Protein AF-0000000075211619 (afdb_homodimer)

Radius of gyration: 22.57 Å; Cα contacts (8 Å, |Δi|>4): 1321; chains: 2; bounding box: 53×65×60 Å

Foldseek 3Di:
DEEEEEEQAAQQDPLSVLLQVLCVPPHPYAYAYEYEHHHHFQCQLDWDDPDDKDKDFDDHPPDPHTYIYINIALLHRLCCVPPPNDPDHQEYEYDQAAAAQFAQNQRRGSQNNSQLSCLVVQFHYERHYFHDDPPATPSNLRSVVVVVCVVPPDPVRSRGSKYKYKYFARDDNVQAPEEAEFAGHHDFPKDKDWDDDDVPDTDIDIDDRDPPDDPDDTCVNVNHVRHIYIYIDDDDDPDPVNVVVVVVVVVD/DEEEEEEQAAQQDPLSVLLQVLCVPPHPYAYAYEYEHHHHFQCQLDWDDPDDKDKDFDDHPPDPHTYIYINIALLHRLCCVPPPNDPDHQEYEYDQAAAAQFAQNQRRGSQNNSQLSCLVVQFHYERHYFHDDPPATPSNLRSVVVVVCVVPPDPVRSRGSKYKYKYAARDDNVQAPEEAEFAGHHDFPKDKDWDDDDVPDTDIDIDDRDPPDDPDDTCVNVNHVRHIYIYIDDDDDPDPVNVVVVVVVVVD

Secondary structure (DSSP, 8-state):
-EEEEE-SS-TT-HHHHHHHHHHHHH---EEEEEEESS--TT-TT----SS-EEEEE---TT--S-EEEESS-HHHHHHHIIIII-S---EEEEEEEES---GGGGGG-HHHHHHHHHHHTT--EEEEEE-EETTEE-HHHHHHHHHHHHHHS-HHHHTS--EEEEEE-SS-GGG--EEEE-PPP-----EEEEEEEETTEEEEEEE--S-S---S--HHHHHHTTEEEEEEE------HHHHHHHHHHHH-/-EEEEE-SS-TT-HHHHHHHHHHHHH---EEEEEEESS--TT-TT----SS-EEEEE---TT--S-EEEESS-HHHHHHHIIIII-S---EEEEEEEES---GGGGGG-HHHHHHHHHHHTT--EEEEEE-EETTEE-HHHHHHHHHHHHHHS-HHHHTS--EEEEEE-SS-GGG--EEEE-PPP-----EEEEEEEETTEEEEEEE--S-S--SS--HHHHHHTTEEEEEEE------HHHHHHHHHHHH-

Nearest PDB structures (foldseek):
  1ilv-assembly2_B  TM=8.785E-01  e=1.958E-22  Thermotoga maritima
  5kst-assembly1_D  TM=8.512E-01  e=3.200E-21  Xylella fastidiosa 9a5c
  4xh8-assembly1_B  TM=8.422E-01  e=2.234E-19  Salmonella enterica subsp. enterica serovar Typhimurium str. LT2
  5ksr-assembly1_A  TM=8.671E-01  e=4.885E-19  Xylella fastidiosa 9a5c
  2e6c-assembly1_C  TM=8.161E-01  e=9.438E-18  Thermus thermophilus HB8

InterPro domains:
  IPR002828 Survival protein SurE-like phosphatase/nucleotidase [PF01975] (3-183)
  IPR002828 Survival protein SurE-like phosphatase/nucleotidase [TIGR00087] (1-189)
  IPR030048 Survival protein SurE [MF_00060] (1-252)
  IPR030048 Survival protein SurE [PTHR30457] (2-183)
  IPR036523 SurE-like phosphatase/nucleotidase superfamily [G3DSA:3.40.1210.10] (1-252)
  IPR036523 SurE-like phosphatase/nucleotidase superfamily [SSF64167] (1-250)

Solvent-accessible surface area (backbone atoms only — not comparable to full-atom values): 24966 Å² total; per-residue (Å²): 97,31,34,38,36,27,22,21,61,16,59,81,27,66,31,36,50,50,38,49,49,49,44,60,73,74,44,88,48,44,61,38,37,33,13,8,60,50,67,36,74,28,31,6,41,15,40,69,77,90,54,70,30,47,38,30,77,50,78,55,87,95,51,95,50,63,31,31,28,26,68,54,30,27,26,37,26,44,49,43,41,60,66,62,74,45,88,69,70,44,33,35,39,11,23,37,34,94,30,58,65,46,31,48,39,39,72,25,25,10,29,46,26,21,13,48,46,30,22,74,71,63,23,11,16,36,16,36,16,20,20,62,50,91,92,40,65,32,52,63,26,41,37,51,49,48,54,52,45,68,70,44,53,49,71,66,52,56,74,30,49,50,22,35,41,35,31,26,26,62,45,59,59,89,66,50,71,45,81,38,81,41,61,66,33,75,64,74,60,67,40,63,42,82,76,47,72,60,91,75,29,39,30,33,32,69,39,65,69,73,65,85,78,67,93,53,95,34,40,56,51,40,23,75,70,29,19,31,30,39,19,51,50,46,70,64,45,57,46,70,68,50,46,54,52,50,52,52,37,69,73,91,97,32,33,38,37,27,21,21,61,15,57,82,27,66,29,35,51,51,38,50,49,49,44,61,74,73,46,88,49,45,60,38,37,33,12,8,61,50,66,36,74,28,31,6,42,15,40,69,76,89,52,70,30,46,40,29,75,48,80,55,87,95,52,94,50,62,30,31,28,27,68,54,28,26,25,37,29,45,48,43,42,61,66,63,73,44,86,70,70,43,33,35,38,11,22,36,35,94,32,58,66,45,30,47,38,39,72,23,25,10,29,46,25,20,13,48,45,30,21,74,71,64,23,10,15,37,16,37,14,21,21,64,49,91,92,42,65,33,51,63,28,41,37,49,49,48,55,52,45,68,70,44,54,49,72,66,53,57,74,31,48,47,22,35,41,34,31,25,27,60,44,57,58,91,67,50,71,45,80,38,80,42,61,66,34,77,65,73,59,65,40,62,41,82,76,47,72,59,92,74,31,37,30,31,32,70,40,63,68,73,65,85,77,69,93,54,95,33,41,56,50,40,21,74,70,27,19,30,28,39,18,51,48,44,70,65,43,57,47,70,69,50,47,53,50,49,54,51,36,70,73,90

Sequence (504 aa):
MHILLTNDDGVFAPGLATLARHIIEKTDHRLSIIAPEVEQSGKSRAITLFRSMALKHVQIPTLMTPTFSVDGTPADCVRVGLRYLLEDVDLVLSGINYGVNVGGDVPYSGTVSAALEAARLEKPAIALSAQISGRQVFFDTAAEVLLQLLDILPDEFYHSRTVLSVNTPARPHADLVGLKVINCDAHITDEYEWVGTAGDVEYIRICNRYPEQLTVETDLHYVRQGYATLSPLSQIVSSEDEMLLLEEWLQSMHILLTNDDGVFAPGLATLARHIIEKTDHRLSIIAPEVEQSGKSRAITLFRSMALKHVQIPTLMTPTFSVDGTPADCVRVGLRYLLEDVDLVLSGINYGVNVGGDVPYSGTVSAALEAARLEKPAIALSAQISGRQVFFDTAAEVLLQLLDILPDEFYHSRTVLSVNTPARPHADLVGLKVINCDAHITDEYEWVGTAGDVEYIRICNRYPEQLTVETDLHYVRQGYATLSPLSQIVSSEDEMLLLEEWLQS

Structure (mmCIF, N/CA/C/O backbone):
data_AF-0000000075211619-model_v1
#
loop_
_entity.id
_entity.type
_entity.pdbx_description
1 polymer "5'-nucleotidase SurE"
#
loop_
_atom_site.group_PDB
_atom_site.id
_atom_site.type_symbol
_atom_site.label_atom_id
_atom_site.label_alt_id
_atom_site.label_comp_id
_atom_site.label_asym_id
_atom_site.label_entity_id
_atom_site.label_seq_id
_atom_site.pdbx_PDB_ins_code
_atom_site.Cartn_x
_atom_site.Cartn_y
_atom_site.Cartn_z
_atom_site.occupancy
_atom_site.B_iso_or_equiv
_atom_site.auth_seq_id
_atom_site.auth_comp_id
_atom_site.auth_asym_id
_atom_site.auth_atom_id
_atom_site.pdbx_PDB_model_num
ATOM 1 N N . MET A 1 1 ? 8.227 -22.25 -17.75 1 95.5 1 MET A N 1
ATOM 2 C CA . MET A 1 1 ? 8.492 -21.047 -16.969 1 95.5 1 MET A CA 1
ATOM 3 C C . MET A 1 1 ? 8.719 -21.391 -15.5 1 95.5 1 MET A C 1
ATOM 5 O O . MET A 1 1 ? 8.289 -22.438 -15.031 1 95.5 1 MET A O 1
ATOM 9 N N . HIS A 1 2 ? 9.492 -20.578 -14.844 1 97.81 2 HIS A N 1
ATOM 10 C CA . HIS A 1 2 ? 9.586 -20.641 -13.391 1 97.81 2 HIS A CA 1
ATOM 11 C C . HIS A 1 2 ? 8.617 -19.656 -12.734 1 97.81 2 HIS A C 1
ATOM 13 O O . HIS A 1 2 ? 8.719 -18.453 -12.938 1 97.81 2 HIS A O 1
ATOM 19 N N . ILE A 1 3 ? 7.727 -20.219 -11.953 1 98.31 3 ILE A N 1
ATOM 20 C CA . ILE A 1 3 ? 6.66 -19.438 -11.336 1 98.31 3 ILE A CA 1
ATOM 21 C C . ILE A 1 3 ? 6.906 -19.328 -9.828 1 98.31 3 ILE A C 1
ATOM 23 O O . ILE A 1 3 ? 7.211 -20.328 -9.172 1 98.31 3 ILE A O 1
ATOM 27 N N . LEU A 1 4 ? 6.859 -18.109 -9.312 1 98.69 4 LEU A N 1
ATOM 28 C CA . LEU A 1 4 ? 6.844 -17.875 -7.871 1 98.69 4 LEU A CA 1
ATOM 29 C C . LEU A 1 4 ? 5.418 -17.641 -7.379 1 98.69 4 LEU A C 1
ATOM 31 O O . LEU A 1 4 ? 4.723 -16.75 -7.871 1 98.69 4 LEU A O 1
ATOM 35 N N . LEU A 1 5 ? 5.008 -18.469 -6.469 1 98.75 5 LEU A N 1
ATOM 36 C CA . LEU A 1 5 ? 3.662 -18.391 -5.91 1 98.75 5 LEU A CA 1
ATOM 37 C C . LEU A 1 5 ? 3.701 -17.859 -4.477 1 98.75 5 LEU A C 1
ATOM 39 O O . LEU A 1 5 ? 4.492 -18.344 -3.66 1 98.75 5 LEU A O 1
ATOM 43 N N . THR A 1 6 ? 2.912 -16.875 -4.191 1 98.56 6 THR A N 1
ATOM 44 C CA . THR A 1 6 ? 2.738 -16.312 -2.855 1 98.56 6 THR A CA 1
ATOM 45 C C . THR A 1 6 ? 1.266 -16.031 -2.572 1 98.56 6 THR A C 1
ATOM 47 O O . THR A 1 6 ? 0.387 -16.547 -3.271 1 98.56 6 THR A O 1
ATOM 50 N N . ASN A 1 7 ? 0.917 -15.477 -1.386 1 97.56 7 ASN A N 1
ATOM 51 C CA . ASN A 1 7 ? -0.427 -15.062 -0.997 1 97.56 7 ASN A CA 1
ATOM 52 C C . ASN A 1 7 ? -0.4 -14.164 0.234 1 97.56 7 ASN A C 1
ATOM 54 O O . ASN A 1 7 ? 0.664 -13.695 0.646 1 97.56 7 ASN A O 1
ATOM 58 N N . ASP A 1 8 ? -1.612 -13.805 0.644 1 95.44 8 ASP A N 1
ATOM 59 C CA . ASP A 1 8 ? -1.64 -13.062 1.899 1 95.44 8 ASP A CA 1
ATOM 60 C C . ASP A 1 8 ? -2.416 -13.82 2.973 1 95.44 8 ASP A C 1
ATOM 62 O O . ASP A 1 8 ? -2.553 -13.344 4.102 1 95.44 8 ASP A O 1
ATOM 66 N N . ASP A 1 9 ? -2.859 -15.055 2.678 1 95.06 9 ASP A N 1
ATOM 67 C CA . ASP A 1 9 ? -3.656 -15.828 3.623 1 95.06 9 ASP A CA 1
ATOM 68 C C . ASP A 1 9 ? -2.771 -16.734 4.477 1 95.06 9 ASP A C 1
ATOM 70 O O . ASP A 1 9 ? -3.238 -17.328 5.449 1 95.06 9 ASP A O 1
ATOM 74 N N . GLY A 1 10 ? -1.582 -16.844 4.07 1 95.56 10 GLY A N 1
ATOM 75 C CA . GLY A 1 10 ? -0.667 -17.719 4.797 1 95.56 10 GLY A CA 1
ATOM 76 C C . GLY A 1 10 ? -0.225 -18.922 3.99 1 95.56 10 GLY A C 1
ATOM 77 O O . GLY A 1 10 ? -0.935 -19.359 3.084 1 95.56 10 GLY A O 1
ATOM 78 N N . VAL A 1 11 ? 0.891 -19.5 4.355 1 96.31 11 VAL A N 1
ATOM 79 C CA . VAL A 1 11 ? 1.566 -20.516 3.559 1 96.31 11 VAL A CA 1
ATOM 80 C C . VAL A 1 11 ? 0.729 -21.797 3.535 1 96.31 11 VAL A C 1
ATOM 82 O O . VAL A 1 11 ? 0.821 -22.578 2.596 1 96.31 11 VAL A O 1
ATOM 85 N N . PHE A 1 12 ? -0.122 -22 4.504 1 95.19 12 PHE A N 1
ATOM 86 C CA . PHE A 1 12 ? -0.906 -23.234 4.551 1 95.19 12 PHE A CA 1
ATOM 87 C C . PHE A 1 12 ? -2.35 -22.969 4.141 1 95.19 12 PHE A C 1
ATOM 89 O O . PHE A 1 12 ? -3.23 -23.797 4.387 1 95.19 12 PHE A O 1
ATOM 96 N N . ALA A 1 13 ? -2.592 -21.859 3.592 1 95.94 13 ALA A N 1
ATOM 97 C CA . ALA A 1 13 ? -3.945 -21.5 3.174 1 95.94 13 ALA A CA 1
ATOM 98 C C . ALA A 1 13 ? -4.445 -22.422 2.072 1 95.94 13 ALA A C 1
ATOM 100 O O . ALA A 1 13 ? -3.691 -22.781 1.16 1 95.94 13 ALA A O 1
ATOM 101 N N . PRO A 1 14 ? -5.703 -22.812 2.098 1 95.69 14 PRO A N 1
ATOM 102 C CA . PRO A 1 14 ? -6.262 -23.719 1.104 1 95.69 14 PRO A CA 1
ATOM 103 C C . PRO A 1 14 ? -6.203 -23.172 -0.316 1 95.69 14 PRO A C 1
ATOM 105 O O . PRO A 1 14 ? -6.02 -23.922 -1.273 1 95.69 14 PRO A O 1
ATOM 108 N N . GLY A 1 15 ? -6.367 -21.891 -0.47 1 97.56 15 GLY A N 1
ATOM 109 C CA . GLY A 1 15 ? -6.293 -21.297 -1.794 1 97.56 15 GLY A CA 1
ATOM 110 C C . GLY A 1 15 ? -4.934 -21.469 -2.447 1 97.56 15 GLY A C 1
ATOM 111 O O . GLY A 1 15 ? -4.844 -21.781 -3.637 1 97.56 15 GLY A O 1
ATOM 112 N N . LEU A 1 16 ? -3.912 -21.234 -1.652 1 97.81 16 LEU A N 1
ATOM 113 C CA . LEU A 1 16 ? -2.545 -21.406 -2.137 1 97.81 16 LEU A CA 1
ATOM 114 C C . LEU A 1 16 ? -2.271 -22.844 -2.525 1 97.81 16 LEU A C 1
ATOM 116 O O . LEU A 1 16 ? -1.728 -23.109 -3.6 1 97.81 16 LEU A O 1
ATOM 120 N N . ALA A 1 17 ? -2.688 -23.734 -1.717 1 97.19 17 ALA A N 1
ATOM 121 C CA . ALA A 1 17 ? -2.479 -25.156 -1.961 1 97.19 17 ALA A CA 1
ATOM 122 C C . ALA A 1 17 ? -3.203 -25.609 -3.225 1 97.19 17 ALA A C 1
ATOM 124 O O . ALA A 1 17 ? -2.658 -26.375 -4.02 1 97.19 17 ALA A O 1
ATOM 125 N N . THR A 1 18 ? -4.398 -25.172 -3.379 1 97.69 18 THR A N 1
ATOM 126 C CA . THR A 1 18 ? -5.191 -25.531 -4.547 1 97.69 18 THR A CA 1
ATOM 127 C C . THR A 1 18 ? -4.52 -25.062 -5.832 1 97.69 18 THR A C 1
ATOM 129 O O . THR A 1 18 ? -4.406 -25.812 -6.801 1 97.69 18 THR A O 1
ATOM 132 N N . LEU A 1 19 ? -4.078 -23.797 -5.809 1 98.38 19 LEU A N 1
ATOM 133 C CA . LEU A 1 19 ? -3.42 -23.25 -6.988 1 98.38 19 LEU A CA 1
ATOM 134 C C . LEU A 1 19 ? -2.145 -24.016 -7.312 1 98.38 19 LEU A C 1
ATOM 136 O O . LEU A 1 19 ? -1.907 -24.375 -8.469 1 98.38 19 LEU A O 1
ATOM 140 N N . ALA A 1 20 ? -1.377 -24.281 -6.332 1 98.25 20 ALA A N 1
ATOM 141 C CA . ALA A 1 20 ? -0.137 -25.031 -6.508 1 98.25 20 ALA A CA 1
ATOM 142 C C . ALA A 1 20 ? -0.409 -26.406 -7.102 1 98.25 20 ALA A C 1
ATOM 144 O O . ALA A 1 20 ? 0.273 -26.828 -8.039 1 98.25 20 ALA A O 1
ATOM 145 N N . ARG A 1 21 ? -1.371 -27.062 -6.598 1 97.38 21 ARG A N 1
ATOM 146 C CA . ARG A 1 21 ? -1.719 -28.391 -7.074 1 97.38 21 ARG A CA 1
ATOM 147 C C . ARG A 1 21 ? -2.082 -28.359 -8.555 1 97.38 21 ARG A C 1
ATOM 149 O O . ARG A 1 21 ? -1.626 -29.219 -9.328 1 97.38 21 ARG A O 1
ATOM 156 N N . HIS A 1 22 ? -2.904 -27.438 -8.891 1 97.88 22 HIS A N 1
ATOM 157 C CA . HIS A 1 22 ? -3.32 -27.344 -10.281 1 97.88 22 HIS A CA 1
ATOM 158 C C . HIS A 1 22 ? -2.125 -27.094 -11.195 1 97.88 22 HIS A C 1
ATOM 160 O O . HIS A 1 22 ? -2.025 -27.672 -12.273 1 97.88 22 HIS A O 1
ATOM 166 N N . ILE A 1 23 ? -1.218 -26.203 -10.781 1 97.75 23 ILE A N 1
ATOM 167 C CA . ILE A 1 23 ? -0.052 -25.875 -11.594 1 97.75 23 ILE A CA 1
ATOM 168 C C . ILE A 1 23 ? 0.836 -27.109 -11.734 1 97.75 23 ILE A C 1
ATOM 170 O O . ILE A 1 23 ? 1.267 -27.453 -12.836 1 97.75 23 ILE A O 1
ATOM 174 N N . ILE A 1 24 ? 1.045 -27.812 -10.688 1 96.75 24 ILE A N 1
ATOM 175 C CA . ILE A 1 24 ? 1.945 -28.953 -10.656 1 96.75 24 ILE A CA 1
ATOM 176 C C . ILE A 1 24 ? 1.358 -30.094 -11.484 1 96.75 24 ILE A C 1
ATOM 178 O O . ILE A 1 24 ? 2.074 -30.75 -12.242 1 96.75 24 ILE A O 1
ATOM 182 N N . GLU A 1 25 ? 0.079 -30.266 -11.406 1 96.5 25 GLU A N 1
ATOM 183 C CA . GLU A 1 25 ? -0.558 -31.422 -12.016 1 96.5 25 GLU A CA 1
ATOM 184 C C . GLU A 1 25 ? -0.878 -31.172 -13.484 1 96.5 25 GLU A C 1
ATOM 186 O O . GLU A 1 25 ? -0.904 -32.094 -14.297 1 96.5 25 GLU A O 1
ATOM 191 N N . LYS A 1 26 ? -1.092 -29.969 -13.812 1 97.5 26 LYS A N 1
ATOM 192 C CA . LYS A 1 26 ? -1.692 -29.75 -15.125 1 97.5 26 LYS A CA 1
ATOM 193 C C . LYS A 1 26 ? -0.741 -28.969 -16.031 1 97.5 26 LYS A C 1
ATOM 195 O O . LYS A 1 26 ? -1.073 -28.688 -17.188 1 97.5 26 LYS A O 1
ATOM 200 N N . THR A 1 27 ? 0.363 -28.594 -15.5 1 97.25 27 THR A N 1
ATOM 201 C CA . THR A 1 27 ? 1.323 -27.875 -16.328 1 97.25 27 THR A CA 1
ATOM 202 C C . THR A 1 27 ? 2.732 -28.422 -16.125 1 97.25 27 THR A C 1
ATOM 204 O O . THR A 1 27 ? 2.953 -29.281 -15.266 1 97.25 27 THR A O 1
ATOM 207 N N . ASP A 1 28 ? 3.701 -27.891 -16.953 1 97 28 ASP A N 1
ATOM 208 C CA . ASP A 1 28 ? 5.105 -28.281 -16.844 1 97 28 ASP A CA 1
ATOM 209 C C . ASP A 1 28 ? 5.945 -27.141 -16.266 1 97 28 ASP A C 1
ATOM 211 O O . ASP A 1 28 ? 7.172 -27.141 -16.406 1 97 28 ASP A O 1
ATOM 215 N N . HIS A 1 29 ? 5.262 -26.188 -15.711 1 96.75 29 HIS A N 1
ATOM 216 C CA . HIS A 1 29 ? 5.992 -25.062 -15.141 1 96.75 29 HIS A CA 1
ATOM 217 C C . HIS A 1 29 ? 6.691 -25.469 -13.844 1 96.75 29 HIS A C 1
ATOM 219 O O . HIS A 1 29 ? 6.188 -26.312 -13.094 1 96.75 29 HIS A O 1
ATOM 225 N N . ARG A 1 30 ? 7.836 -24.891 -13.625 1 96.69 30 ARG A N 1
ATOM 226 C CA . ARG A 1 30 ? 8.508 -25 -12.336 1 96.69 30 ARG A CA 1
ATOM 227 C C . ARG A 1 30 ? 7.891 -24.062 -11.305 1 96.69 30 ARG A C 1
ATOM 229 O O . ARG A 1 30 ? 7.684 -22.875 -11.594 1 96.69 30 ARG A O 1
ATOM 236 N N . LEU A 1 31 ? 7.621 -24.625 -10.141 1 97.69 31 LEU A N 1
ATOM 237 C CA . LEU A 1 31 ? 6.926 -23.844 -9.133 1 97.69 31 LEU A CA 1
ATOM 238 C C . LEU A 1 31 ? 7.766 -23.703 -7.871 1 97.69 31 LEU A C 1
ATOM 240 O O . LEU A 1 31 ? 8.344 -24.688 -7.395 1 97.69 31 LEU A O 1
ATOM 244 N N . SER A 1 32 ? 7.965 -22.516 -7.367 1 97.94 32 SER A N 1
ATOM 245 C CA . SER A 1 32 ? 8.461 -22.203 -6.031 1 97.94 32 SER A CA 1
ATOM 246 C C . SER A 1 32 ? 7.422 -21.422 -5.23 1 97.94 32 SER A C 1
ATOM 248 O O . SER A 1 32 ? 6.73 -20.547 -5.777 1 97.94 32 SER A O 1
ATOM 250 N N . ILE A 1 33 ? 7.348 -21.781 -3.947 1 98.38 33 ILE A N 1
ATOM 251 C CA . ILE A 1 33 ? 6.336 -21.141 -3.111 1 98.38 33 ILE A CA 1
ATOM 252 C C . ILE A 1 33 ? 7.008 -20.391 -1.966 1 98.38 33 ILE A C 1
ATOM 254 O O . ILE A 1 33 ? 7.93 -20.906 -1.332 1 98.38 33 ILE A O 1
ATOM 258 N N . ILE A 1 34 ? 6.637 -19.172 -1.741 1 98.31 34 ILE A N 1
ATOM 259 C CA . ILE A 1 34 ? 7.008 -18.375 -0.571 1 98.31 34 ILE A CA 1
ATOM 260 C C . ILE A 1 34 ? 5.801 -17.578 -0.092 1 98.31 34 ILE A C 1
ATOM 262 O O . ILE A 1 34 ? 5.18 -16.844 -0.875 1 98.31 34 ILE A O 1
ATOM 266 N N . ALA A 1 35 ? 5.414 -17.719 1.138 1 98.25 35 ALA A N 1
ATOM 267 C CA . ALA A 1 35 ? 4.227 -17.031 1.647 1 98.25 35 ALA A CA 1
ATOM 268 C C . ALA A 1 35 ? 4.383 -16.688 3.129 1 98.25 35 ALA A C 1
ATOM 270 O O . ALA A 1 35 ? 5.23 -17.266 3.814 1 98.25 35 ALA A O 1
ATOM 271 N N . PRO A 1 36 ? 3.58 -15.711 3.559 1 97.12 36 PRO A N 1
ATOM 272 C CA . PRO A 1 36 ? 3.621 -15.398 4.988 1 97.12 36 PRO A CA 1
ATOM 273 C C . PRO A 1 36 ? 3.275 -16.594 5.867 1 97.12 36 PRO A C 1
ATOM 275 O O . PRO A 1 36 ? 2.473 -17.438 5.473 1 97.12 36 PRO A O 1
ATOM 278 N N . GLU A 1 37 ? 3.807 -16.547 7.023 1 93.94 37 GLU A N 1
ATOM 279 C CA . GLU A 1 37 ? 3.564 -17.609 7.98 1 93.94 37 GLU A CA 1
ATOM 280 C C . GLU A 1 37 ? 2.111 -17.625 8.445 1 93.94 37 GLU A C 1
ATOM 282 O O . GLU A 1 37 ? 1.52 -18.688 8.625 1 93.94 37 GLU A O 1
ATOM 287 N N . VAL A 1 38 ? 1.601 -16.422 8.609 1 88.81 38 VAL A N 1
ATOM 288 C CA . VAL A 1 38 ? 0.231 -16.281 9.094 1 88.81 38 VAL A CA 1
ATOM 289 C C . VAL A 1 38 ? -0.551 -15.344 8.188 1 88.81 38 VAL A C 1
ATOM 291 O O . VAL A 1 38 ? 0.029 -14.688 7.316 1 88.81 38 VAL A O 1
ATOM 294 N N . GLU A 1 39 ? -1.837 -15.297 8.375 1 85.44 39 GLU A N 1
ATOM 295 C CA . GLU A 1 39 ? -2.727 -14.438 7.594 1 85.44 39 GLU A CA 1
ATOM 296 C C . GLU A 1 39 ? -2.309 -12.969 7.695 1 85.44 39 GLU A C 1
ATOM 298 O O . GLU A 1 39 ? -2.01 -12.477 8.781 1 85.44 39 GLU A O 1
ATOM 303 N N . GLN A 1 40 ? -2.275 -12.289 6.559 1 84.25 40 GLN A N 1
ATOM 304 C CA . GLN A 1 40 ? -1.816 -10.906 6.461 1 84.25 40 GLN A CA 1
ATOM 305 C C . GLN A 1 40 ? -2.811 -10.055 5.684 1 84.25 40 GLN A C 1
ATOM 307 O O . GLN A 1 40 ? -2.412 -9.203 4.879 1 84.25 40 GLN A O 1
ATOM 312 N N . SER A 1 41 ? -4.016 -10.266 5.852 1 79.12 41 SER A N 1
ATOM 313 C CA . SER A 1 41 ? -5.023 -9.477 5.145 1 79.12 41 SER A CA 1
ATOM 314 C C . SER A 1 41 ? -4.941 -8 5.527 1 79.12 41 SER A C 1
ATOM 316 O O . SER A 1 41 ? -4.715 -7.668 6.691 1 79.12 41 SER A O 1
ATOM 318 N N . GLY A 1 42 ? -5.152 -7.125 4.512 1 80.06 42 GLY A N 1
ATOM 319 C CA . GLY A 1 42 ? -5.191 -5.691 4.754 1 80.06 42 GLY A CA 1
ATOM 320 C C . GLY A 1 42 ? -3.814 -5.07 4.891 1 80.06 42 GLY A C 1
ATOM 321 O O . GLY A 1 42 ? -3.684 -3.928 5.336 1 80.06 42 GLY A O 1
ATOM 322 N N . LYS A 1 43 ? -2.775 -5.746 4.492 1 81.06 43 LYS A N 1
ATOM 323 C CA . LYS A 1 43 ? -1.412 -5.273 4.719 1 81.06 43 LYS A CA 1
ATOM 324 C C . LYS A 1 43 ? -0.931 -4.406 3.559 1 81.06 43 LYS A C 1
ATOM 326 O O . LYS A 1 43 ? 0.083 -3.717 3.672 1 81.06 43 LYS A O 1
ATOM 331 N N . SER A 1 44 ? -1.678 -4.441 2.541 1 85.94 44 SER A N 1
ATOM 332 C CA . SER A 1 44 ? -1.258 -3.684 1.367 1 85.94 44 SER A CA 1
ATOM 333 C C . SER A 1 44 ? 0.206 -3.951 1.032 1 85.94 44 SER A C 1
ATOM 335 O O . SER A 1 44 ? 0.614 -5.105 0.881 1 85.94 44 SER A O 1
ATOM 337 N N . ARG A 1 45 ? 1.027 -2.908 0.805 1 85.12 45 ARG A N 1
ATOM 338 C CA . ARG A 1 45 ? 2.426 -3.047 0.41 1 85.12 45 ARG A CA 1
ATOM 339 C C . ARG A 1 45 ? 3.352 -2.885 1.61 1 85.12 45 ARG A C 1
ATOM 341 O O . ARG A 1 45 ? 4.496 -2.445 1.465 1 85.12 45 ARG A O 1
ATOM 348 N N . ALA A 1 46 ? 2.824 -3.174 2.754 1 86.75 46 ALA A N 1
ATOM 349 C CA . ALA A 1 46 ? 3.65 -3.074 3.955 1 86.75 46 ALA A CA 1
ATOM 350 C C . ALA A 1 46 ? 4.859 -4.004 3.865 1 86.75 46 ALA A C 1
ATOM 352 O O . ALA A 1 46 ? 4.758 -5.113 3.334 1 86.75 46 ALA A O 1
ATOM 353 N N . ILE A 1 47 ? 5.996 -3.539 4.395 1 88.12 47 ILE A N 1
ATOM 354 C CA . ILE A 1 47 ? 7.207 -4.355 4.41 1 88.12 47 ILE A CA 1
ATOM 355 C C . ILE A 1 47 ? 7.855 -4.285 5.793 1 88.12 47 ILE A C 1
ATOM 357 O O . ILE A 1 47 ? 7.574 -3.371 6.57 1 88.12 47 ILE A O 1
ATOM 361 N N . THR A 1 48 ? 8.711 -5.219 6.039 1 85.88 48 THR A N 1
ATOM 362 C CA . THR A 1 48 ? 9.438 -5.289 7.301 1 85.88 48 THR A CA 1
ATOM 363 C C . THR A 1 48 ? 10.766 -4.543 7.195 1 85.88 48 THR A C 1
ATOM 365 O O . THR A 1 48 ? 11.633 -4.918 6.406 1 85.88 48 THR A O 1
ATOM 368 N N . LEU A 1 49 ? 10.961 -3.516 8.008 1 81 49 LEU A N 1
ATOM 369 C CA . LEU A 1 49 ? 12.133 -2.662 7.852 1 81 49 LEU A CA 1
ATOM 370 C C . LEU A 1 49 ? 13.055 -2.779 9.062 1 81 49 LEU A C 1
ATOM 372 O O . LEU A 1 49 ? 14.273 -2.678 8.93 1 81 49 LEU A O 1
ATOM 376 N N . PHE A 1 50 ? 12.547 -3.021 10.328 1 79.88 50 PHE A N 1
ATOM 377 C CA . PHE A 1 50 ? 13.344 -2.748 11.523 1 79.88 50 PHE A CA 1
ATOM 378 C C . PHE A 1 50 ? 13.648 -4.035 12.273 1 79.88 50 PHE A C 1
ATOM 380 O O . PHE A 1 50 ? 14.008 -4 13.453 1 79.88 50 PHE A O 1
ATOM 387 N N . ARG A 1 51 ? 13.422 -5.078 11.68 1 87.31 51 ARG A N 1
ATOM 388 C CA . ARG A 1 51 ? 13.75 -6.352 12.312 1 87.31 51 ARG A CA 1
ATOM 389 C C . ARG A 1 51 ? 14.109 -7.406 11.273 1 87.31 51 ARG A C 1
ATOM 391 O O . ARG A 1 51 ? 13.781 -7.254 10.094 1 87.31 51 ARG A O 1
ATOM 398 N N . SER A 1 52 ? 14.758 -8.391 11.773 1 93.81 52 SER A N 1
ATOM 399 C CA . SER A 1 52 ? 15.008 -9.555 10.93 1 93.81 52 SER A CA 1
ATOM 400 C C . SER A 1 52 ? 13.734 -10.367 10.727 1 93.81 52 SER A C 1
ATOM 402 O O . SER A 1 52 ? 12.805 -10.289 11.539 1 93.81 52 SER A O 1
ATOM 404 N N . MET A 1 53 ? 13.75 -11.062 9.625 1 95.56 53 MET A N 1
ATOM 405 C CA . MET A 1 53 ? 12.633 -11.961 9.32 1 95.56 53 MET A CA 1
ATOM 406 C C . MET A 1 53 ? 13.086 -13.422 9.367 1 95.56 53 MET A C 1
ATOM 408 O O . MET A 1 53 ? 14.188 -13.75 8.922 1 95.56 53 MET A O 1
ATOM 412 N N . ALA A 1 54 ? 12.203 -14.211 9.891 1 96.44 54 ALA A N 1
ATOM 413 C CA . ALA A 1 54 ? 12.438 -15.648 9.867 1 96.44 54 ALA A CA 1
ATOM 414 C C . ALA A 1 54 ? 12.031 -16.25 8.523 1 96.44 54 ALA A C 1
ATOM 416 O O . ALA A 1 54 ? 10.898 -16.062 8.07 1 96.44 54 ALA A O 1
ATOM 417 N N . LEU A 1 55 ? 12.891 -16.859 7.867 1 96.38 55 LEU A N 1
ATOM 418 C CA . LEU A 1 55 ? 12.688 -17.625 6.645 1 96.38 55 LEU A CA 1
ATOM 419 C C . LEU A 1 55 ? 12.797 -19.125 6.914 1 96.38 55 LEU A C 1
ATOM 421 O O . LEU A 1 55 ? 13.859 -19.609 7.312 1 96.38 55 LEU A O 1
ATOM 425 N N . LYS A 1 56 ? 11.695 -19.891 6.656 1 96.31 56 LYS A N 1
ATOM 426 C CA . LYS A 1 56 ? 11.648 -21.312 6.988 1 96.31 56 LYS A CA 1
ATOM 427 C C . LYS A 1 56 ? 11.273 -22.141 5.77 1 96.31 56 LYS A C 1
ATOM 429 O O . LYS A 1 56 ? 10.398 -21.766 4.992 1 96.31 56 LYS A O 1
ATOM 434 N N . HIS A 1 57 ? 11.977 -23.25 5.707 1 94.25 57 HIS A N 1
ATOM 435 C CA . HIS A 1 57 ? 11.477 -24.281 4.789 1 94.25 57 HIS A CA 1
ATOM 436 C C . HIS A 1 57 ? 10.305 -25.047 5.398 1 94.25 57 HIS A C 1
ATOM 438 O O . HIS A 1 57 ? 10.391 -25.516 6.527 1 94.25 57 HIS A O 1
ATOM 444 N N . VAL A 1 58 ? 9.211 -25.031 4.59 1 94.06 58 VAL A N 1
ATOM 445 C CA . VAL A 1 58 ? 8.039 -25.766 5.07 1 94.06 58 VAL A CA 1
ATOM 446 C C . VAL A 1 58 ? 7.535 -26.703 3.986 1 94.06 58 VAL A C 1
ATOM 448 O O . VAL A 1 58 ? 7.984 -26.641 2.84 1 94.06 58 VAL A O 1
ATOM 451 N N . GLN A 1 59 ? 6.707 -27.625 4.445 1 92.62 59 GLN A N 1
ATOM 452 C CA . GLN A 1 59 ? 6.137 -28.578 3.506 1 92.62 59 GLN A CA 1
ATOM 453 C C . GLN A 1 59 ? 4.613 -28.547 3.545 1 92.62 59 GLN A C 1
ATOM 455 O O . GLN A 1 59 ? 4.012 -28.672 4.613 1 92.62 59 GLN A O 1
ATOM 460 N N . ILE A 1 60 ? 4.09 -28.203 2.396 1 91.06 60 ILE A N 1
ATOM 461 C CA . ILE A 1 60 ? 2.646 -28.375 2.252 1 91.06 60 ILE A CA 1
ATOM 462 C C . ILE A 1 60 ? 2.334 -29.844 1.915 1 91.06 60 ILE A C 1
ATOM 464 O O . ILE A 1 60 ? 2.895 -30.406 0.97 1 91.06 60 ILE A O 1
ATOM 468 N N . PRO A 1 61 ? 1.446 -30.359 2.635 1 86.31 61 PRO A N 1
ATOM 469 C CA . PRO A 1 61 ? 1.153 -31.781 2.402 1 86.31 61 PRO A CA 1
ATOM 470 C C . PRO A 1 61 ? 0.821 -32.094 0.943 1 86.31 61 PRO A C 1
ATOM 472 O O . PRO A 1 61 ? 0.097 -31.312 0.3 1 86.31 61 PRO A O 1
ATOM 475 N N . THR A 1 62 ? 1.383 -33.031 0.403 1 84 62 THR A N 1
ATOM 476 C CA . THR A 1 62 ? 1.113 -33.625 -0.899 1 84 62 THR A CA 1
ATOM 477 C C . THR A 1 62 ? 1.766 -32.812 -2.014 1 84 62 THR A C 1
ATOM 479 O O . THR A 1 62 ? 1.635 -33.156 -3.193 1 84 62 THR A O 1
ATOM 482 N N . LEU A 1 63 ? 2.367 -31.672 -1.625 1 88.62 63 LEU A N 1
ATOM 483 C CA . LEU A 1 63 ? 3.059 -30.875 -2.635 1 88.62 63 LEU A CA 1
ATOM 484 C C . LEU A 1 63 ? 4.57 -31.047 -2.518 1 88.62 63 LEU A C 1
ATOM 486 O O . LEU A 1 63 ? 5.125 -30.969 -1.419 1 88.62 63 LEU A O 1
ATOM 490 N N . MET A 1 64 ? 5.195 -31.531 -3.594 1 85.25 64 MET A N 1
ATOM 491 C CA . MET A 1 64 ? 6.652 -31.641 -3.607 1 85.25 64 MET A CA 1
ATOM 492 C C . MET A 1 64 ? 7.289 -30.469 -4.336 1 85.25 64 MET A C 1
ATOM 494 O O . MET A 1 64 ? 7.859 -30.625 -5.414 1 85.25 64 MET A O 1
ATOM 498 N N . THR A 1 65 ? 7.121 -29.312 -3.861 1 91.38 65 THR A N 1
ATOM 499 C CA . THR A 1 65 ? 7.672 -28.094 -4.418 1 91.38 65 THR A CA 1
ATOM 500 C C . THR A 1 65 ? 8.375 -27.281 -3.336 1 91.38 65 THR A C 1
ATOM 502 O O . THR A 1 65 ? 7.953 -27.266 -2.178 1 91.38 65 THR A O 1
ATOM 505 N N . PRO A 1 66 ? 9.539 -26.719 -3.664 1 92.44 66 PRO A N 1
ATOM 506 C CA . PRO A 1 66 ? 10.172 -25.844 -2.67 1 92.44 66 PRO A CA 1
ATOM 507 C C . PRO A 1 66 ? 9.203 -24.812 -2.09 1 92.44 66 PRO A C 1
ATOM 509 O O . PRO A 1 66 ? 8.562 -24.078 -2.84 1 92.44 66 PRO A O 1
ATOM 512 N N . THR A 1 67 ? 9.039 -24.875 -0.814 1 96.31 67 THR A N 1
ATOM 513 C CA . THR A 1 67 ? 8.086 -24 -0.129 1 96.31 67 THR A CA 1
ATOM 514 C C . THR A 1 67 ? 8.742 -23.328 1.071 1 96.31 67 THR A C 1
ATOM 516 O O . THR A 1 67 ? 9.375 -23.984 1.898 1 96.31 67 THR A O 1
ATOM 519 N N . PHE A 1 68 ? 8.562 -22.016 1.121 1 97 68 PHE A N 1
ATOM 520 C CA . PHE A 1 68 ? 9.141 -21.219 2.195 1 97 68 PHE A CA 1
ATOM 521 C C . PHE A 1 68 ? 8.07 -20.391 2.896 1 97 68 PHE A C 1
ATOM 523 O O . PHE A 1 68 ? 7.129 -19.922 2.258 1 97 68 PHE A O 1
ATOM 530 N N . SER A 1 69 ? 8.234 -20.234 4.195 1 97.31 69 SER A N 1
ATOM 531 C CA . SER A 1 69 ? 7.434 -19.266 4.957 1 97.31 69 SER A CA 1
ATOM 532 C C . SER A 1 69 ? 8.297 -18.125 5.484 1 97.31 69 SER A C 1
ATOM 534 O O . SER A 1 69 ? 9.469 -18.328 5.812 1 97.31 69 SER A O 1
ATOM 536 N N . VAL A 1 70 ? 7.75 -16.984 5.492 1 96.56 70 VAL A N 1
ATOM 537 C CA . VAL A 1 70 ? 8.406 -15.789 6.016 1 96.56 70 VAL A CA 1
ATOM 538 C C . VAL A 1 70 ? 7.547 -15.156 7.105 1 96.56 70 VAL A C 1
ATOM 540 O O . VAL A 1 70 ? 6.328 -15.047 6.953 1 96.56 70 VAL A O 1
ATOM 543 N N . ASP A 1 71 ? 8.117 -14.836 8.242 1 95.38 71 ASP A N 1
ATOM 544 C CA . ASP A 1 71 ? 7.391 -14.055 9.234 1 95.38 71 ASP A CA 1
ATOM 545 C C . ASP A 1 71 ? 7.391 -12.57 8.867 1 95.38 71 ASP A C 1
ATOM 547 O O . ASP A 1 71 ? 7.926 -11.742 9.609 1 95.38 71 ASP A O 1
ATOM 551 N N . GLY A 1 72 ? 6.805 -12.242 7.766 1 94.06 72 GLY A N 1
ATOM 552 C CA . GLY A 1 72 ? 6.652 -10.922 7.172 1 94.06 72 GLY A CA 1
ATOM 553 C C . GLY A 1 72 ? 5.371 -10.766 6.379 1 94.06 72 GLY A C 1
ATOM 554 O O . GLY A 1 72 ? 4.387 -11.461 6.637 1 94.06 72 GLY A O 1
ATOM 555 N N . THR A 1 73 ? 5.387 -9.82 5.5 1 94.31 73 THR A N 1
ATOM 556 C CA . THR A 1 73 ? 4.203 -9.477 4.723 1 94.31 73 THR A CA 1
ATOM 557 C C . THR A 1 73 ? 4.262 -10.117 3.338 1 94.31 73 THR A C 1
ATOM 559 O O . THR A 1 73 ? 5.297 -10.656 2.941 1 94.31 73 THR A O 1
ATOM 562 N N . PRO A 1 74 ? 3.115 -10.086 2.605 1 95.62 74 PRO A N 1
ATOM 563 C CA . PRO A 1 74 ? 3.148 -10.602 1.235 1 95.62 74 PRO A CA 1
ATOM 564 C C . PRO A 1 74 ? 4.191 -9.906 0.365 1 95.62 74 PRO A C 1
ATOM 566 O O . PRO A 1 74 ? 4.871 -10.562 -0.433 1 95.62 74 PRO A O 1
ATOM 569 N N . ALA A 1 75 ? 4.309 -8.617 0.534 1 93.81 75 ALA A N 1
ATOM 570 C CA . ALA A 1 75 ? 5.336 -7.891 -0.205 1 93.81 75 ALA A CA 1
ATOM 571 C C . ALA A 1 75 ? 6.73 -8.375 0.177 1 93.81 75 ALA A C 1
ATOM 573 O O . ALA A 1 75 ? 7.598 -8.531 -0.685 1 93.81 75 ALA A O 1
ATOM 574 N N . ASP A 1 76 ? 6.949 -8.641 1.432 1 95.31 76 ASP A N 1
ATOM 575 C CA . ASP A 1 76 ? 8.219 -9.211 1.877 1 95.31 76 ASP A CA 1
ATOM 576 C C . ASP A 1 76 ? 8.508 -10.531 1.166 1 95.31 76 ASP A C 1
ATOM 578 O O . ASP A 1 76 ? 9.641 -10.781 0.752 1 95.31 76 ASP A O 1
ATOM 582 N N . CYS A 1 77 ? 7.504 -11.328 1.086 1 97.56 77 CYS A N 1
ATOM 583 C CA . CYS A 1 77 ? 7.668 -12.641 0.469 1 97.56 77 CYS A CA 1
ATOM 584 C C . CYS A 1 77 ? 8.133 -12.508 -0.976 1 97.56 77 CYS A C 1
ATOM 586 O O . CYS A 1 77 ? 9.055 -13.211 -1.403 1 97.56 77 CYS A O 1
ATOM 588 N N . VAL A 1 78 ? 7.566 -11.617 -1.694 1 97.31 78 VAL A N 1
ATOM 589 C CA . VAL A 1 78 ? 7.941 -11.406 -3.09 1 97.31 78 VAL A CA 1
ATOM 590 C C . VAL A 1 78 ? 9.375 -10.891 -3.17 1 97.31 78 VAL A C 1
ATOM 592 O O . VAL A 1 78 ? 10.18 -11.391 -3.961 1 97.31 78 VAL A O 1
ATOM 595 N N . ARG A 1 79 ? 9.688 -9.961 -2.33 1 95.06 79 ARG A N 1
ATOM 596 C CA . ARG A 1 79 ? 11.023 -9.375 -2.334 1 95.06 79 ARG A CA 1
ATOM 597 C C . ARG A 1 79 ? 12.078 -10.414 -1.987 1 95.06 79 ARG A C 1
ATOM 599 O O . ARG A 1 79 ? 13.102 -10.523 -2.672 1 95.06 79 ARG A O 1
ATOM 606 N N . VAL A 1 80 ? 11.812 -11.141 -0.971 1 96.25 80 VAL A N 1
ATOM 607 C CA . VAL A 1 80 ? 12.75 -12.172 -0.543 1 96.25 80 VAL A CA 1
ATOM 608 C C . VAL A 1 80 ? 12.875 -13.242 -1.626 1 96.25 80 VAL A C 1
ATOM 610 O O . VAL A 1 80 ? 13.977 -13.703 -1.935 1 96.25 80 VAL A O 1
ATOM 613 N N . GLY A 1 81 ? 11.812 -13.656 -2.186 1 97.38 81 GLY A N 1
ATOM 614 C CA . GLY A 1 81 ? 11.82 -14.633 -3.258 1 97.38 81 GLY A CA 1
ATOM 615 C C . GLY A 1 81 ? 12.633 -14.203 -4.461 1 97.38 81 GLY A C 1
ATOM 616 O O . GLY A 1 81 ? 13.477 -14.953 -4.949 1 97.38 81 GLY A O 1
ATOM 617 N N . LEU A 1 82 ? 12.453 -12.961 -4.867 1 96.38 82 LEU A N 1
ATOM 618 C CA . LEU A 1 82 ? 13.023 -12.492 -6.125 1 96.38 82 LEU A CA 1
ATOM 619 C C . LEU A 1 82 ? 14.438 -11.961 -5.922 1 96.38 82 LEU A C 1
ATOM 621 O O . LEU A 1 82 ? 15.25 -11.977 -6.848 1 96.38 82 LEU A O 1
ATOM 625 N N . ARG A 1 83 ? 14.75 -11.508 -4.688 1 94.19 83 ARG A N 1
ATOM 626 C CA . ARG A 1 83 ? 16.016 -10.789 -4.508 1 94.19 83 ARG A CA 1
ATOM 627 C C . ARG A 1 83 ? 16.984 -11.602 -3.648 1 94.19 83 ARG A C 1
ATOM 629 O O . ARG A 1 83 ? 18.156 -11.266 -3.555 1 94.19 83 ARG A O 1
ATOM 636 N N . TYR A 1 84 ? 16.469 -12.633 -3.062 1 95.25 84 TYR A N 1
ATOM 637 C CA . TYR A 1 84 ? 17.344 -13.375 -2.15 1 95.25 84 TYR A CA 1
ATOM 638 C C . TYR A 1 84 ? 17.359 -14.859 -2.502 1 95.25 84 TYR A C 1
ATOM 640 O O . TYR A 1 84 ? 18.422 -15.461 -2.602 1 95.25 84 TYR A O 1
ATOM 648 N N . LEU A 1 85 ? 16.25 -15.422 -2.799 1 94.75 85 LEU A N 1
ATOM 649 C CA . LEU A 1 85 ? 16.141 -16.875 -2.877 1 94.75 85 LEU A CA 1
ATOM 650 C C . LEU A 1 85 ? 16.312 -17.359 -4.316 1 94.75 85 LEU A C 1
ATOM 652 O O . LEU A 1 85 ? 16.953 -18.375 -4.562 1 94.75 85 LEU A O 1
ATOM 656 N N . LEU A 1 86 ? 15.656 -16.594 -5.223 1 95 86 LEU A N 1
ATOM 657 C CA . LEU A 1 86 ? 15.508 -17.156 -6.562 1 95 86 LEU A CA 1
ATOM 658 C C . LEU A 1 86 ? 16.125 -16.234 -7.605 1 95 86 LEU A C 1
ATOM 660 O O . LEU A 1 86 ? 16.109 -15.008 -7.449 1 95 86 LEU A O 1
ATOM 664 N N . GLU A 1 87 ? 16.641 -16.672 -8.773 1 89.88 87 GLU A N 1
ATOM 665 C CA . GLU A 1 87 ? 17.266 -15.867 -9.82 1 89.88 87 GLU A CA 1
ATOM 666 C C . GLU A 1 87 ? 16.438 -15.891 -11.102 1 89.88 87 GLU A C 1
ATOM 668 O O . GLU A 1 87 ? 16.5 -14.961 -11.906 1 89.88 87 GLU A O 1
ATOM 673 N N . ASP A 1 88 ? 15.609 -16.828 -11.367 1 92.5 88 ASP A N 1
ATOM 674 C CA . ASP A 1 88 ? 15.023 -17.016 -12.688 1 92.5 88 ASP A CA 1
ATOM 675 C C . ASP A 1 88 ? 13.508 -17.156 -12.602 1 92.5 88 ASP A C 1
ATOM 677 O O . ASP A 1 88 ? 12.93 -18.094 -13.156 1 92.5 88 ASP A O 1
ATOM 681 N N . VAL A 1 89 ? 12.898 -16.188 -12.062 1 97.38 89 VAL A N 1
ATOM 682 C CA . VAL A 1 89 ? 11.438 -16.219 -12 1 97.38 89 VAL A CA 1
ATOM 683 C C . VAL A 1 89 ? 10.844 -15.523 -13.219 1 97.38 89 VAL A C 1
ATOM 685 O O . VAL A 1 89 ? 11.273 -14.422 -13.57 1 97.38 89 VAL A O 1
ATOM 688 N N . ASP A 1 90 ? 9.875 -16.156 -13.844 1 97.5 90 ASP A N 1
ATOM 689 C CA . ASP A 1 90 ? 9.266 -15.617 -15.055 1 97.5 90 ASP A CA 1
ATOM 690 C C . ASP A 1 90 ? 7.922 -14.961 -14.75 1 97.5 90 ASP A C 1
ATOM 692 O O . ASP A 1 90 ? 7.48 -14.07 -15.484 1 97.5 90 ASP A O 1
ATOM 696 N N . LEU A 1 91 ? 7.32 -15.438 -13.734 1 98.19 91 LEU A N 1
ATOM 697 C CA . LEU A 1 91 ? 5.969 -15.016 -13.383 1 98.19 91 LEU A CA 1
ATOM 698 C C . LEU A 1 91 ? 5.734 -15.125 -11.883 1 98.19 91 LEU A C 1
ATOM 700 O O . LEU A 1 91 ? 6.129 -16.125 -11.258 1 98.19 91 LEU A O 1
ATOM 704 N N . VAL A 1 92 ? 5.133 -14.125 -11.336 1 98.62 92 VAL A N 1
ATOM 705 C CA . VAL A 1 92 ? 4.723 -14.203 -9.938 1 98.62 92 VAL A CA 1
ATOM 706 C C . VAL A 1 92 ? 3.203 -14.328 -9.852 1 98.62 92 VAL A C 1
ATOM 708 O O . VAL A 1 92 ? 2.475 -13.57 -10.5 1 98.62 92 VAL A O 1
ATOM 711 N N . LEU A 1 93 ? 2.758 -15.305 -9.125 1 98.81 93 LEU A N 1
ATOM 712 C CA . LEU A 1 93 ? 1.345 -15.477 -8.812 1 98.81 93 LEU A CA 1
ATOM 713 C C . LEU A 1 93 ? 1.078 -15.188 -7.336 1 98.81 93 LEU A C 1
ATOM 715 O O . LEU A 1 93 ? 1.862 -15.578 -6.469 1 98.81 93 LEU A O 1
ATOM 719 N N . SER A 1 94 ? 0.039 -14.453 -7.066 1 98.69 94 SER A N 1
ATOM 720 C CA . SER A 1 94 ? -0.412 -14.188 -5.707 1 98.69 94 SER A CA 1
ATOM 721 C C . SER A 1 94 ? -1.846 -14.656 -5.496 1 98.69 94 SER A C 1
ATOM 723 O O . SER A 1 94 ? -2.771 -14.156 -6.133 1 98.69 94 SER A O 1
ATOM 725 N N . GLY A 1 95 ? -2.113 -15.555 -4.57 1 97.69 95 GLY A N 1
ATOM 726 C CA . GLY A 1 95 ? -3.441 -16.094 -4.32 1 97.69 95 GLY A CA 1
ATOM 727 C C . GLY A 1 95 ? -3.455 -17.609 -4.168 1 97.69 95 GLY A C 1
ATOM 728 O O . GLY A 1 95 ? -2.426 -18.219 -3.871 1 97.69 95 GLY A O 1
ATOM 729 N N . ILE A 1 96 ? -4.535 -18.203 -4.156 1 98.06 96 ILE A N 1
ATOM 730 C CA . ILE A 1 96 ? -5.859 -17.625 -4.379 1 98.06 96 ILE A CA 1
ATOM 731 C C . ILE A 1 96 ? -6.398 -17.062 -3.07 1 98.06 96 ILE A C 1
ATOM 733 O O . ILE A 1 96 ? -6.496 -17.766 -2.064 1 98.06 96 ILE A O 1
ATOM 737 N N . ASN A 1 97 ? -6.754 -15.859 -3.107 1 97.31 97 ASN A N 1
ATOM 738 C CA . ASN A 1 97 ? -7.27 -15.18 -1.925 1 97.31 97 ASN A CA 1
ATOM 739 C C . ASN A 1 97 ? -8.664 -15.664 -1.558 1 97.31 97 ASN A C 1
ATOM 741 O O . ASN A 1 97 ? -9.516 -15.852 -2.434 1 97.31 97 ASN A O 1
ATOM 745 N N . TYR A 1 98 ? -8.859 -15.875 -0.228 1 95.75 98 TYR A N 1
ATOM 746 C CA . TYR A 1 98 ? -10.18 -16.172 0.323 1 95.75 98 TYR A CA 1
ATOM 747 C C . TYR A 1 98 ? -11.055 -14.922 0.337 1 95.75 98 TYR A C 1
ATOM 749 O O . TYR A 1 98 ? -11.047 -14.156 1.306 1 95.75 98 TYR A O 1
ATOM 757 N N . GLY A 1 99 ? -11.805 -14.703 -0.727 1 93.75 99 GLY A N 1
ATOM 758 C CA . GLY A 1 99 ? -12.578 -13.492 -0.922 1 93.75 99 GLY A CA 1
ATOM 759 C C . GLY A 1 99 ? -12.078 -12.641 -2.078 1 93.75 99 GLY A C 1
ATOM 760 O O . GLY A 1 99 ? -10.875 -12.609 -2.359 1 93.75 99 GLY A O 1
ATOM 761 N N . VAL A 1 100 ? -12.938 -11.922 -2.664 1 92.38 100 VAL A N 1
ATOM 762 C CA . VAL A 1 100 ? -12.594 -11.117 -3.836 1 92.38 100 VAL A CA 1
ATOM 763 C C . VAL A 1 100 ? -11.812 -9.883 -3.404 1 92.38 100 VAL A C 1
ATOM 765 O O . VAL A 1 100 ? -11.914 -9.445 -2.256 1 92.38 100 VAL A O 1
ATOM 768 N N . ASN A 1 101 ? -11.008 -9.406 -4.246 1 89.88 101 ASN A N 1
ATOM 769 C CA . ASN A 1 101 ? -10.359 -8.102 -4.16 1 89.88 101 ASN A CA 1
ATOM 770 C C . ASN A 1 101 ? -10.812 -7.18 -5.285 1 89.88 101 ASN A C 1
ATOM 772 O O . ASN A 1 101 ? -10.133 -7.062 -6.305 1 89.88 101 ASN A O 1
ATOM 776 N N . VAL A 1 102 ? -11.859 -6.547 -5.039 1 86.44 102 VAL A N 1
ATOM 777 C CA . VAL A 1 102 ? -12.492 -5.75 -6.082 1 86.44 102 VAL A CA 1
ATOM 778 C C . VAL A 1 102 ? -12.641 -4.305 -5.609 1 86.44 102 VAL A C 1
ATOM 780 O O . VAL A 1 102 ? -12.641 -4.035 -4.406 1 86.44 102 VAL A O 1
ATOM 783 N N . GLY A 1 103 ? -12.672 -3.473 -6.652 1 78.5 103 GLY A N 1
ATOM 784 C CA . GLY A 1 103 ? -12.984 -2.078 -6.391 1 78.5 103 GLY A CA 1
ATOM 785 C C . GLY A 1 103 ? -12.102 -1.452 -5.332 1 78.5 103 GLY A C 1
ATOM 786 O O . GLY A 1 103 ? -10.875 -1.518 -5.426 1 78.5 103 GLY A O 1
ATOM 787 N N . GLY A 1 104 ? -12.789 -1.021 -4.371 1 76.12 104 GLY A N 1
ATOM 788 C CA . GLY A 1 104 ? -12.156 -0.248 -3.316 1 76.12 104 GLY A CA 1
ATOM 789 C C . GLY A 1 104 ? -11.203 -1.068 -2.465 1 76.12 104 GLY A C 1
ATOM 790 O O . GLY A 1 104 ? -10.383 -0.514 -1.73 1 76.12 104 GLY A O 1
ATOM 791 N N . ASP A 1 105 ? -11.148 -2.357 -2.67 1 84.69 105 ASP A N 1
ATOM 792 C CA . ASP A 1 105 ? -10.312 -3.215 -1.833 1 84.69 105 ASP A CA 1
ATOM 793 C C . ASP A 1 105 ? -8.906 -3.344 -2.412 1 84.69 105 ASP A C 1
ATOM 795 O O . ASP A 1 105 ? -7.969 -3.727 -1.707 1 84.69 105 ASP A O 1
ATOM 799 N N . VAL A 1 106 ? -8.742 -3.047 -3.584 1 84.88 106 VAL A N 1
ATOM 800 C CA . VAL A 1 106 ? -7.535 -3.355 -4.348 1 84.88 106 VAL A CA 1
ATOM 801 C C . VAL A 1 106 ? -6.328 -2.678 -3.705 1 84.88 106 VAL A C 1
ATOM 803 O O . VAL A 1 106 ? -5.309 -3.324 -3.449 1 84.88 106 VAL A O 1
ATOM 806 N N . PRO A 1 107 ? -6.426 -1.468 -3.287 1 82.25 107 PRO A N 1
ATOM 807 C CA . PRO A 1 107 ? -5.242 -0.802 -2.736 1 82.25 107 PRO A CA 1
ATOM 808 C C . PRO A 1 107 ? -4.812 -1.381 -1.39 1 82.25 107 PRO A C 1
ATOM 810 O O . PRO A 1 107 ? -3.674 -1.181 -0.963 1 82.25 107 PRO A O 1
ATOM 813 N N . TYR A 1 108 ? -5.703 -2.068 -0.763 1 87.69 108 TYR A N 1
ATOM 814 C CA . TYR A 1 108 ? -5.418 -2.543 0.587 1 87.69 108 TYR A CA 1
ATOM 815 C C . TYR A 1 108 ? -5.082 -4.031 0.582 1 87.69 108 TYR A C 1
ATOM 817 O O . TYR A 1 108 ? -4.68 -4.586 1.607 1 87.69 108 TYR A O 1
ATOM 825 N N . SER A 1 109 ? -5.277 -4.645 -0.497 1 89.94 109 SER A N 1
ATOM 826 C CA . SER A 1 109 ? -5.164 -6.098 -0.608 1 89.94 109 SER A CA 1
ATOM 827 C C . SER A 1 109 ? -3.703 -6.539 -0.604 1 89.94 109 SER A C 1
ATOM 829 O O . SER A 1 109 ? -2.924 -6.133 -1.468 1 89.94 109 SER A O 1
ATOM 831 N N . GLY A 1 110 ? -3.432 -7.387 0.325 1 92.75 110 GLY A N 1
ATOM 832 C CA . GLY A 1 110 ? -2.111 -7.996 0.317 1 92.75 110 GLY A CA 1
ATOM 833 C C . GLY A 1 110 ? -1.851 -8.836 -0.919 1 92.75 110 GLY A C 1
ATOM 834 O O . GLY A 1 110 ? -0.735 -8.852 -1.444 1 92.75 110 GLY A O 1
ATOM 835 N N . THR A 1 111 ? -2.857 -9.531 -1.391 1 95.38 111 THR A N 1
ATOM 836 C CA . THR A 1 111 ? -2.775 -10.352 -2.598 1 95.38 111 THR A CA 1
ATOM 837 C C . THR A 1 111 ? -2.395 -9.492 -3.803 1 95.38 111 THR A C 1
ATOM 839 O O . THR A 1 111 ? -1.446 -9.82 -4.523 1 95.38 111 THR A O 1
ATOM 842 N N . VAL A 1 112 ? -3.066 -8.43 -3.969 1 93.25 112 VAL A N 1
ATOM 843 C CA . VAL A 1 112 ? -2.828 -7.535 -5.098 1 93.25 112 VAL A CA 1
ATOM 844 C C . VAL A 1 112 ? -1.479 -6.84 -4.934 1 93.25 112 VAL A C 1
ATOM 846 O O . VAL A 1 112 ? -0.719 -6.715 -5.895 1 93.25 112 VAL A O 1
ATOM 849 N N . SER A 1 113 ? -1.245 -6.48 -3.752 1 92.19 113 SER A N 1
ATOM 850 C CA . SER A 1 113 ? -0.003 -5.758 -3.498 1 92.19 113 SER A CA 1
ATOM 851 C C . SER A 1 113 ? 1.213 -6.645 -3.742 1 92.19 113 SER A C 1
ATOM 853 O O . SER A 1 113 ? 2.26 -6.168 -4.188 1 92.19 113 SER A O 1
ATOM 855 N N . ALA A 1 114 ? 1.1 -7.895 -3.412 1 95.81 114 ALA A N 1
ATOM 856 C CA . ALA A 1 114 ? 2.184 -8.82 -3.717 1 95.81 114 ALA A CA 1
ATOM 857 C C . ALA A 1 114 ? 2.463 -8.867 -5.215 1 95.81 114 ALA A C 1
ATOM 859 O O . ALA A 1 114 ? 3.623 -8.859 -5.641 1 95.81 114 ALA A O 1
ATOM 860 N N . ALA A 1 115 ? 1.439 -8.898 -5.957 1 95.31 115 ALA A N 1
ATOM 861 C CA . ALA A 1 115 ? 1.582 -8.891 -7.41 1 95.31 115 ALA A CA 1
ATOM 862 C C . ALA A 1 115 ? 2.201 -7.578 -7.891 1 95.31 115 ALA A C 1
ATOM 864 O O . ALA A 1 115 ? 3.064 -7.578 -8.773 1 95.31 115 ALA A O 1
ATOM 865 N N . LEU A 1 116 ? 1.799 -6.516 -7.312 1 90.75 116 LEU A N 1
ATOM 866 C CA . LEU A 1 116 ? 2.35 -5.211 -7.668 1 90.75 116 LEU A CA 1
ATOM 867 C C . LEU A 1 116 ? 3.826 -5.125 -7.297 1 90.75 116 LEU A C 1
ATOM 869 O O . LEU A 1 116 ? 4.609 -4.484 -8 1 90.75 116 LEU A O 1
ATOM 873 N N . GLU A 1 117 ? 4.133 -5.711 -6.199 1 92.12 117 GLU A N 1
ATOM 874 C CA . GLU A 1 117 ? 5.539 -5.75 -5.809 1 92.12 117 GLU A CA 1
ATOM 875 C C . GLU A 1 117 ? 6.379 -6.488 -6.848 1 92.12 117 GLU A C 1
ATOM 877 O O . GLU A 1 117 ? 7.5 -6.082 -7.148 1 92.12 117 GLU A O 1
ATOM 882 N N . ALA A 1 118 ? 5.855 -7.539 -7.359 1 94.62 118 ALA A N 1
ATOM 883 C CA . ALA A 1 118 ? 6.535 -8.281 -8.414 1 94.62 118 ALA A CA 1
ATOM 884 C C . ALA A 1 118 ? 6.797 -7.391 -9.633 1 94.62 118 ALA A C 1
ATOM 886 O O . ALA A 1 118 ? 7.891 -7.41 -10.203 1 94.62 118 ALA A O 1
ATOM 887 N N . ALA A 1 119 ? 5.805 -6.66 -9.969 1 89.94 119 ALA A N 1
ATOM 888 C CA . ALA A 1 119 ? 5.941 -5.754 -11.109 1 89.94 119 ALA A CA 1
ATOM 889 C C . ALA A 1 119 ? 7.023 -4.707 -10.844 1 89.94 119 ALA A C 1
ATOM 891 O O . ALA A 1 119 ? 7.77 -4.336 -11.758 1 89.94 119 ALA A O 1
ATOM 892 N N . ARG A 1 120 ? 7.02 -4.266 -9.68 1 87.31 120 ARG A N 1
ATOM 893 C CA . ARG A 1 120 ? 8.055 -3.305 -9.297 1 87.31 120 ARG A CA 1
ATOM 894 C C . ARG A 1 120 ? 9.445 -3.904 -9.469 1 87.31 120 ARG A C 1
ATOM 896 O O . ARG A 1 120 ? 10.398 -3.191 -9.789 1 87.31 120 ARG A O 1
ATOM 903 N N . LEU A 1 121 ? 9.539 -5.113 -9.242 1 90.19 121 LEU A N 1
ATOM 904 C CA . LEU A 1 121 ? 10.797 -5.836 -9.406 1 90.19 121 LEU A CA 1
ATOM 905 C C . LEU A 1 121 ? 10.922 -6.406 -10.812 1 90.19 121 LEU A C 1
ATOM 907 O O . LEU A 1 121 ? 11.648 -7.375 -11.039 1 90.19 121 LEU A O 1
ATOM 911 N N . GLU A 1 122 ? 10.078 -5.938 -11.68 1 90.19 122 GLU A N 1
ATOM 912 C CA . GLU A 1 122 ? 10.195 -6.125 -13.125 1 90.19 122 GLU A CA 1
ATOM 913 C C . GLU A 1 122 ? 9.734 -7.52 -13.531 1 90.19 122 GLU A C 1
ATOM 915 O O . GLU A 1 122 ? 10.297 -8.125 -14.453 1 90.19 122 GLU A O 1
ATOM 920 N N . LYS A 1 123 ? 8.82 -8.039 -12.82 1 94.56 123 LYS A N 1
ATOM 921 C CA . LYS A 1 123 ? 8.211 -9.32 -13.18 1 94.56 123 LYS A CA 1
ATOM 922 C C . LYS A 1 123 ? 6.719 -9.164 -13.438 1 94.56 123 LYS A C 1
ATOM 924 O O . LYS A 1 123 ? 6.031 -8.438 -12.719 1 94.56 123 LYS A O 1
ATOM 929 N N . PRO A 1 124 ? 6.188 -9.852 -14.508 1 94.12 124 PRO A N 1
ATOM 930 C CA . PRO A 1 124 ? 4.727 -9.914 -14.625 1 94.12 124 PRO A CA 1
ATOM 931 C C . PRO A 1 124 ? 4.078 -10.688 -13.477 1 94.12 124 PRO A C 1
ATOM 933 O O . PRO A 1 124 ? 4.707 -11.562 -12.883 1 94.12 124 PRO A O 1
ATOM 936 N N . ALA A 1 125 ? 2.859 -10.32 -13.195 1 96.88 125 ALA A N 1
ATOM 937 C CA . ALA A 1 125 ? 2.23 -10.977 -12.047 1 96.88 125 ALA A CA 1
ATOM 938 C C . ALA A 1 125 ? 0.719 -11.062 -12.227 1 96.88 125 ALA A C 1
ATOM 940 O O . ALA A 1 125 ? 0.126 -10.258 -12.953 1 96.88 125 ALA A O 1
ATOM 941 N N . ILE A 1 126 ? 0.131 -12.039 -11.633 1 97 126 ILE A N 1
ATOM 942 C CA . ILE A 1 126 ? -1.314 -12.227 -11.594 1 97 126 ILE A CA 1
ATOM 943 C C . ILE A 1 126 ? -1.772 -12.445 -10.156 1 97 126 ILE A C 1
ATOM 945 O O . ILE A 1 126 ? -1.245 -13.305 -9.445 1 97 126 ILE A O 1
ATOM 949 N N . ALA A 1 127 ? -2.656 -11.609 -9.711 1 97.56 127 ALA A N 1
ATOM 950 C CA . ALA A 1 127 ? -3.326 -11.773 -8.422 1 97.56 127 ALA A CA 1
ATOM 951 C C . ALA A 1 127 ? -4.68 -12.461 -8.594 1 97.56 127 ALA A C 1
ATOM 953 O O . ALA A 1 127 ? -5.516 -12.008 -9.383 1 97.56 127 ALA A O 1
ATOM 954 N N . LEU A 1 128 ? -4.898 -13.516 -7.836 1 98.38 128 LEU A N 1
ATOM 955 C CA . LEU A 1 128 ? -6.121 -14.305 -7.957 1 98.38 128 LEU A CA 1
ATOM 956 C C . LEU A 1 128 ? -6.934 -14.25 -6.668 1 98.38 128 LEU A C 1
ATOM 958 O O . LEU A 1 128 ? -6.391 -14.461 -5.578 1 98.38 128 LEU A O 1
ATOM 962 N N . SER A 1 129 ? -8.227 -14.023 -6.801 1 98 129 SER A N 1
ATOM 963 C CA . SER A 1 129 ? -9.156 -13.992 -5.68 1 98 129 SER A CA 1
ATOM 964 C C . SER A 1 129 ? -10.453 -14.719 -6.016 1 98 129 SER A C 1
ATOM 966 O O . SER A 1 129 ? -10.953 -14.625 -7.141 1 98 129 SER A O 1
ATOM 968 N N . ALA A 1 130 ? -10.984 -15.406 -5.031 1 98.19 130 ALA A N 1
ATOM 969 C CA . ALA A 1 130 ? -12.211 -16.172 -5.23 1 98.19 130 ALA A CA 1
ATOM 970 C C . ALA A 1 130 ? -13.328 -15.648 -4.336 1 98.19 130 ALA A C 1
ATOM 972 O O . ALA A 1 130 ? -13.133 -15.445 -3.135 1 98.19 130 ALA A O 1
ATOM 973 N N . GLN A 1 131 ? -14.469 -15.469 -4.93 1 96.44 131 GLN A N 1
ATOM 974 C CA . GLN A 1 131 ? -15.633 -14.969 -4.215 1 96.44 131 GLN A CA 1
ATOM 975 C C . GLN A 1 131 ? -16.109 -15.961 -3.158 1 96.44 131 GLN A C 1
ATOM 977 O O . GLN A 1 131 ? -16.125 -17.172 -3.398 1 96.44 131 GLN A O 1
ATOM 982 N N . ILE A 1 132 ? -16.453 -15.414 -2.029 1 93.12 132 ILE A N 1
ATOM 983 C CA . ILE A 1 132 ? -17.109 -16.203 -0.986 1 93.12 132 ILE A CA 1
ATOM 984 C C . ILE A 1 132 ? -18.625 -16.062 -1.099 1 93.12 132 ILE A C 1
ATOM 986 O O . ILE A 1 132 ? -19.141 -14.953 -1.223 1 93.12 132 ILE A O 1
ATOM 990 N N . SER A 1 133 ? -19.266 -17.062 -1.193 1 91.69 133 SER A N 1
ATOM 991 C CA . SER A 1 133 ? -20.734 -17.078 -1.096 1 91.69 133 SER A CA 1
ATOM 992 C C . SER A 1 133 ? -21.188 -17.984 0.033 1 91.69 133 SER A C 1
ATOM 994 O O . SER A 1 133 ? -21.094 -19.219 -0.071 1 91.69 133 SER A O 1
ATOM 996 N N . GLY A 1 134 ? -21.688 -17.328 1.09 1 85 134 GLY A N 1
ATOM 997 C CA . GLY A 1 134 ? -21.984 -18.094 2.283 1 85 134 GLY A CA 1
ATOM 998 C C . GLY A 1 134 ? -20.75 -18.75 2.889 1 85 134 GLY A C 1
ATOM 999 O O . GLY A 1 134 ? -19.812 -18.062 3.285 1 85 134 GLY A O 1
ATOM 1000 N N . ARG A 1 135 ? -20.734 -20.062 2.893 1 83.19 135 ARG A N 1
ATOM 1001 C CA . ARG A 1 135 ? -19.594 -20.797 3.42 1 83.19 135 ARG A CA 1
ATOM 1002 C C . ARG A 1 135 ? -18.828 -21.484 2.301 1 83.19 135 ARG A C 1
ATOM 1004 O O . ARG A 1 135 ? -17.906 -22.266 2.562 1 83.19 135 ARG A O 1
ATOM 1011 N N . GLN A 1 136 ? -19.047 -21 1.096 1 89.44 136 GLN A N 1
ATOM 1012 C CA . GLN A 1 136 ? -18.469 -21.719 -0.024 1 89.44 136 GLN A CA 1
ATOM 1013 C C . GLN A 1 136 ? -17.484 -20.844 -0.798 1 89.44 136 GLN A C 1
ATOM 1015 O O . GLN A 1 136 ? -17.734 -19.656 -1.009 1 89.44 136 GLN A O 1
ATOM 1020 N N . VAL A 1 137 ? -16.375 -21.422 -1.114 1 95.25 137 VAL A N 1
ATOM 1021 C CA . VAL A 1 137 ? -15.391 -20.828 -2.004 1 95.25 137 VAL A CA 1
ATOM 1022 C C . VAL A 1 137 ? -14.906 -21.859 -3.018 1 95.25 137 VAL A C 1
ATOM 1024 O O . VAL A 1 137 ? -14.609 -23 -2.656 1 95.25 137 VAL A O 1
ATOM 1027 N N . PHE A 1 138 ? -14.906 -21.5 -4.305 1 97.56 138 PHE A N 1
ATOM 1028 C CA . PHE A 1 138 ? -14.508 -22.406 -5.371 1 97.56 138 PHE A CA 1
ATOM 1029 C C . PHE A 1 138 ? -13.102 -22.078 -5.859 1 97.56 138 PHE A C 1
ATOM 1031 O O . PHE A 1 138 ? -12.93 -21.578 -6.973 1 97.56 138 PHE A O 1
ATOM 1038 N N . PHE A 1 139 ? -12.133 -22.469 -5.082 1 98.31 139 PHE A N 1
ATOM 1039 C CA . PHE A 1 139 ? -10.742 -22.219 -5.434 1 98.31 139 PHE A CA 1
ATOM 1040 C C . PHE A 1 139 ? -10.383 -22.906 -6.746 1 98.31 139 PHE A C 1
ATOM 1042 O O . PHE A 1 139 ? -9.586 -22.391 -7.527 1 98.31 139 PHE A O 1
ATOM 1049 N N . ASP A 1 140 ? -11.008 -23.984 -6.973 1 98.44 140 ASP A N 1
ATOM 1050 C CA . ASP A 1 140 ? -10.742 -24.734 -8.203 1 98.44 140 ASP A CA 1
ATOM 1051 C C . ASP A 1 140 ? -11.102 -23.906 -9.438 1 98.44 140 ASP A C 1
ATOM 1053 O O . ASP A 1 140 ? -10.414 -23.953 -10.453 1 98.44 140 ASP A O 1
ATOM 1057 N N . THR A 1 141 ? -12.188 -23.203 -9.32 1 98.5 141 THR A N 1
ATOM 1058 C CA . THR A 1 141 ? -12.578 -22.344 -10.43 1 98.5 141 THR A CA 1
ATOM 1059 C C . THR A 1 141 ? -11.508 -21.297 -10.711 1 98.5 141 THR A C 1
ATOM 1061 O O . THR A 1 141 ? -11.141 -21.062 -11.867 1 98.5 141 THR A O 1
ATOM 1064 N N . ALA A 1 142 ? -11.016 -20.672 -9.68 1 98.62 142 ALA A N 1
ATOM 1065 C CA . ALA A 1 142 ? -9.961 -19.672 -9.844 1 98.62 142 ALA A CA 1
ATOM 1066 C C . ALA A 1 142 ? -8.711 -20.297 -10.453 1 98.62 142 ALA A C 1
ATOM 1068 O O . ALA A 1 142 ? -8.078 -19.703 -11.328 1 98.62 142 ALA A O 1
ATOM 1069 N N . ALA A 1 143 ? -8.336 -21.469 -10 1 98.62 143 ALA A N 1
ATOM 1070 C CA . ALA A 1 143 ? -7.164 -22.172 -10.523 1 98.62 143 ALA A CA 1
ATOM 1071 C C . ALA A 1 143 ? -7.336 -22.484 -12.008 1 98.62 143 ALA A C 1
ATOM 1073 O O . ALA A 1 143 ? -6.402 -22.328 -12.797 1 98.62 143 ALA A O 1
ATOM 1074 N N . GLU A 1 144 ? -8.516 -22.906 -12.328 1 98.44 144 GLU A N 1
ATOM 1075 C CA . GLU A 1 144 ? -8.789 -23.234 -13.727 1 98.44 144 GLU A CA 1
ATOM 1076 C C . GLU A 1 144 ? -8.734 -21.984 -14.602 1 98.44 144 GLU A C 1
ATOM 1078 O O . GLU A 1 144 ? -8.242 -22.031 -15.734 1 98.44 144 GLU A O 1
ATOM 1083 N N . VAL A 1 145 ? -9.219 -20.969 -14.109 1 97.31 145 VAL A N 1
ATOM 1084 C CA . VAL A 1 145 ? -9.164 -19.703 -14.844 1 97.31 145 VAL A CA 1
ATOM 1085 C C . VAL A 1 145 ? -7.703 -19.297 -15.062 1 97.31 145 VAL A C 1
ATOM 1087 O O . VAL A 1 145 ? -7.34 -18.828 -16.141 1 97.31 145 VAL A O 1
ATOM 1090 N N . LEU A 1 146 ? -6.871 -19.453 -14.039 1 98.06 146 LEU A N 1
ATOM 1091 C CA . LEU A 1 146 ? -5.449 -19.156 -14.188 1 98.06 146 LEU A CA 1
ATOM 1092 C C . LEU A 1 146 ? -4.844 -19.984 -15.32 1 98.06 146 LEU A C 1
ATOM 1094 O O . LEU A 1 146 ? -4.102 -19.453 -16.156 1 98.06 146 LEU A O 1
ATOM 1098 N N . LEU A 1 147 ? -5.176 -21.266 -15.336 1 97.5 147 LEU A N 1
ATOM 1099 C CA . LEU A 1 147 ? -4.625 -22.125 -16.375 1 97.5 147 LEU A CA 1
ATOM 1100 C C . LEU A 1 147 ? -5.07 -21.672 -17.766 1 97.5 147 LEU A C 1
ATOM 1102 O O . LEU A 1 147 ? -4.281 -21.688 -18.703 1 97.5 147 LEU A O 1
ATOM 1106 N N . GLN A 1 148 ? -6.324 -21.281 -17.844 1 94.75 148 GLN A N 1
ATOM 1107 C CA . GLN A 1 148 ? -6.82 -20.719 -19.094 1 94.75 148 GLN A CA 1
ATOM 1108 C C . GLN A 1 148 ? -6.027 -19.484 -19.5 1 94.75 148 GLN A C 1
ATOM 1110 O O . GLN A 1 148 ? -5.652 -19.328 -20.656 1 94.75 148 GLN A O 1
ATOM 1115 N N . LEU A 1 149 ? -5.75 -18.625 -18.578 1 93.25 149 LEU A N 1
ATOM 1116 C CA . LEU A 1 149 ? -5.02 -17.391 -18.844 1 93.25 149 LEU A CA 1
ATOM 1117 C C . LEU A 1 149 ? -3.592 -17.688 -19.281 1 93.25 149 LEU A C 1
ATOM 1119 O O . LEU A 1 149 ? -3.074 -17.031 -20.203 1 93.25 149 LEU A O 1
ATOM 1123 N N . LEU A 1 150 ? -2.945 -18.656 -18.625 1 94.5 150 LEU A N 1
ATOM 1124 C CA . LEU A 1 150 ? -1.579 -19.016 -18.984 1 94.5 150 LEU A CA 1
ATOM 1125 C C . LEU A 1 150 ? -1.509 -19.5 -20.422 1 94.5 150 LEU A C 1
ATOM 1127 O O . LEU A 1 150 ? -0.484 -19.344 -21.094 1 94.5 150 LEU A O 1
ATOM 1131 N N . ASP A 1 151 ? -2.627 -20.047 -20.891 1 92.06 151 ASP A N 1
ATOM 1132 C CA . ASP A 1 151 ? -2.684 -20.578 -22.25 1 92.06 151 ASP A CA 1
ATOM 1133 C C . ASP A 1 151 ? -2.914 -19.469 -23.266 1 92.06 151 ASP A C 1
ATOM 1135 O O . ASP A 1 151 ? -2.457 -19.562 -24.406 1 92.06 151 ASP A O 1
ATOM 1139 N N . ILE A 1 152 ? -3.604 -18.438 -22.859 1 88.75 152 ILE A N 1
ATOM 1140 C CA . ILE A 1 152 ? -4.062 -17.484 -23.859 1 88.75 152 ILE A CA 1
ATOM 1141 C C . ILE A 1 152 ? -3.197 -16.234 -23.812 1 88.75 152 ILE A C 1
ATOM 1143 O O . ILE A 1 152 ? -3.15 -15.469 -24.781 1 88.75 152 ILE A O 1
ATOM 1147 N N . LEU A 1 153 ? -2.498 -15.906 -22.703 1 89.12 153 LEU A N 1
ATOM 1148 C CA . LEU A 1 153 ? -1.683 -14.703 -22.609 1 89.12 153 LEU A CA 1
ATOM 1149 C C . LEU A 1 153 ? -0.474 -14.789 -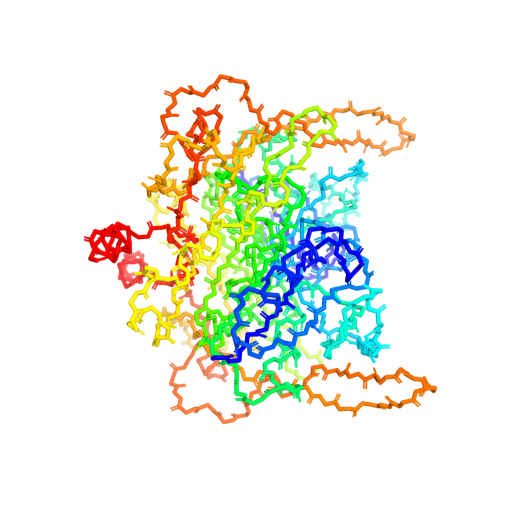23.531 1 89.12 153 LEU A C 1
ATOM 1151 O O . LEU A 1 153 ? 0.213 -15.812 -23.578 1 89.12 153 LEU A O 1
ATOM 1155 N N . PRO A 1 154 ? -0.214 -13.781 -24.266 1 90.06 154 PRO A N 1
ATOM 1156 C CA . PRO A 1 154 ? 0.901 -13.797 -25.219 1 90.06 154 PRO A CA 1
ATOM 1157 C C . PRO A 1 154 ? 2.258 -13.641 -24.531 1 90.06 154 PRO A C 1
ATOM 1159 O O . PRO A 1 154 ? 2.326 -13.258 -23.359 1 90.06 154 PRO A O 1
ATOM 1162 N N . ASP A 1 155 ? 3.27 -13.852 -25.297 1 90 155 ASP A N 1
ATOM 1163 C CA . ASP A 1 155 ? 4.641 -13.75 -24.812 1 90 155 ASP A CA 1
ATOM 1164 C C . ASP A 1 155 ? 4.934 -12.344 -24.281 1 90 155 ASP A C 1
ATOM 1166 O O . ASP A 1 155 ? 5.699 -12.18 -23.344 1 90 155 ASP A O 1
ATOM 1170 N N . GLU A 1 156 ? 4.344 -11.391 -24.891 1 86.44 156 GLU A N 1
ATOM 1171 C CA . GLU A 1 156 ? 4.535 -9.992 -24.5 1 86.44 156 GLU A CA 1
ATOM 1172 C C . GLU A 1 156 ? 4.184 -9.773 -23.031 1 86.44 156 GLU A C 1
ATOM 1174 O O . GLU A 1 156 ? 4.82 -8.969 -22.344 1 86.44 156 GLU A O 1
ATOM 1179 N N . PHE A 1 157 ? 3.15 -10.461 -22.578 1 87.31 157 PHE A N 1
ATOM 1180 C CA . PHE A 1 157 ? 2.768 -10.352 -21.172 1 87.31 157 PHE A CA 1
ATOM 1181 C C . PHE A 1 157 ? 3.92 -10.766 -20.266 1 87.31 157 PHE A C 1
ATOM 1183 O O . PHE A 1 157 ? 4.234 -10.062 -19.297 1 87.31 157 PHE A O 1
ATOM 1190 N N . TYR A 1 158 ? 4.613 -11.781 -20.625 1 91.31 158 TYR A N 1
ATOM 1191 C CA . TYR A 1 158 ? 5.625 -12.383 -19.766 1 91.31 158 TYR A CA 1
ATOM 1192 C C . TYR A 1 158 ? 6.918 -11.578 -19.797 1 91.31 158 TYR A C 1
ATOM 1194 O O . TYR A 1 158 ? 7.824 -11.812 -18.984 1 91.31 158 TYR A O 1
ATOM 1202 N N . HIS A 1 159 ? 7.004 -10.633 -20.672 1 89.69 159 HIS A N 1
ATOM 1203 C CA . HIS A 1 159 ? 8.164 -9.75 -20.75 1 89.69 159 HIS A CA 1
ATOM 1204 C C . HIS A 1 159 ? 7.797 -8.328 -20.312 1 89.69 159 HIS A C 1
ATOM 1206 O O . HIS A 1 159 ? 8.586 -7.402 -20.484 1 89.69 159 HIS A O 1
ATOM 1212 N N . SER A 1 160 ? 6.602 -8.25 -19.781 1 84.5 160 SER A N 1
ATOM 1213 C CA . SER A 1 160 ? 6.129 -6.957 -19.297 1 84.5 160 SER A CA 1
ATOM 1214 C C . SER A 1 160 ? 6.18 -6.883 -17.766 1 84.5 160 SER A C 1
ATOM 1216 O O . SER A 1 160 ? 6.734 -7.773 -17.125 1 84.5 160 SER A O 1
ATOM 1218 N N . ARG A 1 161 ? 5.691 -5.766 -17.234 1 86.31 161 ARG A N 1
ATOM 1219 C CA . ARG A 1 161 ? 5.52 -5.578 -15.797 1 86.31 161 ARG A CA 1
ATOM 1220 C C . ARG A 1 161 ? 4.043 -5.477 -15.43 1 86.31 161 ARG A C 1
ATOM 1222 O O . ARG A 1 161 ? 3.684 -4.812 -14.461 1 86.31 161 ARG A O 1
ATOM 1229 N N . THR A 1 162 ? 3.285 -6.094 -16.266 1 85.56 162 THR A N 1
ATOM 1230 C CA . THR A 1 162 ? 1.839 -5.984 -16.109 1 85.56 162 THR A CA 1
ATOM 1231 C C . THR A 1 162 ? 1.357 -6.82 -14.938 1 85.56 162 THR A C 1
ATOM 1233 O O . THR A 1 162 ? 1.813 -7.949 -14.742 1 85.56 162 THR A O 1
ATOM 1236 N N . VAL A 1 163 ? 0.438 -6.23 -14.219 1 91.25 163 VAL A N 1
ATOM 1237 C CA . VAL A 1 163 ? -0.242 -6.945 -13.148 1 91.25 163 VAL A CA 1
ATOM 1238 C C . VAL A 1 163 ? -1.711 -7.152 -13.508 1 91.25 163 VAL A C 1
ATOM 1240 O O . VAL A 1 163 ? -2.4 -6.203 -13.891 1 91.25 163 VAL A O 1
ATOM 1243 N N . LEU A 1 164 ? -2.139 -8.375 -13.43 1 91.12 164 LEU A N 1
ATOM 1244 C CA . LEU A 1 164 ? -3.543 -8.695 -13.656 1 91.12 164 LEU A CA 1
ATOM 1245 C C . LEU A 1 164 ? -4.227 -9.102 -12.359 1 91.12 164 LEU A C 1
ATOM 1247 O O . LEU A 1 164 ? -3.758 -10.008 -11.664 1 91.12 164 LEU A O 1
ATOM 1251 N N . SER A 1 165 ? -5.246 -8.375 -12.039 1 93.56 165 SER A N 1
ATOM 1252 C CA . SER A 1 165 ? -6.121 -8.781 -10.945 1 93.56 165 SER A CA 1
ATOM 1253 C C . SER A 1 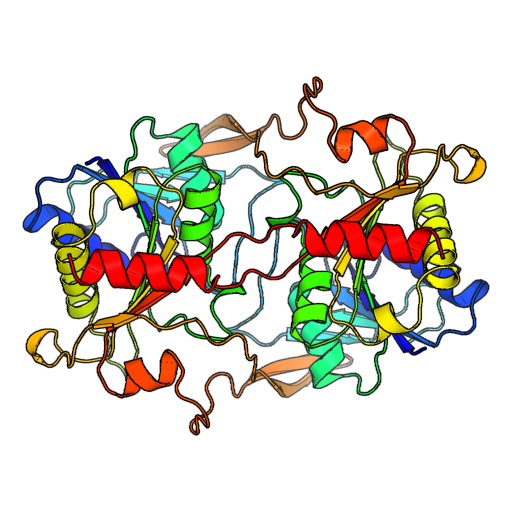165 ? -7.297 -9.609 -11.453 1 93.56 165 SER A C 1
ATOM 1255 O O . SER A 1 165 ? -8.102 -9.125 -12.25 1 93.56 165 SER A O 1
ATOM 1257 N N . VAL A 1 166 ? -7.367 -10.805 -10.93 1 95.75 166 VAL A N 1
ATOM 1258 C CA . VAL A 1 166 ? -8.391 -11.742 -11.391 1 95.75 166 VAL A CA 1
ATOM 1259 C C . VAL A 1 166 ? -9.312 -12.109 -10.234 1 95.75 166 VAL A C 1
ATOM 1261 O O . VAL A 1 166 ? -8.844 -12.523 -9.164 1 95.75 166 VAL A O 1
ATOM 1264 N N . ASN A 1 167 ? -10.578 -11.953 -10.414 1 96.88 167 ASN A N 1
ATOM 1265 C CA . ASN A 1 167 ? -11.594 -12.367 -9.453 1 96.88 167 ASN A CA 1
ATOM 1266 C C . ASN A 1 167 ? -12.578 -13.359 -10.062 1 96.88 167 ASN A C 1
ATOM 1268 O O . ASN A 1 167 ? -13.078 -13.141 -11.164 1 96.88 167 ASN A O 1
ATOM 1272 N N . THR A 1 168 ? -12.828 -14.406 -9.32 1 98.25 168 THR A N 1
ATOM 1273 C CA . THR A 1 168 ? -13.734 -15.422 -9.836 1 98.25 168 THR A CA 1
ATOM 1274 C C . THR A 1 168 ? -14.984 -15.523 -8.969 1 98.25 168 THR A C 1
ATOM 1276 O O . THR A 1 168 ? -14.922 -15.289 -7.758 1 98.25 168 THR A O 1
ATOM 1279 N N . PRO A 1 169 ? -16.094 -15.875 -9.547 1 97.38 169 PRO A N 1
ATOM 1280 C CA . PRO A 1 169 ? -17.344 -16.016 -8.805 1 97.38 169 PRO A CA 1
ATOM 1281 C C . PRO A 1 169 ? -17.422 -17.312 -8 1 97.38 169 PRO A C 1
ATOM 1283 O O . PRO A 1 169 ? -16.625 -18.234 -8.242 1 97.38 169 PRO A O 1
ATOM 1286 N N . ALA A 1 170 ? -18.328 -17.328 -7.082 1 97 170 ALA A N 1
ATOM 1287 C CA . ALA A 1 170 ? -18.547 -18.516 -6.266 1 97 170 ALA A CA 1
ATOM 1288 C C . ALA A 1 170 ? -19.422 -19.531 -7.008 1 97 170 ALA A C 1
ATOM 1290 O O . ALA A 1 170 ? -20.531 -19.844 -6.582 1 97 170 ALA A O 1
ATOM 1291 N N . ARG A 1 171 ? -18.812 -20.094 -8.031 1 96.56 171 ARG A N 1
ATOM 1292 C CA . ARG A 1 171 ? -19.484 -21.125 -8.828 1 96.56 171 ARG A CA 1
ATOM 1293 C C . ARG A 1 171 ? -18.469 -22.078 -9.438 1 96.56 171 ARG A C 1
ATOM 1295 O O . ARG A 1 171 ? -17.297 -21.734 -9.633 1 96.56 171 ARG A O 1
ATOM 1302 N N . PRO A 1 172 ? -18.953 -23.266 -9.797 1 97.19 172 PRO A N 1
ATOM 1303 C CA . PRO A 1 172 ? -18.078 -24.203 -10.508 1 97.19 172 PRO A CA 1
ATOM 1304 C C . PRO A 1 172 ? -17.609 -23.656 -11.852 1 97.19 172 PRO A C 1
ATOM 1306 O O . PRO A 1 172 ? -18.312 -22.891 -12.5 1 97.19 172 PRO A O 1
ATOM 1309 N N . HIS A 1 173 ? -16.422 -24.047 -12.18 1 97.38 173 HIS A N 1
ATOM 1310 C CA . HIS A 1 173 ? -15.828 -23.562 -13.422 1 97.38 173 HIS A CA 1
ATOM 1311 C C . HIS A 1 173 ? -16.75 -23.797 -14.609 1 97.38 173 HIS A C 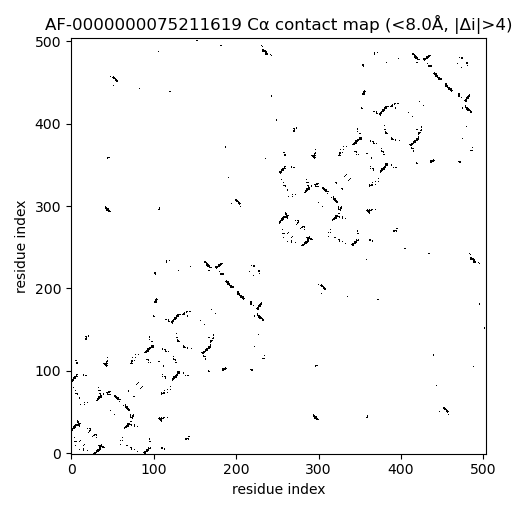1
ATOM 1313 O O . HIS A 1 173 ? -16.844 -22.969 -15.508 1 97.38 173 HIS A O 1
ATOM 1319 N N . ALA A 1 174 ? -17.484 -24.906 -14.633 1 97.25 174 ALA A N 1
ATOM 1320 C CA . ALA A 1 174 ? -18.391 -25.266 -15.719 1 97.25 174 ALA A CA 1
ATOM 1321 C C . ALA A 1 174 ? -19.531 -24.25 -15.844 1 97.25 174 ALA A C 1
ATOM 1323 O O . ALA A 1 174 ? -20.141 -24.125 -16.906 1 97.25 174 ALA A O 1
ATOM 1324 N N . ASP A 1 175 ? -19.828 -23.516 -14.797 1 97.31 175 ASP A N 1
ATOM 1325 C CA . ASP A 1 175 ? -20.938 -22.562 -14.773 1 97.31 175 ASP A CA 1
ATOM 1326 C C . ASP A 1 175 ? -20.453 -21.141 -14.984 1 97.31 175 ASP A C 1
ATOM 1328 O O . ASP A 1 175 ? -21.219 -20.188 -14.883 1 97.31 175 ASP A O 1
ATOM 1332 N N . LEU A 1 176 ? -19.172 -20.984 -15.195 1 96.69 176 LEU A N 1
ATOM 1333 C CA . LEU A 1 176 ? -18.625 -19.656 -15.453 1 96.69 176 LEU A CA 1
ATOM 1334 C C . LEU A 1 176 ? -19.25 -19.047 -16.703 1 96.69 176 LEU A C 1
ATOM 1336 O O . LEU A 1 176 ? -19.328 -19.719 -17.75 1 96.69 176 LEU A O 1
ATOM 1340 N N . VAL A 1 177 ? -19.734 -17.797 -16.625 1 96.12 177 VAL A N 1
ATOM 1341 C CA . VAL A 1 177 ? -20.391 -17.125 -17.75 1 96.12 177 VAL A CA 1
ATOM 1342 C C . VAL A 1 177 ? -19.344 -16.719 -18.781 1 96.12 177 VAL A C 1
ATOM 1344 O O . VAL A 1 177 ? -19.578 -16.812 -19.984 1 96.12 177 VAL A O 1
ATOM 1347 N N . GLY A 1 178 ? -18.125 -16.281 -18.328 1 94.12 178 GLY A N 1
ATOM 1348 C CA . GLY A 1 178 ? -17.047 -15.859 -19.203 1 94.12 178 GLY A CA 1
ATOM 1349 C C . GLY A 1 178 ? -16 -15.008 -18.5 1 94.12 178 GLY A C 1
ATOM 1350 O O . GLY A 1 178 ? -16.031 -14.891 -17.266 1 94.12 178 GLY A O 1
ATOM 1351 N N . LEU A 1 179 ? -15.078 -14.578 -19.297 1 91.62 179 LEU A N 1
ATOM 1352 C CA . LEU A 1 179 ? -14.07 -13.625 -18.828 1 91.62 179 LEU A CA 1
ATOM 1353 C C . LEU A 1 179 ? -14.477 -12.195 -19.172 1 91.62 179 LEU A C 1
ATOM 1355 O O . LEU A 1 179 ? -14.992 -11.938 -20.266 1 91.62 179 LEU A O 1
ATOM 1359 N N . LYS A 1 180 ? -14.367 -11.367 -18.188 1 89.56 180 LYS A N 1
ATOM 1360 C CA . LYS A 1 180 ? -14.703 -9.961 -18.391 1 89.56 180 LYS A CA 1
ATOM 1361 C C . LYS A 1 180 ? -13.531 -9.055 -18.016 1 89.56 180 LYS A C 1
ATOM 1363 O O . LYS A 1 180 ? -13.086 -9.055 -16.875 1 89.56 180 LYS A O 1
ATOM 1368 N N . VAL A 1 181 ? -12.992 -8.297 -19.062 1 88 181 VAL A N 1
ATOM 1369 C CA . VAL A 1 181 ? -11.992 -7.273 -18.781 1 88 181 VAL A CA 1
ATOM 1370 C C . VAL A 1 181 ? -12.672 -5.996 -18.297 1 88 181 VAL A C 1
ATOM 1372 O O . VAL A 1 181 ? -13.547 -5.461 -18.969 1 88 181 VAL A O 1
ATOM 1375 N N . ILE A 1 182 ? -12.312 -5.648 -17.094 1 83.38 182 ILE A N 1
ATOM 1376 C CA . ILE A 1 182 ? -12.977 -4.488 -16.516 1 83.38 182 ILE A CA 1
ATOM 1377 C C . ILE A 1 182 ? -12.016 -3.756 -15.578 1 83.38 182 ILE A C 1
ATOM 1379 O O . ILE A 1 182 ? -11.172 -4.383 -14.93 1 83.38 182 ILE A O 1
ATOM 1383 N N . ASN A 1 183 ? -12.156 -2.432 -15.5 1 79.12 183 ASN A N 1
ATOM 1384 C CA . ASN A 1 183 ? -11.359 -1.646 -14.57 1 79.12 183 ASN A CA 1
ATOM 1385 C C . ASN A 1 183 ? -11.828 -1.837 -13.125 1 79.12 183 ASN A C 1
ATOM 1387 O O . ASN A 1 183 ? -13.016 -2.062 -12.883 1 79.12 183 ASN A O 1
ATOM 1391 N N . CYS A 1 184 ? -10.82 -1.77 -12.25 1 76.38 184 CYS A N 1
ATOM 1392 C CA . CYS A 1 184 ? -11.195 -1.822 -10.844 1 76.38 184 CYS A CA 1
ATOM 1393 C C . CYS A 1 184 ? -11.852 -0.518 -10.406 1 76.38 184 CYS A C 1
ATOM 1395 O O . CYS A 1 184 ? -11.359 0.566 -10.727 1 76.38 184 CYS A O 1
ATOM 1397 N N . ASP A 1 185 ? -13.031 -0.689 -9.812 1 64.56 185 ASP A N 1
ATOM 1398 C CA . ASP A 1 185 ? -13.75 0.475 -9.297 1 64.56 185 ASP A CA 1
ATOM 1399 C C . ASP A 1 185 ? -13.023 1.088 -8.102 1 64.56 185 ASP A C 1
ATOM 1401 O O . ASP A 1 185 ? -12.648 0.378 -7.168 1 64.56 185 ASP A O 1
ATOM 1405 N N . ALA A 1 186 ? -12.766 2.334 -8.18 1 63.53 186 ALA A N 1
ATOM 1406 C CA . ALA A 1 186 ? -11.945 3.016 -7.184 1 63.53 186 ALA A CA 1
ATOM 1407 C C . ALA A 1 186 ? -12.797 3.488 -6.008 1 63.53 186 ALA A C 1
ATOM 1409 O O . ALA A 1 186 ? -12.266 3.93 -4.984 1 63.53 186 ALA A O 1
ATOM 1410 N N . HIS A 1 187 ? -14.062 3.195 -5.969 1 66.88 187 HIS A N 1
ATOM 1411 C CA . HIS A 1 187 ? -14.898 3.842 -4.965 1 66.88 187 HIS A CA 1
ATOM 1412 C C . HIS A 1 187 ? -14.852 3.088 -3.639 1 66.88 187 HIS A C 1
ATOM 1414 O O . HIS A 1 187 ? -14.898 1.855 -3.619 1 66.88 187 HIS A O 1
ATOM 1420 N N . ILE A 1 188 ? -14.578 3.854 -2.576 1 70.88 188 ILE A N 1
ATOM 1421 C CA . ILE A 1 188 ? -14.594 3.314 -1.222 1 70.88 188 ILE A CA 1
ATOM 1422 C C . ILE A 1 188 ? -15.945 3.594 -0.57 1 70.88 188 ILE A C 1
ATOM 1424 O O . ILE A 1 188 ? -16.422 4.734 -0.561 1 70.88 188 ILE A O 1
ATOM 1428 N N . THR A 1 189 ? -16.594 2.578 -0.057 1 74.69 189 THR A N 1
ATOM 1429 C CA . THR A 1 189 ? -17.891 2.742 0.589 1 74.69 189 THR A CA 1
ATOM 1430 C C . THR A 1 189 ? -17.797 2.457 2.084 1 74.69 189 THR A C 1
ATOM 1432 O O . THR A 1 189 ? -18.797 2.496 2.799 1 74.69 189 THR A O 1
ATOM 1435 N N . ASP A 1 190 ? -16.594 2.293 2.557 1 83.25 190 ASP A N 1
ATOM 1436 C CA . ASP A 1 190 ? -16.406 1.893 3.947 1 83.25 190 ASP A CA 1
ATOM 1437 C C . ASP A 1 190 ? -16.922 2.963 4.902 1 83.25 190 ASP A C 1
ATOM 1439 O O . ASP A 1 190 ? -16.766 4.16 4.652 1 83.25 190 ASP A O 1
ATOM 1443 N N . GLU A 1 191 ? -17.578 2.451 5.906 1 87.81 191 GLU A N 1
ATOM 1444 C CA . GLU A 1 191 ? -18.016 3.271 7.035 1 87.81 191 GLU A CA 1
ATOM 1445 C C . GLU A 1 191 ? -17.453 2.748 8.352 1 87.81 191 GLU A C 1
ATOM 1447 O O . GLU A 1 191 ? -16.75 1.729 8.375 1 87.81 191 GLU A O 1
ATOM 1452 N N . TYR A 1 192 ? -17.594 3.516 9.344 1 92.69 192 TYR A N 1
ATOM 1453 C CA . TYR A 1 192 ? -17.172 3.121 10.68 1 92.69 192 TYR A CA 1
ATOM 1454 C C . TYR A 1 192 ? -18.312 3.248 11.68 1 92.69 192 TYR A C 1
ATOM 1456 O O . TYR A 1 192 ? -19.109 4.18 11.602 1 92.69 192 TYR A O 1
ATOM 1464 N N . GLU A 1 193 ? -18.344 2.262 12.469 1 94.19 193 GLU A N 1
ATOM 1465 C CA . GLU A 1 193 ? -19.391 2.283 13.477 1 94.19 193 GLU A CA 1
ATOM 1466 C C . GLU A 1 193 ? -18.828 2.125 14.883 1 94.19 193 GLU A C 1
ATOM 1468 O O . GLU A 1 193 ? -17.781 1.485 15.062 1 94.19 193 GLU A O 1
ATOM 1473 N N . TRP A 1 194 ? -19.531 2.723 15.82 1 95.19 194 TRP A N 1
ATOM 1474 C CA . TRP A 1 194 ? -19.234 2.586 17.234 1 95.19 194 TRP A CA 1
ATOM 1475 C C . TRP A 1 194 ? -19.609 1.201 17.75 1 95.19 194 TRP A C 1
ATOM 1477 O O . TRP A 1 194 ? -20.703 0.708 17.469 1 95.19 194 TRP A O 1
ATOM 1487 N N . VAL A 1 195 ? -18.641 0.597 18.484 1 95.06 195 VAL A N 1
ATOM 1488 C CA . VAL A 1 195 ? -18.953 -0.749 18.953 1 95.06 195 VAL A CA 1
ATOM 1489 C C . VAL A 1 195 ? -18.984 -0.774 20.484 1 95.06 195 VAL A C 1
ATOM 1491 O O . VAL A 1 195 ? -19.453 -1.737 21.094 1 95.06 195 VAL A O 1
ATOM 1494 N N . GLY A 1 196 ? -18.391 0.289 21.109 1 94.62 196 GLY A N 1
ATOM 1495 C CA . GLY A 1 196 ? -18.406 0.361 22.562 1 94.62 196 GLY A CA 1
ATOM 1496 C C . GLY A 1 196 ? -17.422 1.364 23.125 1 94.62 196 GLY A C 1
ATOM 1497 O O . GLY A 1 196 ? -16.609 1.92 22.375 1 94.62 196 GLY A O 1
ATOM 1498 N N . THR A 1 197 ? -17.672 1.679 24.406 1 94.81 197 THR A N 1
ATOM 1499 C CA . THR A 1 197 ? -16.766 2.58 25.125 1 94.81 197 THR A CA 1
ATOM 1500 C C . THR A 1 197 ? -16.297 1.964 26.438 1 94.81 197 THR A C 1
ATOM 1502 O O . THR A 1 197 ? -17.094 1.351 27.156 1 94.81 197 THR A O 1
ATOM 1505 N N . ALA A 1 198 ? -15.039 1.954 26.625 1 93.06 198 ALA A N 1
ATOM 1506 C CA . ALA A 1 198 ? -14.461 1.554 27.906 1 93.06 198 ALA A CA 1
ATOM 1507 C C . ALA A 1 198 ? -13.57 2.652 28.484 1 93.06 198 ALA A C 1
ATOM 1509 O O . ALA A 1 198 ? -12.477 2.906 27.953 1 93.06 198 ALA A O 1
ATOM 1510 N N . GLY A 1 199 ? -14.062 3.311 29.609 1 91.75 199 GLY A N 1
ATOM 1511 C CA . GLY A 1 199 ? -13.328 4.469 30.094 1 91.75 199 GLY A CA 1
ATOM 1512 C C . GLY A 1 199 ? -13.297 5.617 29.109 1 91.75 199 GLY A C 1
ATOM 1513 O O . GLY A 1 199 ? -14.344 6.066 28.641 1 91.75 199 GLY A O 1
ATOM 1514 N N . ASP A 1 200 ? -12.062 6.02 28.719 1 88.75 200 ASP A N 1
ATOM 1515 C CA . ASP A 1 200 ? -11.906 7.137 27.797 1 88.75 200 ASP A CA 1
ATOM 1516 C C . ASP A 1 200 ? -11.57 6.645 26.391 1 88.75 200 ASP A C 1
ATOM 1518 O O . ASP A 1 200 ? -11.109 7.414 25.547 1 88.75 200 ASP A O 1
ATOM 1522 N N . VAL A 1 201 ? -11.891 5.379 26.281 1 93.75 201 VAL A N 1
ATOM 1523 C CA . VAL A 1 201 ? -11.547 4.773 25 1 93.75 201 VAL A CA 1
ATOM 1524 C C . VAL A 1 201 ? -12.82 4.395 24.234 1 93.75 201 VAL A C 1
ATOM 1526 O O . VAL A 1 201 ? -13.688 3.703 24.781 1 93.75 201 VAL A O 1
ATOM 1529 N N . GLU A 1 202 ? -12.977 4.949 23.094 1 95.75 202 GLU A N 1
ATOM 1530 C CA . GLU A 1 202 ? -14.031 4.551 22.172 1 95.75 202 GLU A CA 1
ATOM 1531 C C . GLU A 1 202 ? -13.547 3.457 21.219 1 95.75 202 GLU A C 1
ATOM 1533 O O . GLU A 1 202 ? -12.43 3.531 20.703 1 95.75 202 GLU A O 1
ATOM 1538 N N . TYR A 1 203 ? -14.336 2.414 21.047 1 96.38 203 TYR A N 1
ATOM 1539 C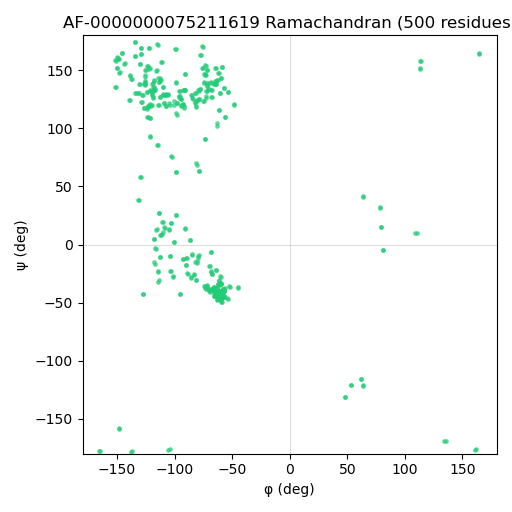 CA . TYR A 1 203 ? -14.008 1.348 20.109 1 96.38 203 TYR A CA 1
ATOM 1540 C C . TYR A 1 203 ? -14.867 1.434 18.859 1 96.38 203 TYR A C 1
ATOM 1542 O O . TYR A 1 203 ? -16.094 1.545 18.938 1 96.38 203 TYR A O 1
ATOM 1550 N N . ILE A 1 204 ? -14.203 1.419 17.703 1 95.69 204 ILE A N 1
ATOM 1551 C CA . ILE A 1 204 ? -14.883 1.545 16.422 1 95.69 204 ILE A CA 1
ATOM 1552 C C . ILE A 1 204 ? -14.43 0.43 15.477 1 95.69 204 ILE A C 1
ATOM 1554 O O . ILE A 1 204 ? -13.352 -0.143 15.664 1 95.69 204 ILE A O 1
ATOM 1558 N N . ARG A 1 205 ? -15.25 0.086 14.516 1 94.44 205 ARG A N 1
ATOM 1559 C CA . ARG A 1 205 ? -14.883 -0.93 13.539 1 94.44 205 ARG A CA 1
ATOM 1560 C C . ARG A 1 205 ? -15.414 -0.576 12.156 1 94.44 205 ARG A C 1
ATOM 1562 O O . ARG A 1 205 ? -16.391 0.157 12.031 1 94.44 205 ARG A O 1
ATOM 1569 N N . ILE A 1 206 ? -14.781 -1.105 11.148 1 90.44 206 ILE A N 1
ATOM 1570 C CA . ILE A 1 206 ? -15.195 -0.904 9.766 1 90.44 206 ILE A CA 1
ATOM 1571 C C . ILE A 1 206 ? -16.484 -1.678 9.5 1 90.44 206 ILE A C 1
ATOM 1573 O O . ILE A 1 206 ? -16.641 -2.807 9.969 1 90.44 206 ILE A O 1
ATOM 1577 N N . CYS A 1 207 ? -17.375 -1.009 8.75 1 87.44 207 CYS A N 1
ATOM 1578 C CA . CYS A 1 207 ? -18.625 -1.664 8.352 1 87.44 207 CYS A CA 1
ATOM 1579 C C . CYS A 1 207 ? -19.062 -1.205 6.961 1 87.44 207 CYS A C 1
ATOM 1581 O O . CYS A 1 207 ? -18.406 -0.349 6.355 1 87.44 207 CYS A O 1
ATOM 1583 N N . ASN A 1 208 ? -20.031 -1.964 6.32 1 81.56 208 ASN A N 1
ATOM 1584 C CA . ASN A 1 208 ? -20.641 -1.642 5.039 1 81.56 208 ASN A CA 1
ATOM 1585 C C . ASN A 1 208 ? -19.625 -1.642 3.906 1 81.56 208 ASN A C 1
ATOM 1587 O O . ASN A 1 208 ? -19.625 -0.74 3.066 1 81.56 208 ASN A O 1
ATOM 1591 N N . ARG A 1 209 ? -18.781 -2.518 3.875 1 76.81 209 ARG A N 1
ATOM 1592 C CA . ARG A 1 209 ? -17.703 -2.59 2.887 1 76.81 209 ARG A CA 1
ATOM 1593 C C . ARG A 1 209 ? -18.25 -2.951 1.51 1 76.81 209 ARG A C 1
ATOM 1595 O O . ARG A 1 209 ? -17.734 -2.502 0.489 1 76.81 209 ARG A O 1
ATOM 1602 N N . TYR A 1 210 ? -19.234 -3.826 1.423 1 72.56 210 TYR A N 1
ATOM 1603 C CA . TYR A 1 210 ? -19.797 -4.277 0.151 1 72.56 210 TYR A CA 1
ATOM 1604 C C . TYR A 1 210 ? -21.281 -3.979 0.067 1 72.56 210 TYR A C 1
ATOM 1606 O O . TYR A 1 210 ? -22.109 -4.816 0.432 1 72.56 210 TYR A O 1
ATOM 1614 N N . PRO A 1 211 ? -21.484 -2.803 -0.526 1 67.06 211 PRO A N 1
ATOM 1615 C CA . PRO A 1 211 ? -22.922 -2.484 -0.601 1 67.06 211 PRO A CA 1
ATOM 1616 C C . PRO A 1 211 ? -23.672 -3.402 -1.558 1 67.06 211 PRO A C 1
ATOM 1618 O O . PRO A 1 211 ? -23.109 -3.865 -2.553 1 67.06 211 PRO A O 1
ATOM 1621 N N . GLU A 1 212 ? -24.781 -3.762 -1.167 1 66.94 212 GLU A N 1
ATOM 1622 C CA . GLU A 1 212 ? -25.641 -4.652 -1.948 1 66.94 212 GLU A CA 1
ATOM 1623 C C . GLU A 1 212 ? -25.984 -4.039 -3.303 1 66.94 212 GLU A C 1
ATOM 1625 O O . GLU A 1 212 ? -25.938 -4.719 -4.328 1 66.94 212 GLU A O 1
ATOM 1630 N N . GLN A 1 213 ? -26.266 -2.809 -3.252 1 64.62 213 GLN A N 1
ATOM 1631 C CA . GLN A 1 213 ? -26.672 -2.164 -4.496 1 64.62 213 GLN A CA 1
ATOM 1632 C C . GLN A 1 213 ? -25.5 -1.432 -5.145 1 64.62 213 GLN A C 1
ATOM 1634 O O . GLN A 1 213 ? -24.812 -0.639 -4.492 1 64.62 213 GLN A O 1
ATOM 1639 N N . LEU A 1 214 ? -25.25 -2.178 -6.301 1 65.12 214 LEU A N 1
ATOM 1640 C CA . LEU A 1 214 ? -24.234 -1.492 -7.082 1 65.12 214 LEU A CA 1
ATOM 1641 C C . LEU A 1 214 ? -24.859 -0.703 -8.227 1 65.12 214 LEU A C 1
ATOM 1643 O O . LEU A 1 214 ? -25.75 -1.205 -8.922 1 65.12 214 LEU A O 1
ATOM 1647 N N . THR A 1 215 ? -24.672 0.541 -8.242 1 59 215 THR A N 1
ATOM 1648 C CA . THR A 1 215 ? -25.312 1.407 -9.227 1 59 215 THR A CA 1
ATOM 1649 C C . THR A 1 215 ? -24.562 1.344 -10.562 1 59 215 THR A C 1
ATOM 1651 O O . THR A 1 215 ? -25.094 1.777 -11.586 1 59 215 THR A O 1
ATOM 1654 N N . VAL A 1 216 ? -23.453 0.786 -10.578 1 67.38 216 VAL A N 1
ATOM 1655 C CA . VAL A 1 216 ? -22.625 0.861 -11.789 1 67.38 216 VAL A CA 1
ATOM 1656 C C . VAL A 1 216 ? -21.984 -0.494 -12.055 1 67.38 216 VAL A C 1
ATOM 1658 O O . VAL A 1 216 ? -21.828 -1.31 -11.141 1 67.38 216 VAL A O 1
ATOM 1661 N N . GLU A 1 217 ? -21.891 -0.706 -13.289 1 81.12 217 GLU A N 1
ATOM 1662 C CA . GLU A 1 217 ? -21.188 -1.928 -13.672 1 81.12 217 GLU A CA 1
ATOM 1663 C C . GLU A 1 217 ? -19.734 -1.892 -13.219 1 81.12 217 GLU A C 1
ATOM 1665 O O . GLU A 1 217 ? -18.906 -1.206 -13.828 1 81.12 217 GLU A O 1
ATOM 1670 N N . THR A 1 218 ? -19.484 -2.58 -12.172 1 84.62 218 THR A N 1
ATOM 1671 C CA . THR A 1 218 ? -18.156 -2.674 -11.578 1 84.62 218 THR A CA 1
ATOM 1672 C C . THR A 1 218 ? -17.625 -4.102 -11.672 1 84.62 218 THR A C 1
ATOM 1674 O O . THR A 1 218 ? -18.312 -4.996 -12.156 1 84.62 218 THR A O 1
ATOM 1677 N N . ASP A 1 219 ? -16.453 -4.297 -11.344 1 87.25 219 ASP A N 1
ATOM 1678 C CA . ASP A 1 219 ? -15.891 -5.645 -11.289 1 87.25 219 ASP A CA 1
ATOM 1679 C C . ASP A 1 219 ? -16.688 -6.535 -10.336 1 87.25 219 ASP A C 1
ATOM 1681 O O . ASP A 1 219 ? -16.984 -7.684 -10.664 1 87.25 219 ASP A O 1
ATOM 1685 N N . LEU A 1 220 ? -17.125 -5.965 -9.227 1 88.69 220 LEU A N 1
ATOM 1686 C CA . LEU A 1 220 ? -17.938 -6.73 -8.297 1 88.69 220 LEU A CA 1
ATOM 1687 C C . LEU A 1 220 ? -19.266 -7.141 -8.938 1 88.69 220 LEU A C 1
ATOM 1689 O O . LEU A 1 220 ? -19.719 -8.273 -8.758 1 88.69 220 LEU A O 1
ATOM 1693 N N . HIS A 1 221 ? -19.812 -6.195 -9.617 1 89.75 221 HIS A N 1
ATOM 1694 C CA . HIS A 1 221 ? -21.062 -6.48 -10.32 1 89.75 221 HIS A CA 1
ATOM 1695 C C . HIS A 1 221 ? -20.922 -7.695 -11.234 1 89.75 221 HIS A C 1
ATOM 1697 O O . HIS A 1 221 ? -21.734 -8.617 -11.18 1 89.75 221 HIS A O 1
ATOM 1703 N N . TYR A 1 222 ? -19.891 -7.773 -11.984 1 91.81 222 TYR A N 1
ATOM 1704 C CA . TYR A 1 222 ? -19.719 -8.852 -12.953 1 91.81 222 TYR A CA 1
ATOM 1705 C C . TYR A 1 222 ? -19.359 -10.156 -12.266 1 91.81 222 TYR A C 1
ATOM 1707 O O . TYR A 1 222 ? -19.781 -11.234 -12.688 1 91.81 222 TYR A O 1
ATOM 1715 N N . VAL A 1 223 ? -18.609 -10.078 -11.242 1 94.12 223 VAL A N 1
ATOM 1716 C CA . VAL A 1 223 ? -18.328 -11.289 -10.484 1 94.12 223 VAL A CA 1
ATOM 1717 C C . VAL A 1 223 ? -19.625 -11.891 -9.953 1 94.12 223 VAL A C 1
ATOM 1719 O O . VAL A 1 223 ? -19.859 -13.094 -10.062 1 94.12 223 VAL A O 1
ATOM 1722 N N . ARG A 1 224 ? -20.484 -11.023 -9.5 1 92.31 224 ARG A N 1
ATOM 1723 C CA . ARG A 1 224 ? -21.766 -11.469 -8.961 1 92.31 224 ARG A CA 1
ATOM 1724 C C . ARG A 1 224 ? -22.656 -12.062 -10.055 1 92.31 224 ARG A C 1
ATOM 1726 O O . ARG A 1 224 ? -23.5 -12.922 -9.781 1 92.31 224 ARG A O 1
ATOM 1733 N N . GLN A 1 225 ? -22.391 -11.609 -11.258 1 93.81 225 GLN A N 1
ATOM 1734 C CA . GLN A 1 225 ? -23.172 -12.109 -12.391 1 93.81 225 GLN A CA 1
ATOM 1735 C C . GLN A 1 225 ? -22.578 -13.414 -12.922 1 93.81 225 GLN A C 1
ATOM 1737 O O . GLN A 1 225 ? -23.109 -14 -13.867 1 93.81 225 GLN A O 1
ATOM 1742 N N . GLY A 1 226 ? -21.406 -13.789 -12.422 1 96.31 226 GLY A N 1
ATOM 1743 C CA . GLY A 1 226 ? -20.875 -15.094 -12.773 1 96.31 226 GLY A CA 1
ATOM 1744 C C . GLY A 1 226 ? -19.672 -15.023 -13.703 1 96.31 226 GLY A C 1
ATOM 1745 O O . GLY A 1 226 ? -19.203 -16.047 -14.203 1 96.31 226 GLY A O 1
ATOM 1746 N N . TYR A 1 227 ? -19.172 -13.828 -13.883 1 95.75 227 TYR A N 1
ATOM 1747 C CA . TYR A 1 227 ? -17.984 -13.656 -14.719 1 95.75 227 TYR A CA 1
ATOM 1748 C C . TYR A 1 227 ? -16.719 -13.75 -13.891 1 95.75 227 TYR A C 1
ATOM 1750 O O . TYR A 1 227 ? -16.703 -13.383 -12.711 1 95.75 227 TYR A O 1
ATOM 1758 N N . ALA A 1 228 ? -15.656 -14.266 -14.453 1 96.75 228 ALA A N 1
ATOM 1759 C CA . ALA A 1 228 ? -14.32 -13.945 -13.961 1 96.75 228 ALA A CA 1
ATOM 1760 C C . ALA A 1 228 ? -13.852 -12.594 -14.492 1 96.75 228 ALA A C 1
ATOM 1762 O O . ALA A 1 228 ? -13.852 -12.352 -15.695 1 96.75 228 ALA A O 1
ATOM 1763 N N . THR A 1 229 ? -13.516 -11.75 -13.609 1 93.19 229 THR A N 1
ATOM 1764 C CA . THR A 1 229 ? -13.102 -10.422 -14.031 1 93.19 229 THR A CA 1
ATOM 1765 C C . THR A 1 229 ? -11.578 -10.305 -14.078 1 93.19 229 THR A C 1
ATOM 1767 O O . THR A 1 229 ? -10.891 -10.883 -13.234 1 93.19 229 THR A O 1
ATOM 1770 N N . LEU A 1 230 ? -11.062 -9.641 -15.109 1 91.75 230 LEU A N 1
ATOM 1771 C CA . LEU A 1 230 ? -9.648 -9.359 -15.32 1 91.75 230 LEU A CA 1
ATOM 1772 C C . LEU A 1 230 ? -9.398 -7.855 -15.383 1 91.75 230 LEU A C 1
ATOM 1774 O O . LEU A 1 230 ? -9.969 -7.164 -16.234 1 91.75 230 LEU A O 1
ATOM 1778 N N . SER A 1 231 ? -8.57 -7.391 -14.461 1 88.25 231 SER A N 1
ATOM 1779 C CA . SER A 1 231 ? -8.242 -5.969 -14.438 1 88.25 231 SER A CA 1
ATOM 1780 C C . SER A 1 231 ? -6.73 -5.75 -14.453 1 88.25 231 SER A C 1
ATOM 1782 O O . SER A 1 231 ? -6.02 -6.199 -13.547 1 88.25 231 SER A O 1
ATOM 1784 N N . PRO A 1 232 ? -6.227 -5.09 -15.523 1 86.5 232 PRO A N 1
ATOM 1785 C CA . PRO A 1 232 ? -4.816 -4.699 -15.453 1 86.5 232 PRO A CA 1
ATOM 1786 C C . PRO A 1 232 ? -4.566 -3.578 -14.445 1 86.5 232 PRO A C 1
ATOM 1788 O O . PRO A 1 232 ? -5.379 -2.662 -14.32 1 86.5 232 PRO A O 1
ATOM 1791 N N . LEU A 1 233 ? -3.561 -3.756 -13.656 1 82.75 233 LEU A N 1
ATOM 1792 C CA . LEU A 1 233 ? -3.227 -2.752 -12.648 1 82.75 233 LEU A CA 1
ATOM 1793 C C . LEU A 1 233 ? -1.886 -2.096 -12.961 1 82.75 233 LEU A C 1
ATOM 1795 O O . LEU A 1 233 ? -0.958 -2.762 -13.43 1 82.75 233 LEU A O 1
ATOM 1799 N N . SER A 1 234 ? -1.81 -0.686 -12.727 1 72.19 234 SER A N 1
ATOM 1800 C CA . SER A 1 234 ? -0.554 0.04 -12.891 1 72.19 234 SER A CA 1
ATOM 1801 C C . SER A 1 234 ? -0.019 0.531 -11.555 1 72.19 234 SER A C 1
ATOM 1803 O O . SER A 1 234 ? -0.775 0.667 -10.586 1 72.19 234 SER A O 1
ATOM 1805 N N . GLN A 1 235 ? 1.301 0.772 -11.508 1 66.44 235 GLN A N 1
ATOM 1806 C CA . GLN A 1 235 ? 1.983 1.264 -10.312 1 66.44 235 GLN A CA 1
ATOM 1807 C C . GLN A 1 235 ? 1.631 2.723 -10.039 1 66.44 235 GLN A C 1
ATOM 1809 O O . GLN A 1 235 ? 1.148 3.428 -10.93 1 66.44 235 GLN A O 1
ATOM 1814 N N . ILE A 1 236 ? 1.654 3.041 -8.781 1 58.5 236 ILE A N 1
ATOM 1815 C CA . ILE A 1 236 ? 1.567 4.457 -8.438 1 58.5 236 ILE A CA 1
ATOM 1816 C C . ILE A 1 236 ? 2.689 5.223 -9.133 1 58.5 236 ILE A C 1
ATOM 1818 O O . ILE A 1 236 ? 3.861 4.855 -9.031 1 58.5 236 ILE A O 1
ATOM 1822 N N . VAL A 1 237 ? 2.381 6.078 -10.172 1 57.88 237 VAL A N 1
ATOM 1823 C CA . VAL A 1 237 ? 3.445 6.809 -10.852 1 57.88 237 VAL A CA 1
ATOM 1824 C C . VAL A 1 237 ? 3.133 8.305 -10.836 1 57.88 237 VAL A C 1
ATOM 1826 O O . VAL A 1 237 ? 1.983 8.703 -10.641 1 57.88 237 VAL A O 1
ATOM 1829 N N . SER A 1 238 ? 4.176 9.078 -10.602 1 55.19 238 SER A N 1
ATOM 1830 C CA . SER A 1 238 ? 4.023 10.492 -10.914 1 55.19 238 SER A CA 1
ATOM 1831 C C . SER A 1 238 ? 3.754 10.711 -12.398 1 55.19 238 SER A C 1
ATOM 1833 O O . SER A 1 238 ? 4.465 10.164 -13.25 1 55.19 238 SER A O 1
ATOM 1835 N N . SER A 1 239 ? 2.564 11.227 -12.602 1 59.44 239 SER A N 1
ATOM 1836 C CA . SER A 1 239 ? 2.281 11.492 -14.008 1 59.44 239 SER A CA 1
ATOM 1837 C C . SER A 1 239 ? 2.975 12.766 -14.477 1 59.44 239 SER A C 1
ATOM 1839 O O . SER A 1 239 ? 3.135 13.711 -13.703 1 59.44 239 SER A O 1
ATOM 1841 N N . GLU A 1 240 ? 3.625 12.742 -15.625 1 61.12 240 GLU A N 1
ATOM 1842 C CA . GLU A 1 240 ? 4.234 13.922 -16.234 1 61.12 240 GLU A CA 1
ATOM 1843 C C . GLU A 1 240 ? 3.283 15.117 -16.188 1 61.12 240 GLU A C 1
ATOM 1845 O O . GLU A 1 240 ? 3.705 16.25 -15.938 1 61.12 240 GLU A O 1
ATOM 1850 N N . ASP A 1 241 ? 2.02 14.844 -16.375 1 62.09 241 ASP A N 1
ATOM 1851 C CA . ASP A 1 241 ? 1.026 15.914 -16.359 1 62.09 241 ASP A CA 1
ATOM 1852 C C . ASP A 1 241 ? 0.907 16.547 -14.977 1 62.09 241 ASP A C 1
ATOM 1854 O O . ASP A 1 241 ? 0.79 17.766 -14.859 1 62.09 241 ASP A O 1
ATOM 1858 N N . GLU A 1 242 ? 1.011 15.766 -14.008 1 60.38 242 GLU A N 1
ATOM 1859 C CA . GLU A 1 242 ? 0.918 16.281 -12.648 1 60.38 242 GLU A CA 1
ATOM 1860 C C . GLU A 1 242 ? 2.166 17.078 -12.281 1 60.38 242 GLU A C 1
ATOM 1862 O O . GLU A 1 242 ? 2.082 18.062 -11.539 1 60.38 242 GLU A O 1
ATOM 1867 N N . MET A 1 243 ? 3.301 16.656 -12.773 1 60.97 243 MET A N 1
ATOM 1868 C CA . MET A 1 243 ? 4.543 17.391 -12.539 1 60.97 243 MET A CA 1
ATOM 1869 C C . MET A 1 243 ? 4.48 18.781 -13.148 1 60.97 243 MET A C 1
ATOM 1871 O O . MET A 1 243 ? 4.848 19.766 -12.508 1 60.97 243 MET A O 1
ATOM 1875 N N . LEU A 1 244 ? 4.055 18.922 -14.328 1 64.75 244 LEU A N 1
ATOM 1876 C CA . LEU A 1 244 ? 3.951 20.203 -15.023 1 64.75 244 LEU A CA 1
ATOM 1877 C C . LEU A 1 244 ? 2.965 21.125 -14.312 1 64.75 244 LEU A C 1
ATOM 1879 O O . LEU A 1 244 ? 3.217 22.328 -14.18 1 64.75 244 LEU A O 1
ATOM 1883 N N . LEU A 1 245 ? 1.871 20.609 -13.844 1 64.94 245 LEU A N 1
ATOM 1884 C CA . LEU A 1 245 ? 0.876 21.391 -13.117 1 64.94 245 LEU A CA 1
ATOM 1885 C C . LEU A 1 245 ? 1.463 21.953 -11.828 1 64.94 245 LEU A C 1
ATOM 1887 O O . LEU A 1 245 ? 1.228 23.109 -11.492 1 64.94 245 LEU A O 1
ATOM 1891 N N . LEU A 1 246 ? 2.199 21.109 -11.18 1 64.31 246 LEU A N 1
ATOM 1892 C CA . LEU A 1 246 ? 2.811 21.578 -9.93 1 64.31 246 LEU A CA 1
ATOM 1893 C C . LEU A 1 246 ? 3.814 22.688 -10.203 1 64.31 246 LEU A C 1
ATOM 1895 O O . LEU A 1 246 ? 3.881 23.656 -9.445 1 64.31 246 LEU A O 1
ATOM 1899 N N . GLU A 1 247 ? 4.613 22.516 -11.195 1 69 247 GLU A N 1
ATOM 1900 C CA . GLU A 1 247 ? 5.566 23.562 -11.555 1 69 247 GLU A CA 1
ATOM 1901 C C . GLU A 1 247 ? 4.852 24.891 -11.844 1 69 247 GLU A C 1
ATOM 1903 O O . GLU A 1 247 ? 5.336 25.953 -11.461 1 69 247 GLU A O 1
ATOM 1908 N N . GLU A 1 248 ? 3.717 24.828 -12.508 1 67.69 248 GLU A N 1
ATOM 1909 C CA . GLU A 1 248 ? 2.916 26.016 -12.797 1 67.69 248 GLU A CA 1
ATOM 1910 C C . GLU A 1 248 ? 2.398 26.672 -11.516 1 67.69 248 GLU A C 1
ATOM 1912 O O . GLU A 1 248 ? 2.396 27.891 -11.391 1 67.69 248 GLU A O 1
ATOM 1917 N N . TRP A 1 249 ? 1.969 25.828 -10.617 1 64.81 249 TRP A N 1
ATOM 1918 C CA . TRP A 1 249 ? 1.449 26.328 -9.352 1 64.81 249 TRP A CA 1
ATOM 1919 C C . TRP A 1 249 ? 2.531 27.078 -8.57 1 64.81 249 TRP A C 1
ATOM 1921 O O . TRP A 1 249 ? 2.252 28.078 -7.898 1 64.81 249 TRP A O 1
ATOM 1931 N N . LEU A 1 250 ? 3.758 26.594 -8.711 1 67.62 250 LEU A N 1
ATOM 1932 C CA . LEU A 1 250 ? 4.844 27.156 -7.914 1 67.62 250 LEU A CA 1
ATOM 1933 C C . LEU A 1 250 ? 5.391 28.422 -8.562 1 67.62 250 LEU A C 1
ATOM 1935 O O . LEU A 1 250 ? 6.082 29.203 -7.91 1 67.62 250 LEU A O 1
ATOM 1939 N N . GLN A 1 251 ? 5.23 28.5 -9.82 1 59.84 251 GLN A N 1
ATOM 1940 C CA . GLN A 1 251 ? 5.668 29.703 -10.539 1 59.84 251 GLN A CA 1
ATOM 1941 C C . GLN A 1 251 ? 4.629 30.812 -10.438 1 59.84 251 GLN A C 1
ATOM 1943 O O . GLN A 1 251 ? 4.934 31.969 -10.703 1 59.84 251 GLN A O 1
ATOM 1948 N N . SER A 1 252 ? 3.354 30.469 -10.008 1 49.84 252 SER A N 1
ATOM 1949 C CA . SER A 1 252 ? 2.334 31.516 -9.914 1 49.84 252 SER A CA 1
ATOM 1950 C C . SER A 1 252 ? 2.385 32.219 -8.57 1 49.84 252 SER A C 1
ATOM 1952 O O . SER A 1 252 ? 2.795 31.625 -7.566 1 49.84 252 SER A O 1
ATOM 1954 N N . MET B 1 1 ? -8.883 27.344 6.773 1 95.62 1 MET B N 1
ATOM 1955 C CA . MET B 1 1 ? -9.117 25.953 6.402 1 95.62 1 MET B CA 1
ATOM 1956 C C . MET B 1 1 ? -9.094 25.047 7.629 1 95.62 1 MET B C 1
ATOM 1958 O O . MET B 1 1 ? -8.531 25.406 8.664 1 95.62 1 MET B O 1
ATOM 1962 N N . HIS B 1 2 ? -9.797 23.969 7.555 1 97.81 2 HIS B N 1
ATOM 1963 C CA . HIS B 1 2 ? -9.672 22.906 8.539 1 97.81 2 HIS B CA 1
ATOM 1964 C C . HIS B 1 2 ? -8.68 21.828 8.07 1 97.81 2 HIS B C 1
ATOM 1966 O O . HIS B 1 2 ? -8.898 21.188 7.039 1 97.81 2 HIS B O 1
ATOM 1972 N N . ILE B 1 3 ? -7.645 21.656 8.852 1 98.31 3 ILE B N 1
ATOM 1973 C CA . ILE B 1 3 ? -6.555 20.766 8.5 1 98.31 3 ILE B CA 1
ATOM 1974 C C . ILE B 1 3 ? -6.578 19.531 9.414 1 98.31 3 ILE B C 1
ATOM 1976 O O . ILE B 1 3 ? -6.715 19.672 10.633 1 98.31 3 ILE B O 1
ATOM 1980 N N . LEU B 1 4 ? -6.543 18.359 8.805 1 98.69 4 LEU B N 1
ATOM 1981 C CA . LEU B 1 4 ? -6.324 17.125 9.539 1 98.69 4 LEU B CA 1
ATOM 1982 C C . LEU B 1 4 ? -4.863 16.688 9.461 1 98.69 4 LEU B C 1
ATOM 1984 O O . LEU B 1 4 ? -4.316 16.531 8.367 1 98.69 4 LEU B O 1
ATOM 1988 N N . LEU B 1 5 ? -4.262 16.562 10.602 1 98.75 5 LEU B N 1
ATOM 1989 C CA . LEU B 1 5 ? -2.859 16.188 10.695 1 98.75 5 LEU B CA 1
ATOM 1990 C C . LEU B 1 5 ? -2.719 14.758 11.219 1 98.75 5 LEU B C 1
ATOM 1992 O O . LEU B 1 5 ? -3.342 14.398 12.219 1 98.75 5 LEU B O 1
ATOM 1996 N N . THR B 1 6 ? -1.966 13.945 10.516 1 98.5 6 THR B N 1
ATOM 1997 C CA . THR B 1 6 ? -1.632 12.586 10.922 1 98.5 6 THR B CA 1
ATOM 1998 C C . THR B 1 6 ? -0.156 12.289 10.672 1 98.5 6 THR B C 1
ATOM 2000 O O . THR B 1 6 ? 0.643 13.211 10.484 1 98.5 6 THR B O 1
ATOM 2003 N N . ASN B 1 7 ? 0.32 11.055 10.945 1 97.56 7 ASN B N 1
ATOM 2004 C CA . ASN B 1 7 ? 1.676 10.586 10.68 1 97.56 7 ASN B CA 1
ATOM 2005 C C . ASN B 1 7 ? 1.774 9.062 10.781 1 97.56 7 ASN B C 1
ATOM 2007 O O . ASN B 1 7 ? 0.755 8.375 10.852 1 97.56 7 ASN B O 1
ATOM 2011 N N . ASP B 1 8 ? 3.014 8.609 10.594 1 95.44 8 ASP B N 1
ATOM 2012 C CA . ASP B 1 8 ? 3.178 7.176 10.82 1 95.44 8 ASP B CA 1
ATOM 2013 C C . ASP B 1 8 ? 4.16 6.91 11.961 1 95.44 8 ASP B C 1
ATOM 2015 O O . ASP B 1 8 ? 4.438 5.758 12.297 1 95.44 8 ASP B O 1
ATOM 2019 N N . ASP B 1 9 ? 4.637 7.977 12.641 1 95.06 9 ASP B N 1
ATOM 2020 C CA . ASP B 1 9 ? 5.621 7.824 13.711 1 95.06 9 ASP B CA 1
ATOM 2021 C C . ASP B 1 9 ? 4.941 7.703 15.07 1 95.06 9 ASP B C 1
ATOM 2023 O O . ASP B 1 9 ? 5.59 7.391 16.062 1 95.06 9 ASP B O 1
ATOM 2027 N N . GLY B 1 10 ? 3.703 7.996 15.078 1 95.62 10 GLY B N 1
ATOM 2028 C CA . GLY B 1 10 ? 2.973 7.945 16.328 1 95.62 10 GLY B CA 1
ATOM 2029 C C . GLY B 1 10 ? 2.502 9.312 16.812 1 95.62 10 GLY B C 1
ATOM 2030 O O . GLY B 1 10 ? 3.096 10.328 16.453 1 95.62 10 GLY B O 1
ATOM 2031 N N . VAL B 1 11 ? 1.501 9.328 17.641 1 96.25 11 VAL B N 1
ATOM 2032 C CA . VAL B 1 11 ? 0.79 10.547 18.016 1 96.25 11 VAL B CA 1
ATOM 2033 C C . VAL B 1 11 ? 1.704 11.445 18.844 1 96.25 11 VAL B C 1
ATOM 2035 O O . VAL B 1 11 ? 1.529 12.664 18.859 1 96.25 11 VAL B O 1
ATOM 2038 N N . PHE B 1 12 ? 2.711 10.914 19.484 1 95.12 12 PHE B N 1
ATOM 2039 C CA . PHE B 1 12 ? 3.58 11.727 20.328 1 95.12 12 PHE B CA 1
ATOM 2040 C C . PHE B 1 12 ? 4.922 11.969 19.641 1 95.12 12 PHE B C 1
ATOM 2042 O O . PHE B 1 12 ? 5.887 12.383 20.297 1 95.12 12 PHE B O 1
ATOM 2049 N N . ALA B 1 13 ? 5 11.672 18.422 1 95.94 13 ALA B N 1
ATOM 2050 C CA . ALA B 1 13 ? 6.246 11.852 17.672 1 95.94 13 ALA B CA 1
ATOM 2051 C C . ALA B 1 13 ? 6.637 13.32 17.594 1 95.94 13 ALA B C 1
ATOM 2053 O O . ALA B 1 13 ? 5.781 14.188 17.391 1 95.94 13 ALA B O 1
ATOM 2054 N N . PRO B 1 14 ? 7.902 13.641 17.703 1 95.62 14 PRO B N 1
ATOM 2055 C CA . PRO B 1 14 ? 8.367 15.031 17.688 1 95.62 14 PRO B CA 1
ATOM 2056 C C . PRO B 1 14 ? 8.055 15.742 16.375 1 95.62 14 PRO B C 1
ATOM 2058 O O . PRO B 1 14 ? 7.777 16.938 16.359 1 95.62 14 PRO B O 1
ATOM 2061 N N . GLY B 1 15 ? 8.102 15.047 15.281 1 97.56 15 GLY B N 1
ATOM 2062 C CA . GLY B 1 15 ? 7.789 15.656 14 1 97.56 15 GLY B CA 1
ATOM 2063 C C . GLY B 1 15 ? 6.359 16.156 13.914 1 97.56 15 GLY B C 1
ATOM 2064 O O . GLY B 1 15 ? 6.113 17.25 13.406 1 97.56 15 GLY B O 1
ATOM 2065 N N . LEU B 1 16 ? 5.457 15.336 14.414 1 97.81 16 LEU B N 1
ATOM 2066 C CA . LEU B 1 16 ? 4.047 15.711 14.43 1 97.81 16 LEU B CA 1
ATOM 2067 C C . LEU B 1 16 ? 3.82 16.922 15.32 1 97.81 16 LEU B C 1
ATOM 2069 O O . LEU B 1 16 ? 3.141 17.875 14.922 1 97.81 16 LEU B O 1
ATOM 2073 N N . ALA B 1 17 ? 4.41 16.922 16.438 1 97.19 17 ALA B N 1
ATOM 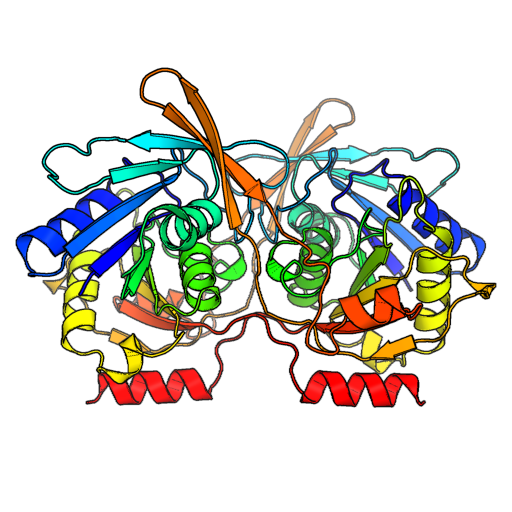2074 C CA . ALA B 1 17 ? 4.266 18.016 17.391 1 97.19 17 ALA B CA 1
ATOM 2075 C C . ALA B 1 17 ? 4.824 19.312 16.828 1 97.19 17 ALA B C 1
ATOM 2077 O O . ALA B 1 17 ? 4.219 20.391 16.984 1 97.19 17 ALA B O 1
ATOM 2078 N N . THR B 1 18 ? 5.949 19.234 16.219 1 97.62 18 THR B N 1
ATOM 2079 C CA . THR B 1 18 ? 6.582 20.406 15.633 1 97.62 18 THR B CA 1
ATOM 2080 C C . THR B 1 18 ? 5.691 21.031 14.555 1 97.62 18 THR B C 1
ATOM 2082 O O . THR B 1 18 ? 5.492 22.234 14.523 1 97.62 18 THR B O 1
ATOM 2085 N N . LEU B 1 19 ? 5.172 20.156 13.688 1 98.38 19 LEU B N 1
ATOM 2086 C CA . LEU B 1 19 ? 4.309 20.641 12.617 1 98.38 19 LEU B CA 1
ATOM 2087 C C . LEU B 1 19 ? 3.055 21.297 13.188 1 98.38 19 LEU B C 1
ATOM 2089 O O . LEU B 1 19 ? 2.672 22.391 12.758 1 98.38 19 LEU B O 1
ATOM 2093 N N . ALA B 1 20 ? 2.465 20.688 14.125 1 98.25 20 ALA B N 1
ATOM 2094 C CA . ALA B 1 20 ? 1.267 21.219 14.766 1 98.25 20 ALA B CA 1
ATOM 2095 C C . ALA B 1 20 ? 1.541 22.578 15.391 1 98.25 20 ALA B C 1
ATOM 2097 O O . ALA B 1 20 ? 0.757 23.516 15.219 1 98.25 20 ALA B O 1
ATOM 2098 N N . ARG B 1 21 ? 2.611 22.688 16.062 1 97.38 21 ARG B N 1
ATOM 2099 C CA . ARG B 1 21 ? 2.975 23.938 16.719 1 97.38 21 ARG B CA 1
ATOM 2100 C C . ARG B 1 21 ? 3.107 25.062 15.695 1 97.38 21 ARG B C 1
ATOM 2102 O O . ARG B 1 21 ? 2.602 26.172 15.914 1 97.38 21 ARG B O 1
ATOM 2109 N N . HIS B 1 22 ? 3.803 24.781 14.656 1 97.88 22 HIS B N 1
ATOM 2110 C CA . HIS B 1 22 ? 3.994 25.797 13.633 1 97.88 22 HIS B CA 1
ATOM 2111 C C . HIS B 1 22 ? 2.66 26.234 13.039 1 97.88 22 HIS B C 1
ATOM 2113 O O . HIS B 1 22 ? 2.441 27.438 12.82 1 97.88 22 HIS B O 1
ATOM 2119 N N . ILE B 1 23 ? 1.771 25.281 12.781 1 97.69 23 ILE B N 1
ATOM 2120 C CA . ILE B 1 23 ? 0.476 25.609 12.195 1 97.69 23 ILE B CA 1
ATOM 2121 C C . ILE B 1 23 ? -0.334 26.453 13.172 1 97.69 23 ILE B C 1
ATOM 2123 O O . ILE B 1 23 ? -0.9 27.484 12.797 1 97.69 23 ILE B O 1
ATOM 2127 N N . ILE B 1 24 ? -0.331 26.094 14.391 1 96.75 24 ILE B N 1
ATOM 2128 C CA . ILE B 1 24 ? -1.135 26.75 15.414 1 96.75 24 ILE B CA 1
ATOM 2129 C C . ILE B 1 24 ? -0.602 28.156 15.664 1 96.75 24 ILE B C 1
ATOM 2131 O O . ILE B 1 24 ? -1.377 29.109 15.789 1 96.75 24 ILE B O 1
ATOM 2135 N N . GLU B 1 25 ? 0.685 28.297 15.656 1 96.5 25 GLU B N 1
ATOM 2136 C CA . GLU B 1 25 ? 1.302 29.562 16.047 1 96.5 25 GLU B CA 1
ATOM 2137 C C . GLU B 1 25 ? 1.376 30.531 14.867 1 96.5 25 GLU B C 1
ATOM 2139 O O . GLU B 1 25 ? 1.344 31.75 15.055 1 96.5 25 GLU B O 1
ATOM 2144 N N . LYS B 1 26 ? 1.453 30.016 13.719 1 97.5 26 LYS B N 1
ATOM 2145 C CA . LYS B 1 26 ? 1.83 30.906 12.617 1 97.5 26 LYS B CA 1
ATOM 2146 C C . LYS B 1 26 ? 0.701 31.031 11.602 1 97.5 26 LYS B C 1
ATOM 2148 O O . LYS B 1 26 ? 0.836 31.734 10.602 1 97.5 26 LYS B O 1
ATOM 2153 N N . THR B 1 27 ? -0.34 30.297 11.828 1 97.25 27 THR B N 1
ATOM 2154 C CA . THR B 1 27 ? -1.461 30.391 10.898 1 97.25 27 THR B CA 1
ATOM 2155 C C . THR B 1 27 ? -2.781 30.5 11.656 1 97.25 27 THR B C 1
ATOM 2157 O O . THR B 1 27 ? -2.811 30.391 12.883 1 97.25 27 THR B O 1
ATOM 2160 N N . ASP B 1 28 ? -3.898 30.719 10.859 1 97 28 ASP B N 1
ATOM 2161 C CA . ASP B 1 28 ? -5.234 30.797 11.438 1 97 28 ASP B CA 1
ATOM 2162 C C . ASP B 1 28 ? -6.059 29.562 11.086 1 97 28 ASP B C 1
ATOM 2164 O O . ASP B 1 28 ? -7.289 29.578 11.188 1 97 28 ASP B O 1
ATOM 2168 N N . HIS B 1 29 ? -5.375 28.562 10.617 1 96.69 29 HIS B N 1
ATOM 2169 C CA . HIS B 1 29 ? -6.086 27.344 10.242 1 96.69 29 HIS B CA 1
ATOM 2170 C C . HIS B 1 29 ? -6.547 26.578 11.477 1 96.69 29 HIS B C 1
ATOM 2172 O O . HIS B 1 29 ? -5.879 26.609 12.516 1 96.69 29 HIS B O 1
ATOM 2178 N N . ARG B 1 30 ? -7.684 25.953 11.344 1 96.69 30 ARG B N 1
ATOM 2179 C CA . ARG B 1 30 ? -8.133 25.016 12.359 1 96.69 30 ARG B CA 1
ATOM 2180 C C . ARG B 1 30 ? -7.441 23.656 12.195 1 96.69 30 ARG B C 1
ATOM 2182 O O . ARG B 1 30 ? -7.363 23.125 11.094 1 96.69 30 ARG B O 1
ATOM 2189 N N . LEU B 1 31 ? -6.961 23.172 13.328 1 97.62 31 LEU B N 1
ATOM 2190 C CA . LEU B 1 31 ? -6.176 21.938 13.266 1 97.62 31 LEU B CA 1
ATOM 2191 C C . LEU B 1 31 ? -6.824 20.844 14.094 1 97.62 31 LEU B C 1
ATOM 2193 O O . LEU B 1 31 ? -7.246 21.078 15.227 1 97.62 31 LEU B O 1
ATOM 2197 N N . SER B 1 32 ? -7.027 19.672 13.555 1 97.94 32 SER B N 1
ATOM 2198 C CA . SER B 1 32 ? -7.332 18.422 14.234 1 97.94 32 SER B CA 1
ATOM 2199 C C . SER B 1 32 ? -6.242 17.391 13.992 1 97.94 32 SER B C 1
ATOM 2201 O O . SER B 1 32 ? -5.707 17.281 12.891 1 97.94 32 SER B O 1
ATOM 2203 N N . ILE B 1 33 ? -5.957 16.641 15.062 1 98.38 33 ILE B N 1
ATOM 2204 C CA . ILE B 1 33 ? -4.879 15.664 14.961 1 98.38 33 ILE B CA 1
ATOM 2205 C C . ILE B 1 33 ? -5.426 14.266 15.219 1 98.38 33 ILE B C 1
ATOM 2207 O O . ILE B 1 33 ? -6.199 14.055 16.156 1 98.38 33 ILE B O 1
ATOM 2211 N N . ILE B 1 34 ? -5.105 13.328 14.383 1 98.31 34 ILE B N 1
ATOM 2212 C CA . ILE B 1 34 ? -5.348 11.906 14.586 1 98.31 34 ILE B CA 1
ATOM 2213 C C . ILE B 1 34 ? -4.145 11.102 14.102 1 98.31 34 ILE B C 1
ATOM 2215 O O . ILE B 1 34 ? -3.699 11.273 12.961 1 98.31 34 ILE B O 1
ATOM 2219 N N . ALA B 1 35 ? -3.574 10.289 14.922 1 98.25 35 ALA B N 1
ATOM 2220 C CA . ALA B 1 35 ? -2.377 9.539 14.555 1 98.25 35 ALA B CA 1
ATOM 2221 C C . ALA B 1 35 ? -2.33 8.188 15.266 1 98.25 35 ALA B C 1
ATOM 2223 O O . ALA B 1 35 ? -3.023 7.984 16.266 1 98.25 35 ALA B O 1
ATOM 2224 N N . PRO B 1 36 ? -1.538 7.285 14.68 1 97.12 36 PRO B N 1
ATOM 2225 C CA . PRO B 1 36 ? -1.387 5.992 15.352 1 97.12 36 PRO B CA 1
ATOM 2226 C C . PRO B 1 36 ? -0.828 6.125 16.766 1 97.12 36 PRO B C 1
ATOM 2228 O O . PRO B 1 36 ? -0.034 7.031 17.031 1 97.12 36 PRO B O 1
ATOM 2231 N N . GLU B 1 37 ? -1.18 5.176 17.531 1 93.94 37 GLU B N 1
ATOM 2232 C CA . GLU B 1 37 ? -0.722 5.168 18.922 1 93.94 37 GLU B CA 1
ATOM 2233 C C . GLU B 1 37 ? 0.783 4.926 19 1 93.94 37 GLU B C 1
ATOM 2235 O O . GLU B 1 37 ? 1.468 5.52 19.844 1 93.94 37 GLU B O 1
ATOM 2240 N N . VAL B 1 38 ? 1.223 4.047 18.109 1 88.88 38 VAL B N 1
ATOM 2241 C CA . VAL B 1 38 ? 2.637 3.686 18.109 1 88.88 38 VAL B CA 1
ATOM 2242 C C . VAL B 1 38 ? 3.201 3.82 16.703 1 88.88 38 VAL B C 1
ATOM 2244 O O . VAL B 1 38 ? 2.451 4.012 15.742 1 88.88 38 VAL B O 1
ATOM 2247 N N . GLU B 1 39 ? 4.496 3.744 16.594 1 85.44 39 GLU B N 1
ATOM 2248 C CA . GLU B 1 39 ? 5.191 3.842 15.312 1 85.44 39 GLU B CA 1
ATOM 2249 C C . GLU B 1 39 ? 4.691 2.783 14.328 1 85.44 39 GLU B C 1
ATOM 2251 O O . GLU B 1 39 ? 4.527 1.618 14.695 1 85.44 39 GLU B O 1
ATOM 2256 N N . GLN B 1 40 ? 4.445 3.193 13.094 1 84.5 40 GLN B N 1
ATOM 2257 C CA . GLN B 1 40 ? 3.881 2.338 12.062 1 84.5 40 GLN B CA 1
ATOM 2258 C C . GLN B 1 40 ? 4.684 2.443 10.766 1 84.5 40 GLN B C 1
ATOM 2260 O O . GLN B 1 40 ? 4.105 2.475 9.672 1 84.5 40 GLN B O 1
ATOM 2265 N N . SER B 1 41 ? 5.914 2.529 10.844 1 79.31 41 SER B N 1
ATOM 2266 C CA . SER B 1 41 ? 6.742 2.625 9.648 1 79.31 41 SER B CA 1
ATOM 2267 C C . SER B 1 41 ? 6.621 1.372 8.781 1 79.31 41 SER B C 1
ATOM 2269 O O . SER B 1 41 ? 6.551 0.258 9.305 1 79.31 41 SER B O 1
ATOM 2271 N N . GLY B 1 42 ? 6.617 1.577 7.449 1 80.19 42 GLY B N 1
ATOM 2272 C CA . GLY B 1 42 ? 6.59 0.467 6.512 1 80.19 42 GLY B CA 1
ATOM 2273 C C . GLY B 1 42 ? 5.211 -0.135 6.336 1 80.19 42 GLY B C 1
ATOM 2274 O O . GLY B 1 42 ? 5.066 -1.217 5.762 1 80.19 42 GLY B O 1
ATOM 2275 N N . LYS B 1 43 ? 4.168 0.531 6.758 1 81.25 43 LYS B N 1
ATOM 2276 C CA . LYS B 1 43 ? 2.824 -0.043 6.75 1 81.25 43 LYS B CA 1
ATOM 2277 C C . LYS B 1 43 ? 2.115 0.234 5.426 1 81.25 43 LYS B C 1
ATOM 2279 O O . LYS B 1 43 ? 1.087 -0.377 5.129 1 81.25 43 LYS B O 1
ATOM 2284 N N . SER B 1 44 ? 2.703 1.085 4.695 1 86 44 SER B N 1
ATOM 2285 C CA . SER B 1 44 ? 2.059 1.451 3.438 1 86 44 SER B CA 1
ATOM 2286 C C . SER B 1 44 ? 0.582 1.773 3.648 1 86 44 SER B C 1
ATOM 2288 O O . SER B 1 44 ? 0.237 2.611 4.484 1 86 44 SER B O 1
ATOM 2290 N N . ARG B 1 45 ? -0.332 1.216 2.84 1 85.12 45 ARG B N 1
ATOM 2291 C CA . ARG B 1 45 ? -1.761 1.507 2.906 1 85.12 45 ARG B CA 1
ATOM 2292 C C . ARG B 1 45 ? -2.504 0.427 3.688 1 85.12 45 ARG B C 1
ATOM 2294 O O . ARG B 1 45 ? -3.684 0.175 3.439 1 85.12 45 ARG B O 1
ATOM 2301 N N . ALA B 1 46 ? -1.8 -0.213 4.547 1 86.62 46 ALA B N 1
ATOM 2302 C CA . ALA B 1 46 ? -2.441 -1.243 5.363 1 86.62 46 ALA B CA 1
ATOM 2303 C C . ALA B 1 46 ? -3.578 -0.656 6.191 1 86.62 46 ALA B C 1
ATOM 2305 O O . ALA B 1 46 ? -3.48 0.472 6.684 1 86.62 46 ALA B O 1
ATOM 2306 N N . ILE B 1 47 ? -4.652 -1.43 6.352 1 88 47 ILE B N 1
ATOM 2307 C CA . ILE B 1 47 ? -5.781 -0.997 7.164 1 88 47 ILE B CA 1
ATOM 2308 C C . ILE B 1 47 ? -6.219 -2.131 8.086 1 88 47 ILE B C 1
ATOM 2310 O O . ILE B 1 47 ? -5.891 -3.295 7.852 1 88 47 ILE B O 1
ATOM 2314 N N . THR B 1 48 ? -6.953 -1.77 9.086 1 85.88 48 THR B N 1
ATOM 2315 C CA . THR B 1 48 ? -7.477 -2.727 10.055 1 85.88 48 THR B CA 1
ATOM 2316 C C . THR B 1 48 ? -8.859 -3.221 9.633 1 85.88 48 THR B C 1
ATOM 2318 O O . THR B 1 48 ? -9.812 -2.441 9.57 1 85.88 48 THR B O 1
ATOM 2321 N N . LEU B 1 49 ? -8.992 -4.52 9.375 1 80.62 49 LEU B N 1
ATOM 2322 C CA . LEU B 1 49 ? -10.242 -5.031 8.812 1 80.62 49 LEU B CA 1
ATOM 2323 C C . LEU B 1 49 ? -10.953 -5.934 9.805 1 80.62 49 LEU B C 1
ATOM 2325 O O . LEU B 1 49 ? -12.188 -5.984 9.836 1 80.62 49 LEU B O 1
ATOM 2329 N N . PHE B 1 50 ? -10.242 -6.695 10.727 1 79.81 50 PHE B N 1
ATOM 2330 C CA . PHE B 1 50 ? -10.867 -7.832 11.391 1 79.81 50 PHE B CA 1
ATOM 2331 C C . PHE B 1 50 ? -10.969 -7.59 12.891 1 79.81 50 PHE B C 1
ATOM 2333 O O . PHE B 1 50 ? -11.164 -8.531 13.664 1 79.81 50 PHE B O 1
ATOM 2340 N N . ARG B 1 51 ? -10.758 -6.453 13.273 1 87.25 51 ARG B N 1
ATOM 2341 C CA . ARG B 1 51 ? -10.891 -6.129 14.688 1 87.25 51 ARG B CA 1
ATOM 2342 C C . ARG B 1 51 ? -11.328 -4.68 14.883 1 87.25 51 ARG B C 1
ATOM 2344 O O . ARG B 1 51 ? -11.203 -3.863 13.969 1 87.25 51 ARG B O 1
ATOM 2351 N N . SER B 1 52 ? -11.828 -4.473 16.047 1 93.81 52 SER B N 1
ATOM 2352 C CA . SER B 1 52 ? -12.117 -3.096 16.438 1 93.81 52 SER B CA 1
ATOM 2353 C C . SER B 1 52 ? -10.836 -2.322 16.734 1 93.81 52 SER B C 1
ATOM 2355 O O . SER B 1 52 ? -9.805 -2.918 17.047 1 93.81 52 SER B O 1
ATOM 2357 N N . MET B 1 53 ? -10.969 -1.041 16.547 1 95.56 53 MET B N 1
ATOM 2358 C CA . MET B 1 53 ? -9.859 -0.148 16.875 1 95.56 53 MET B CA 1
ATOM 2359 C C . MET B 1 53 ? -10.188 0.73 18.062 1 95.56 53 MET B C 1
ATOM 2361 O O . MET B 1 53 ? -11.312 1.205 18.203 1 95.56 53 MET B O 1
ATOM 2365 N N . ALA B 1 54 ? -9.18 0.906 18.859 1 96.38 54 ALA B N 1
ATOM 2366 C CA . ALA B 1 54 ? -9.312 1.843 19.969 1 96.38 54 ALA B CA 1
ATOM 2367 C C . ALA B 1 54 ? -9.078 3.279 19.516 1 96.38 54 ALA B C 1
ATOM 2369 O O . ALA B 1 54 ? -8.047 3.58 18.906 1 96.38 54 ALA B O 1
ATOM 2370 N N . LEU B 1 55 ? -9.977 4.117 19.703 1 96.31 55 LEU B N 1
ATOM 2371 C CA . LEU B 1 55 ? -9.906 5.555 19.484 1 96.31 55 LEU B CA 1
ATOM 2372 C C . LEU B 1 55 ? -9.867 6.316 20.797 1 96.31 55 LEU B C 1
ATOM 2374 O O . LEU B 1 55 ? -10.82 6.258 21.578 1 96.31 55 LEU B O 1
ATOM 2378 N N . LYS B 1 56 ? -8.773 7.082 21.047 1 96.25 56 LYS B N 1
ATOM 2379 C CA . LYS B 1 56 ? -8.578 7.758 22.328 1 96.25 56 LYS B CA 1
ATOM 2380 C C . LYS B 1 56 ? -8.336 9.25 22.125 1 96.25 56 LYS B C 1
ATOM 2382 O O . LYS B 1 56 ? -7.621 9.648 21.203 1 96.25 56 LYS B O 1
ATOM 2387 N N . HIS B 1 57 ? -8.945 9.969 23.031 1 94.19 57 HIS B N 1
ATOM 2388 C CA . HIS B 1 57 ? -8.523 11.359 23.156 1 94.19 57 HIS B CA 1
ATOM 2389 C C . HIS B 1 57 ? -7.219 11.477 23.938 1 94.19 57 HIS B C 1
ATOM 2391 O O . HIS B 1 57 ? -7.09 10.914 25.016 1 94.19 57 HIS B O 1
ATOM 2397 N N . VAL B 1 58 ? -6.262 12.164 23.25 1 94 58 VAL B N 1
ATOM 2398 C CA . VAL B 1 58 ? -4.984 12.352 23.922 1 94 58 VAL B CA 1
ATOM 2399 C C . VAL B 1 58 ? -4.586 13.828 23.875 1 94 58 VAL B C 1
ATOM 2401 O O . VAL B 1 58 ? -5.207 14.625 23.172 1 94 58 VAL B O 1
ATOM 2404 N N . GLN B 1 59 ? -3.641 14.133 24.734 1 92.5 59 GLN B N 1
ATOM 2405 C CA . GLN B 1 59 ? -3.148 15.5 24.781 1 92.5 59 GLN B CA 1
ATOM 2406 C C . GLN B 1 59 ? -1.642 15.555 24.547 1 92.5 59 GLN B C 1
ATOM 2408 O O . GLN B 1 59 ? -0.88 14.867 25.234 1 92.5 59 GLN B O 1
ATOM 2413 N N . ILE B 1 60 ? -1.322 16.25 23.484 1 90.94 60 ILE B N 1
ATOM 2414 C CA . ILE B 1 60 ? 0.09 16.562 23.297 1 90.94 60 ILE B CA 1
ATOM 2415 C C . ILE B 1 60 ? 0.454 17.781 24.141 1 90.94 60 ILE B C 1
ATOM 2417 O O . ILE B 1 60 ? -0.201 18.828 24.047 1 90.94 60 ILE B O 1
ATOM 2421 N N . PRO B 1 61 ? 1.484 17.641 24.859 1 86.06 61 PRO B N 1
ATOM 2422 C CA . PRO B 1 61 ? 1.842 18.75 25.734 1 86.06 61 PRO B CA 1
ATOM 2423 C C . PRO B 1 61 ? 1.969 20.078 24.984 1 86.06 61 PRO B C 1
ATOM 2425 O O . PRO B 1 61 ? 2.527 20.109 23.891 1 86.06 61 PRO B O 1
ATOM 2428 N N . THR B 1 62 ? 1.394 21.062 25.453 1 83.81 62 THR B N 1
ATOM 2429 C CA . THR B 1 62 ? 1.508 22.469 25.031 1 83.81 62 THR B CA 1
ATOM 2430 C C . THR B 1 62 ? 0.636 22.734 23.812 1 83.81 62 THR B C 1
ATOM 2432 O O . THR B 1 62 ? 0.612 23.859 23.297 1 83.81 62 THR B O 1
ATOM 2435 N N . LEU B 1 63 ? 0.017 21.641 23.297 1 88.44 63 LEU B N 1
ATOM 2436 C CA . LEU B 1 63 ? -0.876 21.859 22.156 1 88.44 63 LEU B CA 1
ATOM 2437 C C . LEU B 1 63 ? -2.336 21.766 22.594 1 88.44 63 LEU B C 1
ATOM 2439 O O . LEU B 1 63 ? -2.723 20.844 23.297 1 88.44 63 LEU B O 1
ATOM 2443 N N . MET B 1 64 ? -3.086 22.844 22.359 1 85 64 MET B N 1
ATOM 2444 C CA . MET B 1 64 ? -4.516 22.844 22.656 1 85 64 MET B CA 1
ATOM 2445 C C . MET B 1 64 ? -5.336 22.578 21.406 1 85 64 MET B C 1
ATOM 2447 O O . MET B 1 64 ? -6.043 23.469 20.922 1 85 64 MET B O 1
ATOM 2451 N N . THR B 1 65 ? -5.188 21.469 20.812 1 91.25 65 THR B N 1
ATOM 2452 C CA . THR B 1 65 ? -5.906 21.062 19.609 1 91.25 65 THR B CA 1
ATOM 2453 C C . THR B 1 65 ? -6.496 19.672 19.781 1 91.25 65 THR B C 1
ATOM 2455 O O . THR B 1 65 ? -5.902 18.812 20.453 1 91.25 65 THR B O 1
ATOM 2458 N N . PRO B 1 66 ? -7.719 19.484 19.328 1 92.31 66 PRO B N 1
ATOM 2459 C CA . PRO B 1 66 ? -8.258 18.125 19.391 1 92.31 66 PRO B CA 1
ATOM 2460 C C . PRO B 1 66 ? -7.289 17.078 18.844 1 92.31 66 PRO B C 1
ATOM 2462 O O . PRO B 1 66 ? -6.82 17.219 17.703 1 92.31 66 PRO B O 1
ATOM 2465 N N . THR B 1 67 ? -6.938 16.156 19.672 1 96.31 67 THR B N 1
ATOM 2466 C CA . THR B 1 67 ? -5.957 15.141 19.297 1 96.31 67 THR B CA 1
ATOM 2467 C C . THR B 1 67 ? -6.469 13.75 19.656 1 96.31 67 THR B C 1
ATOM 2469 O O . THR B 1 67 ? -6.914 13.508 20.781 1 96.31 67 THR B O 1
ATOM 2472 N N . PHE B 1 68 ? -6.375 12.883 18.656 1 97 68 PHE B N 1
ATOM 2473 C CA . PHE B 1 68 ? -6.84 11.508 18.828 1 97 68 PHE B CA 1
ATOM 2474 C C . PHE B 1 68 ? -5.734 10.516 18.484 1 97 68 PHE B C 1
ATOM 2476 O O . PHE B 1 68 ? -4.934 10.766 17.578 1 97 68 PHE B O 1
ATOM 2483 N N . SER B 1 69 ? -5.723 9.406 19.203 1 97.25 69 SER B N 1
ATOM 2484 C CA . SER B 1 69 ? -4.891 8.266 18.844 1 97.25 69 SER B CA 1
ATOM 2485 C C . SER B 1 69 ? -5.742 7.062 18.453 1 97.25 69 SER B C 1
ATOM 2487 O O . SER B 1 69 ? -6.832 6.863 18.984 1 97.25 69 SER B O 1
ATOM 2489 N N . VAL B 1 70 ? -5.266 6.355 17.5 1 96.56 70 VAL B N 1
ATOM 2490 C CA . VAL B 1 70 ? -5.922 5.141 17.031 1 96.56 70 VAL B CA 1
ATOM 2491 C C . VAL B 1 70 ? -4.949 3.965 17.109 1 96.56 70 VAL B C 1
ATOM 2493 O O . VAL B 1 70 ? -3.779 4.094 16.75 1 96.56 70 VAL B O 1
ATOM 2496 N N . ASP B 1 71 ? -5.359 2.846 17.688 1 95.25 71 ASP B N 1
ATOM 2497 C CA . ASP B 1 71 ? -4.551 1.634 17.609 1 95.25 71 ASP B CA 1
ATOM 2498 C C . ASP B 1 71 ? -4.711 0.949 16.25 1 95.25 71 ASP B C 1
ATOM 2500 O O . ASP B 1 71 ? -5.184 -0.187 16.172 1 95.25 71 ASP B O 1
ATOM 2504 N N . GLY B 1 72 ? -4.316 1.614 15.211 1 94 72 GLY B N 1
ATOM 2505 C CA . GLY B 1 72 ? -4.352 1.216 13.812 1 94 72 GLY B CA 1
ATOM 2506 C C . GLY B 1 72 ? -3.217 1.805 13 1 94 72 GLY B C 1
ATOM 2507 O O . GLY B 1 72 ? -2.154 2.117 13.539 1 94 72 GLY B O 1
ATOM 2508 N N . THR B 1 73 ? -3.439 1.862 11.719 1 94.31 73 THR B N 1
ATOM 2509 C CA . THR B 1 73 ? -2.412 2.314 10.789 1 94.31 73 THR B CA 1
ATOM 2510 C C . THR B 1 73 ? -2.637 3.773 10.398 1 94.31 73 THR B C 1
ATOM 2512 O O . THR B 1 73 ? -3.68 4.352 10.711 1 94.31 73 THR B O 1
ATOM 2515 N N . PRO B 1 74 ? -1.62 4.379 9.734 1 95.56 74 PRO B N 1
ATOM 2516 C CA . PRO B 1 74 ? -1.823 5.75 9.258 1 95.56 74 PRO B CA 1
ATOM 2517 C C . PRO B 1 74 ? -3.035 5.883 8.336 1 95.56 74 PRO B C 1
ATOM 2519 O O . PRO B 1 74 ? -3.779 6.863 8.43 1 95.56 74 PRO B O 1
ATOM 2522 N N . ALA B 1 75 ? -3.213 4.91 7.488 1 93.75 75 ALA B N 1
ATOM 2523 C CA . ALA B 1 75 ? -4.391 4.93 6.625 1 93.75 75 ALA B CA 1
ATOM 2524 C C . ALA B 1 75 ? -5.676 4.859 7.449 1 93.75 75 ALA B C 1
ATOM 2526 O O . ALA B 1 75 ? -6.648 5.551 7.152 1 93.75 75 ALA B O 1
ATOM 2527 N N . ASP B 1 76 ? -5.684 4.066 8.477 1 95.25 76 ASP B N 1
ATOM 2528 C CA . ASP B 1 76 ? -6.828 4.008 9.383 1 95.25 76 ASP B CA 1
ATOM 2529 C C . ASP B 1 76 ? -7.129 5.383 9.977 1 95.25 76 ASP B C 1
ATOM 2531 O O . ASP B 1 76 ? -8.289 5.781 10.078 1 95.25 76 ASP B O 1
ATOM 2535 N N . CYS B 1 77 ? -6.094 6.039 10.391 1 97.5 77 CYS B N 1
ATOM 2536 C CA . CYS B 1 77 ? -6.258 7.344 11.016 1 97.5 77 CYS B CA 1
ATOM 2537 C C . CYS B 1 77 ? -6.945 8.32 10.062 1 97.5 77 CYS B C 1
ATOM 2539 O O . CYS B 1 77 ? -7.863 9.039 10.469 1 97.5 77 CYS B O 1
ATOM 2541 N N . VAL B 1 78 ? -6.551 8.32 8.852 1 97.25 78 VAL B N 1
ATOM 2542 C CA . VAL B 1 78 ? -7.145 9.211 7.859 1 97.25 78 VAL B CA 1
ATOM 2543 C C . VAL B 1 78 ? -8.609 8.836 7.633 1 97.25 78 VAL B C 1
ATOM 2545 O O . VAL B 1 78 ? -9.484 9.703 7.625 1 97.25 78 VAL B O 1
ATOM 2548 N N . ARG B 1 79 ? -8.852 7.59 7.516 1 94.94 79 ARG B N 1
ATOM 2549 C CA . ARG B 1 79 ? -10.211 7.117 7.27 1 94.94 79 ARG B CA 1
ATOM 2550 C C . ARG B 1 79 ? -11.133 7.461 8.438 1 94.94 79 ARG B C 1
ATOM 2552 O O . ARG B 1 79 ? -12.234 7.98 8.234 1 94.94 79 ARG B O 1
ATOM 2559 N N . VAL B 1 80 ? -10.672 7.176 9.586 1 96.19 80 VAL B N 1
ATOM 2560 C CA . VAL B 1 80 ? -11.461 7.461 10.781 1 96.19 80 VAL B CA 1
ATOM 2561 C C . VAL B 1 80 ? -11.664 8.969 10.922 1 96.19 80 VAL B C 1
ATOM 2563 O O . VAL B 1 80 ? -12.766 9.422 11.234 1 96.19 80 VAL B O 1
ATOM 2566 N N . GLY B 1 81 ? -10.664 9.727 10.727 1 97.31 81 GLY B N 1
ATOM 2567 C CA . GLY B 1 81 ? -10.758 11.172 10.789 1 97.31 81 GLY B CA 1
ATOM 2568 C C . GLY B 1 81 ? -11.781 11.75 9.82 1 97.31 81 GLY B C 1
ATOM 2569 O O . GLY B 1 81 ? -12.633 12.547 10.211 1 97.31 81 GLY B O 1
ATOM 2570 N N . LEU B 1 82 ? -11.758 11.25 8.594 1 96.38 82 LEU B N 1
ATOM 2571 C CA . LEU B 1 82 ? -12.539 11.867 7.523 1 96.38 82 LEU B CA 1
ATOM 2572 C C . LEU B 1 82 ? -13.938 11.266 7.465 1 96.38 82 LEU B C 1
ATOM 2574 O O . LEU B 1 82 ? -14.883 11.922 7.012 1 96.38 82 LEU B O 1
ATOM 2578 N N . ARG B 1 83 ? -14.086 10.023 7.961 1 94.19 83 ARG B N 1
ATOM 2579 C CA . ARG B 1 83 ? -15.352 9.336 7.723 1 94.19 83 ARG B CA 1
ATOM 2580 C C . ARG B 1 83 ? -16.125 9.141 9.031 1 94.19 83 ARG B C 1
ATOM 2582 O O . ARG B 1 83 ? -17.297 8.75 9.016 1 94.19 83 ARG B O 1
ATOM 2589 N N . TYR B 1 84 ? -15.461 9.406 10.094 1 95.25 84 TYR B N 1
ATOM 2590 C CA . TYR B 1 84 ? -16.125 9.133 11.367 1 95.25 84 TYR B CA 1
ATOM 2591 C C . TYR B 1 84 ? -16.094 10.359 12.273 1 95.25 84 TYR B C 1
ATOM 2593 O O . TYR B 1 84 ? -17.109 10.758 12.828 1 95.25 84 TYR B O 1
ATOM 2601 N N . LEU B 1 85 ? -15.008 11.031 12.352 1 94.75 85 LEU B N 1
ATOM 2602 C CA . LEU B 1 85 ? -14.805 12.039 13.383 1 94.75 85 LEU B CA 1
ATOM 2603 C C . LEU B 1 85 ? -15.156 13.43 12.859 1 94.75 85 LEU B C 1
ATOM 2605 O O . LEU B 1 85 ? -15.75 14.242 13.578 1 94.75 85 LEU B O 1
ATOM 2609 N N . LEU B 1 86 ? -14.703 13.672 11.617 1 94.94 86 LEU B N 1
ATOM 2610 C CA . LEU B 1 86 ? -14.727 15.062 11.164 1 94.94 86 LEU B CA 1
ATOM 2611 C C . LEU B 1 86 ? -15.562 15.203 9.898 1 94.94 86 LEU B C 1
ATOM 2613 O O . LEU B 1 86 ? -15.609 14.289 9.07 1 94.94 86 LEU B O 1
ATOM 2617 N N . GLU B 1 87 ? -16.203 16.344 9.578 1 89.88 87 GLU B N 1
ATOM 2618 C CA . GLU B 1 87 ? -17.031 16.562 8.398 1 89.88 87 GLU B CA 1
ATOM 2619 C C . GLU B 1 87 ? -16.406 17.594 7.469 1 89.88 87 GLU B C 1
ATOM 2621 O O . GLU B 1 87 ? -16.641 17.578 6.258 1 89.88 87 GLU B O 1
ATOM 2626 N N . ASP B 1 88 ? -15.586 18.484 7.855 1 92.44 88 ASP B N 1
ATOM 2627 C CA . ASP B 1 88 ? -15.195 19.641 7.059 1 92.44 88 ASP B CA 1
ATOM 2628 C C . ASP B 1 88 ? -13.672 19.766 6.992 1 92.44 88 ASP B C 1
ATOM 2630 O O . ASP B 1 88 ? -13.125 20.844 7.258 1 92.44 88 ASP B O 1
ATOM 2634 N N . VAL B 1 89 ? -13.055 18.781 6.512 1 97.38 89 VAL B N 1
ATOM 2635 C CA . VAL B 1 89 ? -11.609 18.859 6.367 1 97.38 89 VAL B CA 1
ATOM 2636 C C . VAL B 1 89 ? -11.258 19.359 4.969 1 97.38 89 VAL B C 1
ATOM 2638 O O . VAL B 1 89 ? -11.805 18.875 3.973 1 97.38 89 VAL B O 1
ATOM 2641 N N . ASP B 1 90 ? -10.344 20.328 4.902 1 97.44 90 ASP B N 1
ATOM 2642 C CA . ASP B 1 90 ? -9.969 20.922 3.629 1 97.44 90 ASP B CA 1
ATOM 2643 C C . ASP B 1 90 ? -8.641 20.359 3.119 1 97.44 90 ASP B C 1
ATOM 2645 O O . ASP B 1 90 ? -8.375 20.375 1.916 1 97.44 90 ASP B O 1
ATOM 2649 N N . LEU B 1 91 ? -7.855 19.938 4.035 1 98.19 91 LEU B N 1
ATOM 2650 C CA . LEU B 1 91 ? -6.5 19.5 3.732 1 98.19 91 LEU B CA 1
ATOM 2651 C C . LEU B 1 91 ? -6.035 18.453 4.738 1 98.19 91 LEU B C 1
ATOM 2653 O O . LEU B 1 91 ? -6.266 18.594 5.941 1 98.19 91 LEU B O 1
ATOM 2657 N N . VAL B 1 92 ? -5.434 17.422 4.234 1 98.62 92 VAL B N 1
ATOM 2658 C CA . VAL B 1 92 ? -4.812 16.438 5.117 1 98.62 92 VAL B CA 1
ATOM 2659 C C . VAL B 1 92 ? -3.291 16.562 5.035 1 98.62 92 VAL B C 1
ATOM 2661 O O . VAL B 1 92 ? -2.725 16.609 3.941 1 98.62 92 VAL B O 1
ATOM 2664 N N . LEU B 1 93 ? -2.672 16.672 6.176 1 98.81 93 LEU B N 1
ATOM 2665 C CA . LEU B 1 93 ? -1.218 16.641 6.293 1 98.81 93 LEU B CA 1
ATOM 2666 C C . LEU B 1 93 ? -0.752 15.359 6.969 1 98.81 93 LEU B C 1
ATOM 2668 O O . LEU B 1 93 ? -1.367 14.906 7.938 1 98.81 93 LEU B O 1
ATOM 2672 N N . SER B 1 94 ? 0.266 14.758 6.438 1 98.69 94 SER B N 1
ATOM 2673 C CA . SER B 1 94 ? 0.897 13.586 7.027 1 98.69 94 SER B CA 1
ATOM 2674 C C . SER B 1 94 ? 2.377 13.828 7.305 1 98.69 94 SER B C 1
ATOM 2676 O O . SER B 1 94 ? 3.158 14.047 6.379 1 98.69 94 SER B O 1
ATOM 2678 N N . GLY B 1 95 ? 2.84 13.742 8.539 1 97.62 95 GLY B N 1
ATOM 2679 C CA . GLY B 1 95 ? 4.227 13.992 8.898 1 97.62 95 GLY B CA 1
ATOM 2680 C C . GLY B 1 95 ? 4.371 14.852 10.141 1 97.62 95 GLY B C 1
ATOM 2681 O O . GLY B 1 95 ? 3.447 14.945 10.945 1 97.62 95 GLY B O 1
ATOM 2682 N N . ILE B 1 96 ? 5.477 15.305 10.422 1 98.06 96 ILE B N 1
ATOM 2683 C CA . ILE B 1 96 ? 6.707 15.203 9.648 1 98.06 96 ILE B CA 1
ATOM 2684 C C . ILE B 1 96 ? 7.395 13.875 9.961 1 98.06 96 ILE B C 1
ATOM 2686 O O . ILE B 1 96 ? 7.691 13.578 11.117 1 98.06 96 ILE B O 1
ATOM 2690 N N . ASN B 1 97 ? 7.66 13.148 8.977 1 97.19 97 ASN B N 1
ATOM 2691 C CA . ASN B 1 97 ? 8.297 11.844 9.125 1 97.19 97 ASN B CA 1
ATOM 2692 C C . ASN B 1 97 ? 9.766 11.977 9.523 1 97.19 97 ASN B C 1
ATOM 2694 O O . ASN B 1 97 ? 10.484 12.82 8.984 1 97.19 97 ASN B O 1
ATOM 2698 N N . TYR B 1 98 ? 10.156 11.117 10.484 1 95.69 98 TYR B N 1
ATOM 2699 C CA . TYR B 1 98 ? 11.562 10.977 10.859 1 95.69 98 TYR B CA 1
ATOM 2700 C C . TYR B 1 98 ? 12.344 10.219 9.797 1 95.69 98 TYR B C 1
ATOM 2702 O O . TYR B 1 98 ? 12.43 8.992 9.844 1 95.69 98 TYR B O 1
ATOM 2710 N N . GLY B 1 99 ? 12.906 10.93 8.844 1 93.75 99 GLY B N 1
ATOM 2711 C CA . GLY B 1 99 ? 13.555 10.344 7.684 1 93.75 99 GLY B CA 1
ATOM 2712 C C . GLY B 1 99 ? 12.82 10.625 6.383 1 93.75 99 GLY B C 1
ATOM 2713 O O . GLY B 1 99 ? 11.594 10.742 6.367 1 93.75 99 GLY B O 1
ATOM 2714 N N . VAL B 1 100 ? 13.547 10.672 5.34 1 92.31 100 VAL B N 1
ATOM 2715 C CA . VAL B 1 100 ? 12.969 11.023 4.043 1 92.31 100 VAL B CA 1
ATOM 2716 C C . VAL B 1 100 ? 12.188 9.836 3.49 1 92.31 100 VAL B C 1
ATOM 2718 O O . VAL B 1 100 ? 12.438 8.688 3.867 1 92.31 100 VAL B O 1
ATOM 2721 N N . ASN B 1 101 ? 11.227 10.102 2.73 1 89.88 101 ASN B N 1
ATOM 2722 C CA . ASN B 1 101 ? 10.508 9.141 1.894 1 89.88 101 ASN B CA 1
ATOM 2723 C C . ASN B 1 101 ? 10.719 9.43 0.409 1 89.88 101 ASN B C 1
ATOM 2725 O O . ASN B 1 101 ? 9.883 10.086 -0.223 1 89.88 101 ASN B O 1
ATOM 2729 N N . VAL B 1 102 ? 11.742 8.914 -0.075 1 86.56 102 VAL B N 1
ATOM 2730 C CA . VAL B 1 102 ? 12.156 9.227 -1.438 1 86.56 102 VAL B CA 1
ATOM 2731 C C . VAL B 1 102 ? 12.266 7.945 -2.254 1 86.56 102 VAL B C 1
ATOM 2733 O O . VAL B 1 102 ? 12.43 6.859 -1.694 1 86.56 102 VAL B O 1
ATOM 2736 N N . GLY B 1 103 ? 12.086 8.188 -3.555 1 78.62 103 GLY B N 1
ATOM 2737 C CA . GLY B 1 103 ? 12.336 7.102 -4.492 1 78.62 103 GLY B CA 1
ATOM 2738 C C . GLY B 1 103 ? 11.57 5.836 -4.156 1 78.62 103 GLY B C 1
ATOM 2739 O O . GLY B 1 103 ? 10.352 5.867 -3.98 1 78.62 103 GLY B O 1
ATOM 2740 N N . GLY B 1 104 ? 12.367 4.871 -3.971 1 76.25 104 GLY B N 1
ATOM 2741 C CA . GLY B 1 104 ? 11.852 3.525 -3.789 1 76.25 104 GLY B CA 1
ATOM 2742 C C . GLY B 1 104 ? 11.102 3.348 -2.482 1 76.25 104 GLY B C 1
ATOM 2743 O O . GLY B 1 104 ? 10.359 2.375 -2.311 1 76.25 104 GLY B O 1
ATOM 2744 N N . ASP B 1 105 ? 11.102 4.332 -1.623 1 84.75 105 ASP B N 1
ATOM 2745 C CA . ASP B 1 105 ? 10.461 4.195 -0.317 1 84.75 105 ASP B CA 1
ATOM 2746 C C . ASP B 1 105 ? 9 4.625 -0.374 1 84.75 105 ASP B C 1
ATOM 2748 O O . ASP B 1 105 ? 8.211 4.273 0.506 1 84.75 105 ASP B O 1
ATOM 2752 N N . VAL B 1 106 ? 8.641 5.312 -1.322 1 84.94 106 VAL B N 1
ATOM 2753 C CA . VAL B 1 106 ? 7.355 6.008 -1.393 1 84.94 106 VAL B CA 1
ATOM 2754 C C . VAL B 1 106 ? 6.215 4.996 -1.314 1 84.94 106 VAL B C 1
ATOM 2756 O O . VAL B 1 106 ? 5.293 5.152 -0.509 1 84.94 106 VAL B O 1
ATOM 2759 N N . PRO B 1 107 ? 6.293 3.898 -1.977 1 82.19 107 PRO B N 1
ATOM 2760 C CA . PRO B 1 107 ? 5.164 2.965 -1.95 1 82.19 107 PRO B CA 1
ATOM 2761 C C . PRO B 1 107 ? 4.984 2.291 -0.591 1 82.19 107 PRO B C 1
ATOM 2763 O O . PRO B 1 107 ? 3.912 1.76 -0.297 1 82.19 107 PRO B O 1
ATOM 2766 N N . TYR B 1 108 ? 6 2.33 0.189 1 87.69 108 TYR B N 1
ATOM 2767 C CA . TYR B 1 108 ? 5.957 1.6 1.45 1 87.69 108 TYR B CA 1
ATOM 2768 C C . TYR B 1 108 ? 5.727 2.547 2.621 1 87.69 108 TYR B C 1
ATOM 2770 O O . TYR B 1 108 ? 5.523 2.105 3.756 1 87.69 108 TYR B O 1
ATOM 2778 N N . SER B 1 109 ? 5.801 3.779 2.371 1 89.88 109 SER B N 1
ATOM 2779 C CA . SER B 1 109 ? 5.773 4.797 3.414 1 89.88 109 SER B CA 1
ATOM 2780 C C . SER B 1 109 ? 4.363 4.98 3.975 1 89.88 109 SER B C 1
ATOM 2782 O O . SER B 1 109 ? 3.436 5.312 3.236 1 89.88 109 SER B O 1
ATOM 2784 N N . GLY B 1 110 ? 4.297 4.809 5.25 1 92.69 110 GLY B N 1
ATOM 2785 C CA . GLY B 1 110 ? 3.035 5.121 5.906 1 92.69 110 GLY B CA 1
ATOM 2786 C C . GLY B 1 110 ? 2.652 6.586 5.801 1 92.69 110 GLY B C 1
ATOM 2787 O O . GLY B 1 110 ? 1.475 6.914 5.652 1 92.69 110 GLY B O 1
ATOM 2788 N N . THR B 1 111 ? 3.635 7.465 5.875 1 95.31 111 THR B N 1
ATOM 2789 C CA . THR B 1 111 ? 3.432 8.906 5.738 1 95.31 111 THR B CA 1
ATOM 2790 C C . THR B 1 111 ? 2.812 9.234 4.387 1 95.31 111 THR B C 1
ATOM 2792 O O . THR B 1 111 ? 1.793 9.93 4.316 1 95.31 111 THR B O 1
ATOM 2795 N N . VAL B 1 112 ? 3.365 8.711 3.367 1 93.19 112 VAL B N 1
ATOM 2796 C CA . VAL B 1 112 ? 2.895 8.969 2.01 1 93.19 112 VAL B CA 1
ATOM 2797 C C . VAL B 1 112 ? 1.54 8.297 1.795 1 93.19 112 VAL B C 1
ATOM 2799 O O . VAL B 1 112 ? 0.635 8.891 1.201 1 93.19 112 VAL B O 1
ATOM 2802 N N . SER B 1 113 ? 1.461 7.152 2.314 1 92.12 113 SER B N 1
ATOM 2803 C CA . SER B 1 113 ? 0.223 6.406 2.119 1 92.12 113 SER B CA 1
ATOM 2804 C C . SER B 1 113 ? -0.949 7.086 2.818 1 92.12 113 SER B C 1
ATOM 2806 O O . SER B 1 113 ? -2.082 7.035 2.334 1 92.12 113 SER B O 1
ATOM 2808 N N . ALA B 1 114 ? -0.7 7.656 3.955 1 95.75 114 ALA B N 1
ATOM 2809 C CA . ALA B 1 114 ? -1.749 8.422 4.625 1 95.75 114 ALA B CA 1
ATOM 2810 C C . ALA B 1 114 ? -2.25 9.562 3.744 1 95.75 114 ALA B C 1
ATOM 2812 O O . ALA B 1 114 ? -3.457 9.789 3.645 1 95.75 114 ALA B O 1
ATOM 2813 N N . ALA B 1 115 ? -1.348 10.219 3.141 1 95.25 115 ALA B N 1
ATOM 2814 C CA . ALA B 1 115 ? -1.709 11.297 2.229 1 95.25 115 ALA B CA 1
ATOM 2815 C C . ALA B 1 115 ? -2.484 10.766 1.026 1 95.25 115 ALA B C 1
ATOM 2817 O O . ALA B 1 115 ? -3.467 11.367 0.595 1 95.25 115 ALA B O 1
ATOM 2818 N N . LEU B 1 116 ? -2.076 9.664 0.532 1 90.69 116 LEU B N 1
ATOM 2819 C CA . LEU B 1 116 ? -2.766 9.047 -0.597 1 90.69 116 LEU B CA 1
ATOM 2820 C C . LEU B 1 116 ? -4.172 8.602 -0.203 1 90.69 116 LEU B C 1
ATOM 2822 O O . LEU B 1 116 ? -5.098 8.664 -1.016 1 90.69 116 LEU B O 1
ATOM 2826 N N . GLU B 1 117 ? -4.266 8.133 0.981 1 92 117 GLU B N 1
ATOM 2827 C CA . GLU B 1 117 ? -5.59 7.766 1.474 1 92 117 GLU B CA 1
ATOM 2828 C C . GLU B 1 117 ? -6.52 8.977 1.501 1 92 117 GLU B C 1
ATOM 2830 O O . GLU B 1 117 ? -7.703 8.859 1.174 1 92 117 GLU B O 1
ATOM 2835 N N . ALA B 1 118 ? -6.012 10.086 1.894 1 94.56 118 ALA B N 1
ATOM 2836 C CA . ALA B 1 118 ? -6.793 11.32 1.884 1 94.56 118 ALA B CA 1
ATOM 2837 C C . ALA B 1 118 ? -7.297 11.641 0.478 1 94.56 118 ALA B C 1
ATOM 2839 O O . ALA B 1 118 ? -8.461 12.008 0.297 1 94.56 118 ALA B O 1
ATOM 2840 N N . ALA B 1 119 ? -6.422 11.492 -0.439 1 89.81 119 ALA B N 1
ATOM 2841 C CA . ALA B 1 119 ? -6.793 11.75 -1.827 1 89.81 119 ALA B CA 1
ATOM 2842 C C . ALA B 1 119 ? -7.891 10.797 -2.287 1 89.81 119 ALA B C 1
ATOM 2844 O O . ALA B 1 119 ? -8.797 11.195 -3.033 1 89.81 119 ALA B O 1
ATOM 2845 N N . ARG B 1 120 ? -7.738 9.617 -1.88 1 87.19 120 ARG B N 1
ATOM 2846 C CA . ARG B 1 120 ? -8.766 8.633 -2.209 1 87.19 120 ARG B CA 1
ATOM 2847 C C . ARG B 1 120 ? -10.125 9.055 -1.651 1 87.19 120 ARG B C 1
ATOM 2849 O O . ARG B 1 120 ? -11.164 8.766 -2.248 1 87.19 120 ARG B O 1
ATOM 2856 N N . LEU B 1 121 ? -10.102 9.672 -0.58 1 90.06 121 LEU B N 1
ATOM 2857 C CA . LEU B 1 121 ? -11.312 10.18 0.052 1 90.06 121 LEU B CA 1
ATOM 2858 C C . LEU B 1 121 ? -11.609 11.602 -0.395 1 90.06 121 LEU B C 1
ATOM 2860 O O . LEU B 1 121 ? -12.289 12.352 0.31 1 90.06 121 LEU B O 1
ATOM 2864 N N . GLU B 1 122 ? -10.938 12.016 -1.426 1 90.06 122 GLU B N 1
ATOM 2865 C CA . GLU B 1 122 ? -11.25 13.219 -2.182 1 90.06 122 GLU B CA 1
ATOM 2866 C C . GLU B 1 122 ? -10.766 14.469 -1.458 1 90.06 122 GLU B C 1
ATOM 2868 O O . GLU B 1 122 ? -11.422 15.516 -1.495 1 90.06 122 GLU B O 1
ATOM 2873 N N . LYS B 1 123 ? -9.711 14.328 -0.758 1 94.5 123 LYS B N 1
ATOM 2874 C CA . LYS B 1 123 ? -9.078 15.477 -0.108 1 94.5 123 LYS B CA 1
ATOM 2875 C C . LYS B 1 123 ? -7.656 15.672 -0.613 1 94.5 123 LYS B C 1
ATOM 2877 O O . LYS B 1 123 ? -6.922 14.703 -0.815 1 94.5 123 LYS B O 1
ATOM 2882 N N . PRO B 1 124 ? -7.25 16.969 -0.857 1 94.06 124 PRO B N 1
ATOM 2883 C CA . PRO B 1 124 ? -5.824 17.203 -1.102 1 94.06 124 PRO B CA 1
ATOM 2884 C C . PRO B 1 124 ? -4.957 16.875 0.112 1 94.06 124 PRO B C 1
ATOM 2886 O O . PRO B 1 124 ? -5.426 16.953 1.25 1 94.06 124 PRO B O 1
ATOM 2889 N N . ALA B 1 125 ? -3.73 16.5 -0.166 1 96.88 125 ALA B N 1
ATOM 2890 C CA . ALA B 1 125 ? -2.895 16.109 0.962 1 96.88 125 ALA B CA 1
ATOM 2891 C C . ALA B 1 125 ? -1.423 16.406 0.687 1 96.88 125 ALA B C 1
ATOM 2893 O O . ALA B 1 125 ? -1.002 16.469 -0.47 1 96.88 125 ALA B O 1
ATOM 2894 N N . ILE B 1 126 ? -0.684 16.641 1.717 1 96.94 126 ILE B N 1
ATOM 2895 C CA . ILE B 1 126 ? 0.761 16.828 1.665 1 96.94 126 ILE B CA 1
ATOM 2896 C C . ILE B 1 126 ? 1.443 15.914 2.674 1 96.94 126 ILE B C 1
ATOM 2898 O O . ILE B 1 126 ? 1.088 15.898 3.854 1 96.94 126 ILE B O 1
ATOM 2902 N N . ALA B 1 127 ? 2.322 15.086 2.186 1 97.56 127 ALA B N 1
ATOM 2903 C CA . ALA B 1 127 ? 3.188 14.266 3.029 1 97.56 127 ALA B CA 1
ATOM 2904 C C . ALA B 1 127 ? 4.547 14.938 3.234 1 97.56 127 ALA B C 1
ATOM 2906 O O . ALA B 1 127 ? 5.223 15.289 2.266 1 97.56 127 ALA B O 1
ATOM 2907 N N . LEU B 1 128 ? 4.953 15.078 4.484 1 98.38 128 LEU B N 1
ATOM 2908 C CA . LEU B 1 128 ? 6.195 15.773 4.816 1 98.38 128 LEU B CA 1
ATOM 2909 C C . LEU B 1 128 ? 7.188 14.82 5.477 1 98.38 128 LEU B C 1
ATOM 2911 O O . LEU B 1 128 ? 6.832 14.094 6.406 1 98.38 128 LEU B O 1
ATOM 2915 N N . SER B 1 129 ? 8.422 14.852 5.012 1 98 129 SER B N 1
ATOM 2916 C CA . SER B 1 129 ? 9.508 14.039 5.562 1 98 129 SER B CA 1
ATOM 2917 C C . SER B 1 129 ? 10.789 14.859 5.699 1 98 129 SER B C 1
ATOM 2919 O O . SER B 1 129 ? 11.102 15.688 4.844 1 98 129 SER B O 1
ATOM 2921 N N . ALA B 1 130 ? 11.5 14.594 6.77 1 98.19 130 ALA B N 1
ATOM 2922 C CA . ALA B 1 130 ? 12.734 15.328 7.039 1 98.19 130 ALA B CA 1
ATOM 2923 C C . ALA B 1 130 ? 13.938 14.391 7.043 1 98.19 130 ALA B C 1
ATOM 2925 O O . ALA B 1 130 ? 13.914 13.336 7.684 1 98.19 130 ALA B O 1
ATOM 2926 N N . GLN B 1 131 ? 14.961 14.797 6.352 1 96.38 131 GLN B N 1
ATOM 2927 C CA . GLN B 1 131 ? 16.188 14.016 6.246 1 96.38 131 GLN B CA 1
ATOM 2928 C C . GLN B 1 131 ? 16.875 13.898 7.602 1 96.38 131 GLN B C 1
ATOM 2930 O O . GLN B 1 131 ? 16.938 14.859 8.359 1 96.38 131 GLN B O 1
ATOM 2935 N N . ILE B 1 132 ? 17.359 12.711 7.855 1 93.06 132 ILE B N 1
ATOM 2936 C CA . ILE B 1 132 ? 18.219 12.477 9.016 1 93.06 132 ILE B CA 1
ATOM 2937 C C . ILE B 1 132 ? 19.688 12.578 8.617 1 93.06 132 ILE B C 1
ATOM 2939 O O . ILE B 1 132 ? 20.094 11.984 7.613 1 93.06 132 ILE B O 1
ATOM 2943 N N . SER B 1 133 ? 20.375 13.336 9.211 1 91.56 133 SER B N 1
ATOM 2944 C CA . SER B 1 133 ? 21.828 13.375 9.07 1 91.56 133 SER B CA 1
ATOM 2945 C C . SER B 1 133 ? 22.516 13.148 10.414 1 91.56 133 SER B C 1
ATOM 2947 O O . SER B 1 133 ? 22.5 14.016 11.281 1 91.56 133 SER B O 1
ATOM 2949 N N . GLY B 1 134 ? 23.125 11.953 10.508 1 84.88 134 GLY B N 1
ATOM 2950 C CA . GLY B 1 134 ? 23.641 11.578 11.812 1 84.88 134 GLY B CA 1
ATOM 2951 C C . GLY B 1 134 ? 22.562 11.461 12.875 1 84.88 134 GLY B C 1
ATOM 2952 O O . GLY B 1 134 ? 21.641 10.641 12.75 1 84.88 134 GLY B O 1
ATOM 2953 N N . ARG B 1 135 ? 22.641 12.32 13.867 1 83 135 ARG B N 1
ATOM 2954 C CA . ARG B 1 135 ? 21.625 12.305 14.922 1 83 135 ARG B CA 1
ATOM 2955 C C . ARG B 1 135 ? 20.75 13.547 14.852 1 83 135 ARG B C 1
ATOM 2957 O O . ARG B 1 135 ? 19.938 13.797 15.742 1 83 135 ARG B O 1
ATOM 2964 N N . GLN B 1 136 ? 20.781 14.156 13.68 1 89.38 136 GLN B N 1
ATOM 2965 C CA . GLN B 1 136 ? 20.078 15.438 13.609 1 89.38 136 GLN B CA 1
ATOM 2966 C C . GLN B 1 136 ? 18.938 15.383 12.602 1 89.38 136 GLN B C 1
ATOM 2968 O O . GLN B 1 136 ? 19.078 14.789 11.523 1 89.38 136 GLN B O 1
ATOM 2973 N N . VAL B 1 137 ? 17.828 15.914 13 1 95.12 137 VAL B N 1
ATOM 2974 C CA . VAL B 1 137 ? 16.672 16.125 12.125 1 95.12 137 VAL B CA 1
ATOM 2975 C C . VAL B 1 137 ? 16.125 17.531 12.336 1 95.12 137 VAL B C 1
ATOM 2977 O O . VAL B 1 137 ? 15.961 17.984 13.477 1 95.12 137 VAL B O 1
ATOM 2980 N N . PHE B 1 138 ? 15.906 18.281 11.242 1 97.5 138 PHE B N 1
ATOM 2981 C CA . PHE B 1 138 ? 15.422 19.641 11.312 1 97.5 138 PHE B CA 1
ATOM 2982 C C . PHE B 1 138 ? 13.938 19.719 10.977 1 97.5 138 PHE B C 1
ATOM 2984 O O . PHE B 1 138 ? 13.562 20.219 9.906 1 97.5 138 PHE B O 1
ATOM 2991 N N . PHE B 1 139 ? 13.125 19.312 11.914 1 98.31 139 PHE B N 1
ATOM 2992 C CA . PHE B 1 139 ? 11.68 19.312 11.711 1 98.31 139 PHE B CA 1
ATOM 2993 C C . PHE B 1 139 ? 11.18 20.734 11.453 1 98.31 139 PHE B C 1
ATOM 2995 O O . PHE B 1 139 ? 10.242 20.938 10.688 1 98.31 139 PHE B O 1
ATOM 3002 N N . ASP B 1 140 ? 11.852 21.656 12.031 1 98.38 140 ASP B N 1
ATOM 3003 C CA . ASP B 1 140 ? 11.453 23.047 11.852 1 98.38 140 ASP B CA 1
ATOM 3004 C C . ASP B 1 140 ? 11.562 23.469 10.383 1 98.38 140 ASP B C 1
ATOM 3006 O O . ASP B 1 140 ? 10.734 24.219 9.883 1 98.38 140 ASP B O 1
ATOM 3010 N N . THR B 1 141 ? 12.602 23 9.766 1 98.5 141 THR B N 1
ATOM 3011 C CA . THR B 1 141 ? 12.766 23.312 8.352 1 98.5 141 THR B CA 1
ATOM 3012 C C . THR B 1 141 ? 11.586 22.766 7.543 1 98.5 141 THR B C 1
ATOM 3014 O O . THR B 1 141 ? 11.039 23.469 6.695 1 98.5 141 THR B O 1
ATOM 3017 N N . ALA B 1 142 ? 11.203 21.547 7.801 1 98.56 142 ALA B N 1
ATOM 3018 C CA . ALA B 1 142 ? 10.07 20.953 7.102 1 98.56 142 ALA B CA 1
ATOM 3019 C C . ALA B 1 142 ? 8.789 21.719 7.379 1 98.56 142 ALA B C 1
ATOM 3021 O O . ALA B 1 142 ? 7.988 21.969 6.469 1 98.56 142 ALA B O 1
ATOM 3022 N N . ALA B 1 143 ? 8.57 22.125 8.609 1 98.62 143 ALA B N 1
ATOM 3023 C CA . ALA B 1 143 ? 7.383 22.891 8.984 1 98.62 143 ALA B CA 1
ATOM 3024 C C . ALA B 1 143 ? 7.352 24.234 8.258 1 98.62 143 ALA B C 1
ATOM 3026 O O . ALA B 1 143 ? 6.301 24.656 7.77 1 98.62 143 ALA B O 1
ATOM 3027 N N . GLU B 1 144 ? 8.5 24.828 8.188 1 98.44 144 GLU B N 1
ATOM 3028 C CA . GLU B 1 144 ? 8.586 26.109 7.5 1 98.44 144 GLU B CA 1
ATOM 3029 C C . GLU B 1 144 ? 8.305 25.969 6.008 1 98.44 144 GLU B C 1
ATOM 3031 O O . GLU B 1 144 ? 7.656 26.812 5.402 1 98.44 144 GLU B O 1
ATOM 3036 N N . VAL B 1 145 ? 8.781 24.969 5.473 1 97.31 145 VAL B N 1
ATOM 3037 C CA . VAL B 1 145 ? 8.523 24.688 4.062 1 97.31 145 VAL B CA 1
ATOM 3038 C C . VAL B 1 145 ? 7.027 24.5 3.84 1 97.31 145 VAL B C 1
ATOM 3040 O O . VAL B 1 145 ? 6.473 24.984 2.854 1 97.31 145 VAL B O 1
ATOM 3043 N N . LEU B 1 146 ? 6.371 23.766 4.73 1 98.06 146 LEU B N 1
ATOM 3044 C CA . LEU B 1 146 ? 4.926 23.594 4.625 1 98.06 146 LEU B CA 1
ATOM 3045 C C . LEU B 1 146 ? 4.215 24.938 4.621 1 98.06 146 LEU B C 1
ATOM 3047 O O . LEU B 1 146 ? 3.32 25.172 3.807 1 98.06 146 LEU B O 1
ATOM 3051 N N . LEU B 1 147 ? 4.633 25.812 5.535 1 97.5 147 LEU B N 1
ATOM 3052 C CA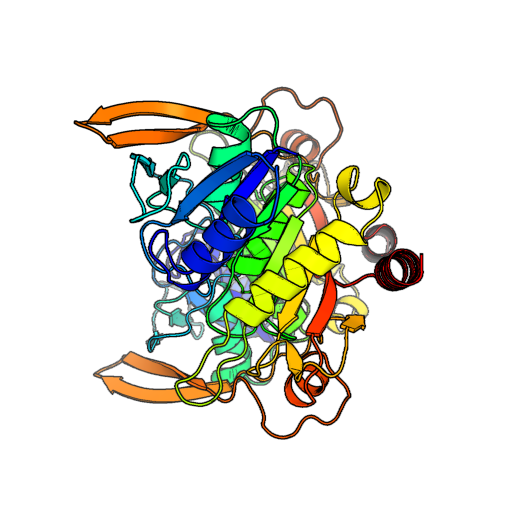 . LEU B 1 147 ? 3.994 27.125 5.617 1 97.5 147 LEU B CA 1
ATOM 3053 C C . LEU B 1 147 ? 4.191 27.906 4.32 1 97.5 147 LEU B C 1
ATOM 3055 O O . LEU B 1 147 ? 3.271 28.562 3.85 1 97.5 147 LEU B O 1
ATOM 3059 N N . GLN B 1 148 ? 5.387 27.797 3.775 1 94.75 148 GLN B N 1
ATOM 3060 C CA . GLN B 1 148 ? 5.652 28.406 2.479 1 94.75 148 GLN B CA 1
ATOM 3061 C C . GLN B 1 148 ? 4.719 27.859 1.406 1 94.75 148 GLN B C 1
ATOM 3063 O O . GLN B 1 148 ? 4.164 28.609 0.607 1 94.75 148 GLN B O 1
ATOM 3068 N N . LEU B 1 149 ? 4.52 26.578 1.388 1 93.31 149 LEU B N 1
ATOM 3069 C CA . LEU B 1 149 ? 3.674 25.922 0.392 1 93.31 149 LEU B CA 1
ATOM 3070 C C . LEU B 1 149 ? 2.219 26.359 0.552 1 93.31 149 LEU B C 1
ATOM 3072 O O . LEU B 1 149 ? 1.523 26.594 -0.439 1 93.31 149 LEU B O 1
ATOM 3076 N N . LEU B 1 150 ? 1.751 26.438 1.809 1 94.44 150 LEU B N 1
ATOM 3077 C CA . LEU B 1 150 ? 0.376 26.859 2.062 1 94.44 150 LEU B CA 1
ATOM 3078 C C . LEU B 1 150 ? 0.124 28.266 1.522 1 94.44 150 LEU B C 1
ATOM 3080 O O . LEU B 1 150 ? -1 28.594 1.137 1 94.44 150 LEU B O 1
ATOM 3084 N N . ASP B 1 151 ? 1.194 29.047 1.47 1 92 151 ASP B N 1
ATOM 3085 C CA . ASP B 1 151 ? 1.082 30.422 0.999 1 92 151 ASP B CA 1
ATOM 3086 C C . ASP B 1 151 ? 1.08 30.484 -0.527 1 92 151 ASP B C 1
ATOM 3088 O O . ASP B 1 151 ? 0.468 31.375 -1.118 1 92 151 ASP B O 1
ATOM 3092 N N . ILE B 1 152 ? 1.748 29.562 -1.145 1 88.75 152 ILE B N 1
ATOM 3093 C CA . ILE B 1 152 ? 1.981 29.719 -2.574 1 88.75 152 ILE B CA 1
ATOM 3094 C C . ILE B 1 152 ? 1.044 28.812 -3.361 1 88.75 152 ILE B C 1
ATOM 3096 O O . ILE B 1 152 ? 0.792 29.047 -4.547 1 88.75 152 ILE B O 1
ATOM 3100 N N . LEU B 1 153 ? 0.499 27.719 -2.801 1 89.06 153 LEU B N 1
ATOM 3101 C CA . LEU B 1 153 ? -0.378 26.797 -3.529 1 89.06 153 LEU B CA 1
ATOM 3102 C C . LEU B 1 153 ? -1.704 27.469 -3.865 1 89.06 153 LEU B C 1
ATOM 3104 O O . LEU B 1 153 ? -2.312 28.125 -3.008 1 89.06 153 LEU B O 1
ATOM 3108 N N . PRO B 1 154 ? -2.145 27.344 -5.047 1 90.19 154 PRO B N 1
ATOM 3109 C CA . PRO B 1 154 ? -3.385 28 -5.469 1 90.19 154 PRO B CA 1
ATOM 3110 C C . PRO B 1 154 ? -4.633 27.297 -4.945 1 90.19 154 PRO B C 1
ATOM 3112 O O . PRO B 1 154 ? -4.551 26.156 -4.48 1 90.19 154 PRO B O 1
ATOM 3115 N N . ASP B 1 155 ? -5.727 27.953 -5.133 1 90 155 ASP B N 1
ATOM 3116 C CA . ASP B 1 155 ? -7.016 27.406 -4.695 1 90 155 ASP B CA 1
ATOM 3117 C C . ASP B 1 155 ? -7.32 26.078 -5.379 1 90 155 ASP B C 1
ATOM 3119 O O . ASP B 1 155 ? -7.945 25.203 -4.785 1 90 155 ASP B O 1
ATOM 3123 N N . GLU B 1 156 ? -6.887 25.953 -6.559 1 86.38 156 GLU B N 1
ATOM 3124 C CA . GLU B 1 156 ? -7.113 24.75 -7.34 1 86.38 156 GLU B CA 1
ATOM 3125 C C . GLU B 1 156 ? -6.562 23.516 -6.625 1 86.38 156 GLU B C 1
ATOM 3127 O O . GLU B 1 156 ? -7.145 22.422 -6.707 1 86.38 156 GLU B O 1
ATOM 3132 N N . PHE B 1 157 ? -5.43 23.688 -5.984 1 87.25 157 PHE B N 1
ATOM 3133 C CA . PHE B 1 157 ? -4.848 22.578 -5.23 1 87.25 157 PHE B CA 1
ATOM 3134 C C . PHE B 1 157 ? -5.816 22.078 -4.168 1 87.25 157 PHE B C 1
ATOM 3136 O O . PHE B 1 157 ? -6.027 20.875 -4.031 1 87.25 157 PHE B O 1
ATOM 3143 N N . TYR B 1 158 ? -6.488 22.953 -3.518 1 91.19 158 TYR B N 1
ATOM 3144 C CA . TYR B 1 158 ? -7.312 22.625 -2.361 1 91.19 158 TYR B CA 1
ATOM 3145 C C . TYR B 1 158 ? -8.648 22.031 -2.797 1 91.19 158 TYR B C 1
ATOM 3147 O O . TYR B 1 158 ? -9.406 21.516 -1.972 1 91.19 158 TYR B O 1
ATOM 3155 N N . HIS B 1 159 ? -8.938 22.094 -4.059 1 89.62 159 HIS B N 1
ATOM 3156 C CA . HIS B 1 159 ? -10.148 21.5 -4.598 1 89.62 159 HIS B CA 1
ATOM 3157 C C . HIS B 1 159 ? -9.82 20.281 -5.457 1 89.62 159 HIS B C 1
ATOM 3159 O O . HIS B 1 159 ? -10.695 19.75 -6.152 1 89.62 159 HIS B O 1
ATOM 3165 N N . SER B 1 160 ? -8.578 19.891 -5.348 1 84.38 160 SER B N 1
ATOM 3166 C CA . SER B 1 160 ? -8.125 18.719 -6.09 1 84.38 160 SER B CA 1
ATOM 3167 C C . SER B 1 160 ? -7.953 17.516 -5.168 1 84.38 160 SER B C 1
ATOM 3169 O O . SER B 1 160 ? -8.344 17.562 -3.998 1 84.38 160 SER B O 1
ATOM 3171 N N . ARG B 1 161 ? -7.465 16.406 -5.746 1 86.38 161 ARG B N 1
ATOM 3172 C CA . ARG B 1 161 ? -7.09 15.219 -5 1 86.38 161 ARG B CA 1
ATOM 3173 C C . ARG B 1 161 ? -5.586 14.969 -5.078 1 86.38 161 ARG B C 1
ATOM 3175 O O . ARG B 1 161 ? -5.133 13.828 -5.016 1 86.38 161 ARG B O 1
ATOM 3182 N N . THR B 1 162 ? -4.922 16.062 -5.262 1 85.44 162 THR B N 1
ATOM 3183 C CA . THR B 1 162 ? -3.482 15.969 -5.465 1 85.44 162 THR B CA 1
ATOM 3184 C C . THR B 1 162 ? -2.768 15.656 -4.156 1 85.44 162 THR B C 1
ATOM 3186 O O . THR B 1 162 ? -3.107 16.219 -3.107 1 85.44 162 THR B O 1
ATOM 3189 N N . VAL B 1 163 ? -1.793 14.797 -4.289 1 91.19 163 VAL B N 1
ATOM 3190 C CA . VAL B 1 163 ? -0.91 14.492 -3.17 1 91.19 163 VAL B CA 1
ATOM 3191 C C . VAL B 1 163 ? 0.498 15.008 -3.469 1 91.19 163 VAL B C 1
ATOM 3193 O O . VAL B 1 163 ? 1.055 14.719 -4.531 1 91.19 163 VAL B O 1
ATOM 3196 N N . LEU B 1 164 ? 1.026 15.781 -2.555 1 91.06 164 LEU B N 1
ATOM 3197 C CA . LEU B 1 164 ? 2.4 16.25 -2.666 1 91.06 164 LEU B CA 1
ATOM 3198 C C . LEU B 1 164 ? 3.295 15.578 -1.632 1 91.06 164 LEU B C 1
ATOM 3200 O O . LEU B 1 164 ? 3 15.609 -0.435 1 91.06 164 LEU B O 1
ATOM 3204 N N . SER B 1 165 ? 4.293 14.93 -2.139 1 93.56 165 SER B N 1
ATOM 3205 C CA . SER B 1 165 ? 5.344 14.43 -1.263 1 93.56 165 SER B CA 1
ATOM 3206 C C . SER B 1 165 ? 6.488 15.43 -1.142 1 93.56 165 SER B C 1
ATOM 3208 O O . SER B 1 165 ? 7.129 15.773 -2.139 1 93.56 165 SER B O 1
ATOM 3210 N N . VAL B 1 166 ? 6.727 15.828 0.089 1 95.75 166 VAL B N 1
ATOM 3211 C CA . VAL B 1 166 ? 7.73 16.859 0.345 1 95.75 166 VAL B CA 1
ATOM 3212 C C . VAL B 1 166 ? 8.836 16.281 1.228 1 95.75 166 VAL B C 1
ATOM 3214 O O . VAL B 1 166 ? 8.562 15.711 2.287 1 95.75 166 VAL B O 1
ATOM 3217 N N . ASN B 1 167 ? 10.047 16.391 0.796 1 96.88 167 ASN B N 1
ATOM 3218 C CA . ASN B 1 167 ? 11.219 16 1.567 1 96.88 167 ASN B CA 1
ATOM 3219 C C . ASN B 1 167 ? 12.172 17.172 1.776 1 96.88 167 ASN B C 1
ATOM 3221 O O . ASN B 1 167 ? 12.484 17.906 0.832 1 96.88 167 ASN B O 1
ATOM 3225 N N . THR B 1 168 ? 12.594 17.328 3.01 1 98.25 168 THR B N 1
ATOM 3226 C CA . THR B 1 168 ? 13.492 18.438 3.309 1 98.25 168 THR B CA 1
ATOM 3227 C C . THR B 1 168 ? 14.859 17.922 3.754 1 98.25 168 THR B C 1
ATOM 3229 O O . THR B 1 168 ? 14.961 16.859 4.359 1 98.25 168 THR B O 1
ATOM 3232 N N . PRO B 1 169 ? 15.891 18.672 3.48 1 97.38 169 PRO B N 1
ATOM 3233 C CA . PRO B 1 169 ? 17.25 18.281 3.865 1 97.38 169 PRO B CA 1
ATOM 3234 C C . PRO B 1 169 ? 17.531 18.531 5.348 1 97.38 169 PRO B C 1
ATOM 3236 O O . PRO B 1 169 ? 16.797 19.25 6.012 1 97.38 169 PRO B O 1
ATOM 3239 N N . ALA B 1 170 ? 18.562 17.906 5.809 1 96.94 170 ALA B N 1
ATOM 3240 C CA . ALA B 1 170 ? 19 18.078 7.191 1 96.94 170 ALA B CA 1
ATOM 3241 C C . ALA B 1 170 ? 19.812 19.359 7.359 1 96.94 170 ALA B C 1
ATOM 3243 O O . ALA B 1 170 ? 21 19.312 7.691 1 96.94 170 ALA B O 1
ATOM 3244 N N . ARG B 1 171 ? 19.094 20.453 7.219 1 96.5 171 ARG B N 1
ATOM 3245 C CA . ARG B 1 171 ? 19.703 21.781 7.383 1 96.5 171 ARG B CA 1
ATOM 3246 C C . ARG B 1 171 ? 18.688 22.797 7.883 1 96.5 171 ARG B C 1
ATOM 3248 O O . ARG B 1 171 ? 17.484 22.625 7.676 1 96.5 171 ARG B O 1
ATOM 3255 N N . PRO B 1 172 ? 19.203 23.875 8.484 1 97.12 172 PRO B N 1
ATOM 3256 C CA . PRO B 1 172 ? 18.297 24.953 8.867 1 97.12 172 PRO B CA 1
ATOM 3257 C C . PRO B 1 172 ? 17.578 25.578 7.672 1 97.12 172 PRO B C 1
ATOM 3259 O O . PRO B 1 172 ? 18.141 25.625 6.574 1 97.12 172 PRO B O 1
ATOM 3262 N N . HIS B 1 173 ? 16.391 26 7.941 1 97.31 173 HIS B N 1
ATOM 3263 C CA . HIS B 1 173 ? 15.578 26.594 6.879 1 97.31 173 HIS B CA 1
ATOM 3264 C C . HIS B 1 173 ? 16.344 27.703 6.164 1 97.31 173 HIS B C 1
ATOM 3266 O O . HIS B 1 173 ? 16.234 27.844 4.945 1 97.31 173 HIS B O 1
ATOM 3272 N N . ALA B 1 174 ? 17.141 28.484 6.879 1 97.19 174 ALA B N 1
ATOM 3273 C CA . ALA B 1 174 ? 17.891 29.609 6.324 1 97.19 174 ALA B CA 1
ATOM 3274 C C . ALA B 1 174 ? 18.922 29.109 5.309 1 97.19 174 ALA B C 1
ATOM 3276 O O . ALA B 1 174 ? 19.359 29.875 4.441 1 97.19 174 ALA B O 1
ATOM 3277 N N . ASP B 1 175 ? 19.328 27.859 5.363 1 97.31 175 ASP B N 1
ATOM 3278 C CA . ASP B 1 175 ? 20.359 27.312 4.492 1 97.31 175 ASP B CA 1
ATOM 3279 C C . ASP B 1 175 ? 19.734 26.516 3.348 1 97.31 175 ASP B C 1
ATOM 3281 O O . ASP B 1 175 ? 20.453 25.875 2.572 1 97.31 175 ASP B O 1
ATOM 3285 N N . LEU B 1 176 ? 18.438 26.484 3.293 1 96.62 176 LEU B N 1
ATOM 3286 C CA . LEU B 1 176 ? 17.766 25.781 2.205 1 96.62 176 LEU B CA 1
ATOM 3287 C C . LEU B 1 176 ? 18.141 26.375 0.855 1 96.62 176 LEU B C 1
ATOM 3289 O O . LEU B 1 176 ? 18.125 27.594 0.682 1 96.62 176 LEU B O 1
ATOM 3293 N N . VAL B 1 177 ? 18.547 25.531 -0.11 1 96.12 177 VAL B N 1
ATOM 3294 C CA . VAL B 1 177 ? 18.969 25.984 -1.43 1 96.12 177 VAL B CA 1
ATOM 3295 C C . VAL B 1 177 ? 17.75 26.438 -2.234 1 96.12 177 VAL B C 1
ATOM 3297 O O . VAL B 1 177 ? 17.812 27.422 -2.975 1 96.12 177 VAL B O 1
ATOM 3300 N N . GLY B 1 178 ? 16.594 25.719 -2.111 1 94.25 178 GLY B N 1
ATOM 3301 C CA . GLY B 1 178 ? 15.359 26.031 -2.812 1 94.25 178 GLY B CA 1
ATOM 3302 C C . GLY B 1 178 ? 14.383 24.875 -2.846 1 94.25 178 GLY B C 1
ATOM 3303 O O . GLY B 1 178 ? 14.578 23.875 -2.164 1 94.25 178 GLY B O 1
ATOM 3304 N N . LEU B 1 179 ? 13.32 25.141 -3.543 1 91.75 179 LEU B N 1
ATOM 3305 C CA . LEU B 1 179 ? 12.328 24.094 -3.816 1 91.75 179 LEU B CA 1
ATOM 3306 C C . LEU B 1 179 ? 12.57 23.453 -5.18 1 91.75 179 LEU B C 1
ATOM 3308 O O . LEU B 1 179 ? 12.891 24.156 -6.145 1 91.75 179 LEU B O 1
ATOM 3312 N N . LYS B 1 180 ? 12.562 22.172 -5.16 1 89.69 180 LYS B N 1
ATOM 3313 C CA . LYS B 1 180 ? 12.758 21.438 -6.414 1 89.69 180 LYS B CA 1
ATOM 3314 C C . LYS B 1 180 ? 11.594 20.484 -6.68 1 89.69 180 LYS B C 1
ATOM 3316 O O . LYS B 1 180 ? 11.328 19.594 -5.879 1 89.69 180 LYS B O 1
ATOM 3321 N N . VAL B 1 181 ? 10.859 20.734 -7.84 1 88.12 181 VAL B N 1
ATOM 3322 C CA . VAL B 1 181 ? 9.844 19.797 -8.281 1 88.12 181 VAL B CA 1
ATOM 3323 C C . VAL B 1 181 ? 10.492 18.641 -9.047 1 88.12 181 VAL B C 1
ATOM 3325 O O . VAL B 1 181 ? 11.227 18.875 -10.016 1 88.12 181 VAL B O 1
ATOM 3328 N N . ILE B 1 182 ? 10.305 17.484 -8.484 1 83.44 182 ILE B N 1
ATOM 3329 C CA . ILE B 1 182 ? 10.969 16.344 -9.094 1 83.44 182 ILE B CA 1
ATOM 3330 C C . ILE B 1 182 ? 10.102 15.094 -8.914 1 83.44 182 ILE B C 1
ATOM 3332 O O . ILE B 1 182 ? 9.398 14.953 -7.91 1 83.44 182 ILE B O 1
ATOM 3336 N N . ASN B 1 183 ? 10.18 14.18 -9.891 1 79.19 183 ASN B N 1
ATOM 3337 C CA . ASN B 1 183 ? 9.469 12.906 -9.773 1 79.19 183 ASN B CA 1
ATOM 3338 C C . ASN B 1 183 ? 10.156 11.977 -8.781 1 79.19 183 ASN B C 1
ATOM 3340 O O . ASN B 1 183 ? 11.383 12.023 -8.617 1 79.19 183 ASN B O 1
ATOM 3344 N N . CYS B 1 184 ? 9.281 11.203 -8.117 1 76.44 184 CYS B N 1
ATOM 3345 C CA . CYS B 1 184 ? 9.867 10.195 -7.238 1 76.44 184 CYS B CA 1
ATOM 3346 C C . CYS B 1 184 ? 10.477 9.055 -8.047 1 76.44 184 CYS B C 1
ATOM 3348 O O . CYS B 1 184 ? 9.859 8.555 -8.984 1 76.44 184 CYS B O 1
ATOM 3350 N N . ASP B 1 185 ? 11.766 8.812 -7.734 1 64.5 185 ASP B N 1
ATOM 3351 C CA . ASP B 1 185 ? 12.461 7.715 -8.406 1 64.5 185 ASP B CA 1
ATOM 3352 C C . ASP B 1 185 ? 11.891 6.363 -7.984 1 64.5 185 ASP B C 1
ATOM 3354 O O . ASP B 1 185 ? 11.727 6.098 -6.793 1 64.5 185 ASP B O 1
ATOM 3358 N N . ALA B 1 186 ? 11.523 5.582 -8.93 1 63.53 186 ALA B N 1
ATOM 3359 C CA . ALA B 1 186 ? 10.828 4.324 -8.68 1 63.53 186 ALA B CA 1
ATOM 3360 C C . ALA B 1 186 ? 11.812 3.189 -8.422 1 63.53 186 ALA B C 1
ATOM 3362 O O . ALA B 1 186 ? 11.414 2.09 -8.031 1 63.53 186 ALA B O 1
ATOM 3363 N N . HIS B 1 187 ? 13.086 3.449 -8.367 1 67.06 187 HIS B N 1
ATOM 3364 C CA . HIS B 1 187 ? 14.016 2.326 -8.344 1 67.06 187 HIS B CA 1
ATOM 3365 C C . HIS B 1 187 ? 14.219 1.803 -6.926 1 67.06 187 HIS B C 1
ATOM 3367 O O . HIS B 1 187 ? 14.352 2.586 -5.984 1 67.06 187 HIS B O 1
ATOM 3373 N N . ILE B 1 188 ? 14.047 0.488 -6.793 1 70.75 188 ILE B N 1
ATOM 3374 C CA . ILE B 1 188 ? 14.305 -0.194 -5.531 1 70.75 188 ILE B CA 1
ATOM 3375 C C . ILE B 1 188 ? 15.719 -0.772 -5.539 1 70.75 188 ILE B C 1
ATOM 3377 O O . ILE B 1 188 ? 16.094 -1.488 -6.469 1 70.75 188 ILE B O 1
ATOM 3381 N N . THR B 1 189 ? 16.516 -0.446 -4.551 1 74.81 189 THR B N 1
ATOM 3382 C CA . THR B 1 189 ? 17.875 -0.951 -4.461 1 74.81 189 THR B CA 1
ATOM 3383 C C . THR B 1 189 ? 18.016 -1.908 -3.283 1 74.81 189 THR B C 1
ATOM 3385 O O . THR B 1 189 ? 19.109 -2.414 -3.02 1 74.81 189 THR B O 1
ATOM 3388 N N . ASP B 1 190 ? 16.922 -2.246 -2.666 1 83.44 190 ASP B N 1
ATOM 3389 C CA . ASP B 1 190 ? 16.984 -3.051 -1.45 1 83.44 190 ASP B CA 1
ATOM 3390 C C . ASP B 1 190 ? 17.562 -4.438 -1.734 1 83.44 190 ASP B C 1
ATOM 3392 O O . ASP B 1 190 ? 17.266 -5.035 -2.771 1 83.44 190 ASP B O 1
ATOM 3396 N N . GLU B 1 191 ? 18.391 -4.812 -0.813 1 87.88 191 GLU B N 1
ATOM 3397 C CA . GLU B 1 191 ? 18.922 -6.172 -0.785 1 87.88 191 GLU B CA 1
ATOM 3398 C C . GLU B 1 191 ? 18.609 -6.859 0.539 1 87.88 191 GLU B C 1
ATOM 3400 O O . GLU B 1 191 ? 18 -6.262 1.428 1 87.88 191 GLU B O 1
ATOM 3405 N N . TYR B 1 192 ? 18.844 -8.109 0.578 1 92.75 192 TYR B N 1
ATOM 3406 C CA . TYR B 1 192 ? 18.656 -8.891 1.797 1 92.75 192 TYR B CA 1
ATOM 3407 C C . TYR B 1 192 ? 19.922 -9.648 2.16 1 92.75 192 TYR B C 1
ATOM 3409 O O . TYR B 1 192 ? 20.641 -10.141 1.279 1 92.75 192 TYR B O 1
ATOM 3417 N N . GLU B 1 193 ? 20.156 -9.594 3.402 1 94.19 193 GLU B N 1
ATOM 3418 C CA . GLU B 1 193 ? 21.359 -10.289 3.861 1 94.19 193 GLU B CA 1
ATOM 3419 C C . GLU B 1 193 ? 21.016 -11.297 4.961 1 94.19 193 GLU B C 1
ATOM 3421 O O . GLU B 1 193 ? 20.078 -11.086 5.727 1 94.19 193 GLU B O 1
ATOM 3426 N N . TRP B 1 194 ? 21.812 -12.352 4.996 1 95.19 194 TRP B N 1
ATOM 3427 C CA . TRP B 1 194 ? 21.734 -13.359 6.047 1 95.19 194 TRP B CA 1
ATOM 3428 C C . TRP B 1 194 ? 22.281 -12.82 7.363 1 95.19 194 TRP B C 1
ATOM 3430 O O . TRP B 1 194 ? 23.359 -12.203 7.387 1 95.19 194 TRP B O 1
ATOM 3440 N N . VAL B 1 195 ? 21.484 -13.047 8.445 1 95.12 195 VAL B N 1
ATOM 3441 C CA . VAL B 1 195 ? 21.969 -12.508 9.711 1 95.12 195 VAL B CA 1
ATOM 3442 C C . VAL B 1 195 ? 22.219 -13.641 10.703 1 95.12 195 VAL B C 1
ATOM 3444 O O . VAL B 1 195 ? 22.844 -13.438 11.742 1 95.12 195 VAL B O 1
ATOM 3447 N N . GLY B 1 196 ? 21.672 -14.844 10.383 1 94.69 196 GLY B N 1
ATOM 3448 C CA . GLY B 1 196 ? 21.906 -15.992 11.242 1 94.69 196 GLY B CA 1
ATOM 3449 C C . GLY B 1 196 ? 20.953 -17.141 10.992 1 94.69 196 GLY B C 1
ATOM 3450 O O . GLY B 1 196 ? 19.984 -17 10.227 1 94.69 196 GLY B O 1
ATOM 3451 N N . THR B 1 197 ? 21.359 -18.297 11.539 1 94.81 197 THR B N 1
ATOM 3452 C CA . THR B 1 197 ? 20.516 -19.484 11.438 1 94.81 197 THR B CA 1
ATOM 3453 C C . THR B 1 197 ? 20.297 -20.125 12.805 1 94.81 197 THR B C 1
ATOM 3455 O O . THR B 1 197 ? 21.234 -20.203 13.602 1 94.81 197 THR B O 1
ATOM 3458 N N . ALA B 1 198 ? 19.078 -20.359 13.133 1 93.12 198 ALA B N 1
ATOM 3459 C CA . ALA B 1 198 ? 18.734 -21.109 14.336 1 93.12 198 ALA B CA 1
ATOM 3460 C C . ALA B 1 198 ? 17.859 -22.312 13.992 1 93.12 198 ALA B C 1
ATOM 3462 O O . ALA B 1 198 ? 16.688 -22.156 13.641 1 93.12 198 ALA B O 1
ATOM 3463 N N . GLY B 1 199 ? 18.469 -23.562 14.133 1 91.62 199 GLY B N 1
ATOM 3464 C CA . GLY B 1 199 ? 17.734 -24.734 13.68 1 91.62 199 GLY B CA 1
ATOM 3465 C C . GLY B 1 199 ? 17.469 -24.719 12.188 1 91.62 199 GLY B C 1
ATOM 3466 O O . GLY B 1 199 ? 18.391 -24.594 11.383 1 91.62 199 GLY B O 1
ATOM 3467 N N . ASP B 1 200 ? 16.172 -24.781 11.836 1 88.75 200 ASP B N 1
ATOM 3468 C CA . ASP B 1 200 ? 15.789 -24.828 10.43 1 88.75 200 ASP B CA 1
ATOM 3469 C C . ASP B 1 200 ? 15.281 -23.453 9.961 1 88.75 200 ASP B C 1
ATOM 3471 O O . ASP B 1 200 ? 14.633 -23.359 8.914 1 88.75 200 ASP B O 1
ATOM 3475 N N . VAL B 1 2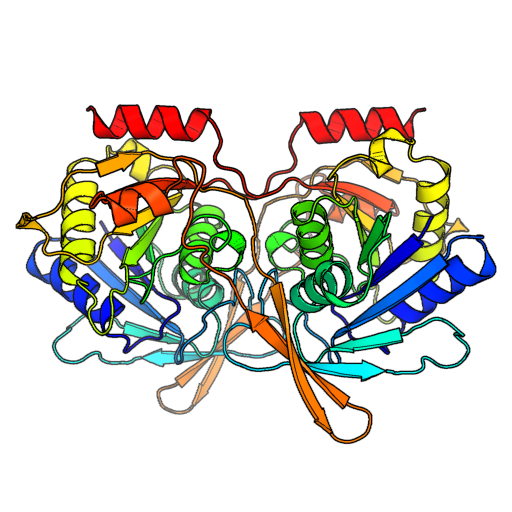01 ? 15.68 -22.531 10.797 1 93.81 201 VAL B N 1
ATOM 3476 C CA . VAL B 1 201 ? 15.18 -21.188 10.5 1 93.81 201 VAL B CA 1
ATOM 3477 C C . VAL B 1 201 ? 16.344 -20.281 10.117 1 93.81 201 VAL B C 1
ATOM 3479 O O . VAL B 1 201 ? 17.328 -20.172 10.852 1 93.81 201 VAL B O 1
ATOM 3482 N N . GLU B 1 202 ? 16.297 -19.75 8.938 1 95.88 202 GLU B N 1
ATOM 3483 C CA . GLU B 1 202 ? 17.219 -18.719 8.492 1 95.88 202 GLU B CA 1
ATOM 3484 C C . GLU B 1 202 ? 16.672 -17.328 8.789 1 95.88 202 GLU B C 1
ATOM 3486 O O . GLU B 1 202 ? 15.492 -17.062 8.57 1 95.88 202 GLU B O 1
ATOM 3491 N N . TYR B 1 203 ? 17.5 -16.469 9.344 1 96.44 203 TYR B N 1
ATOM 3492 C CA . TYR B 1 203 ? 17.094 -15.086 9.609 1 96.44 203 TYR B CA 1
ATOM 3493 C C . TYR B 1 203 ? 17.75 -14.141 8.609 1 96.44 203 TYR B C 1
ATOM 3495 O O . TYR B 1 203 ? 18.969 -14.188 8.406 1 96.44 203 TYR B O 1
ATOM 3503 N N . ILE B 1 204 ? 16.938 -13.297 7.988 1 95.75 204 ILE B N 1
ATOM 3504 C CA . ILE B 1 204 ? 17.406 -12.359 6.973 1 95.75 204 ILE B CA 1
ATOM 3505 C C . ILE B 1 204 ? 16.891 -10.953 7.293 1 95.75 204 ILE B C 1
ATOM 3507 O O . ILE B 1 204 ? 15.898 -10.797 8.008 1 95.75 204 ILE B O 1
ATOM 3511 N N . ARG B 1 205 ? 17.578 -9.945 6.812 1 94.5 205 ARG B N 1
ATOM 3512 C CA . ARG B 1 205 ? 17.141 -8.562 7.02 1 94.5 205 ARG B CA 1
ATOM 3513 C C . ARG B 1 205 ? 17.438 -7.711 5.793 1 94.5 205 ARG B C 1
ATOM 3515 O O . ARG B 1 205 ? 18.344 -8.016 5.012 1 94.5 205 ARG B O 1
ATOM 3522 N N . ILE B 1 206 ? 16.688 -6.664 5.648 1 90.44 206 ILE B N 1
ATOM 3523 C CA . ILE B 1 206 ? 16.875 -5.715 4.555 1 90.44 206 ILE B CA 1
ATOM 3524 C C . ILE B 1 206 ? 18.156 -4.922 4.77 1 90.44 206 ILE B C 1
ATOM 3526 O O . ILE B 1 206 ? 18.469 -4.535 5.898 1 90.44 206 ILE B O 1
ATOM 3530 N N . CYS B 1 207 ? 18.875 -4.727 3.654 1 87.5 207 CYS B N 1
ATOM 3531 C CA . CYS B 1 207 ? 20.078 -3.914 3.703 1 87.5 207 CYS B CA 1
ATOM 3532 C C . CYS B 1 207 ? 20.266 -3.133 2.406 1 87.5 207 CYS B C 1
ATOM 3534 O O . CYS B 1 207 ? 19.469 -3.271 1.475 1 87.5 207 CYS B O 1
ATOM 3536 N N . ASN B 1 208 ? 21.188 -2.074 2.422 1 81.44 208 ASN B N 1
ATOM 3537 C CA . ASN B 1 208 ? 21.594 -1.271 1.271 1 81.44 208 ASN B CA 1
ATOM 3538 C C . ASN B 1 208 ? 20.406 -0.478 0.71 1 81.44 208 ASN B C 1
ATOM 3540 O O . ASN B 1 208 ? 20.219 -0.42 -0.506 1 81.44 208 ASN B O 1
ATOM 3544 N N . ARG B 1 209 ? 19.625 0.044 1.479 1 76.69 209 ARG B N 1
ATOM 3545 C CA . ARG B 1 209 ? 18.422 0.769 1.071 1 76.69 209 ARG B CA 1
ATOM 3546 C C . ARG B 1 209 ? 18.781 2.084 0.39 1 76.69 209 ARG B C 1
ATOM 3548 O O . ARG B 1 209 ? 18.078 2.531 -0.519 1 76.69 209 ARG B O 1
ATOM 3555 N N . TYR B 1 210 ? 19.797 2.785 0.85 1 72.75 210 TYR B N 1
ATOM 3556 C CA . TYR B 1 210 ? 20.188 4.078 0.302 1 72.75 210 TYR B CA 1
ATOM 3557 C C . TYR B 1 210 ? 21.625 4.051 -0.207 1 72.75 210 TYR B C 1
ATOM 3559 O O . TYR B 1 210 ? 22.562 4.363 0.535 1 72.75 210 TYR B O 1
ATOM 3567 N N . PRO B 1 211 ? 21.656 3.748 -1.512 1 67.38 211 PRO B N 1
ATOM 3568 C CA . PRO B 1 211 ? 23.031 3.695 -2.02 1 67.38 211 PRO B CA 1
ATOM 3569 C C . PRO B 1 211 ? 23.703 5.062 -2.031 1 67.38 211 PRO B C 1
ATOM 3571 O O . PRO B 1 211 ? 23.047 6.086 -2.223 1 67.38 211 PRO B O 1
ATOM 3574 N N . GLU B 1 212 ? 24.875 5.07 -1.669 1 67.38 212 GLU B N 1
ATOM 3575 C CA . GLU B 1 212 ? 25.656 6.297 -1.614 1 67.38 212 GLU B CA 1
ATOM 3576 C C . GLU B 1 212 ? 25.766 6.945 -2.992 1 67.38 212 GLU B C 1
ATOM 3578 O O . GLU B 1 212 ? 25.641 8.164 -3.123 1 67.38 212 GLU B O 1
ATOM 3583 N N . GLN B 1 213 ? 25.953 6.121 -3.947 1 66.19 213 GLN B N 1
ATOM 3584 C CA . GLN B 1 213 ? 26.125 6.664 -5.289 1 66.19 213 GLN B CA 1
ATOM 3585 C C . GLN B 1 213 ? 24.828 6.586 -6.086 1 66.19 213 GLN B C 1
ATOM 3587 O O . GLN B 1 213 ? 24.203 5.523 -6.176 1 66.19 213 GLN B O 1
ATOM 3592 N N . LEU B 1 214 ? 24.484 7.945 -6.246 1 66.81 214 LEU B N 1
ATOM 3593 C CA . LEU B 1 214 ? 23.312 8.016 -7.113 1 66.81 214 LEU B CA 1
ATOM 3594 C C . LEU B 1 214 ? 23.703 8.375 -8.539 1 66.81 214 LEU B C 1
ATOM 3596 O O . LEU B 1 214 ? 24.516 9.281 -8.75 1 66.81 214 LEU B O 1
ATOM 3600 N N . THR B 1 215 ? 23.359 7.578 -9.445 1 60.22 215 THR B N 1
ATOM 3601 C CA . THR B 1 215 ? 23.766 7.77 -10.836 1 60.22 215 THR B CA 1
ATOM 3602 C C . THR B 1 215 ? 22.875 8.789 -11.531 1 60.22 215 THR B C 1
ATOM 3604 O O . THR B 1 215 ? 23.234 9.32 -12.586 1 60.22 215 THR B O 1
ATOM 3607 N N . VAL B 1 216 ? 21.828 9.102 -10.969 1 68.69 216 VAL B N 1
ATOM 3608 C CA . VAL B 1 216 ? 20.859 9.953 -11.648 1 68.69 216 VAL B CA 1
ATOM 3609 C C . VAL B 1 216 ? 20.281 10.977 -10.672 1 68.69 216 VAL B C 1
ATOM 3611 O O . VAL B 1 216 ? 20.328 10.773 -9.453 1 68.69 216 VAL B O 1
ATOM 3614 N N . GLU B 1 217 ? 20.047 12.062 -11.266 1 81.38 217 GLU B N 1
ATOM 3615 C CA . GLU B 1 217 ? 19.391 13.078 -10.445 1 81.38 217 GLU B CA 1
ATOM 3616 C C . GLU B 1 217 ? 18.016 12.625 -9.984 1 81.38 217 GLU B C 1
ATOM 3618 O O . GLU B 1 217 ? 17.078 12.57 -10.781 1 81.38 217 GLU B O 1
ATOM 3623 N N . THR B 1 218 ? 17.953 12.266 -8.75 1 85.06 218 THR B N 1
ATOM 3624 C CA . THR B 1 218 ? 16.734 11.781 -8.117 1 85.06 218 THR B CA 1
ATOM 3625 C C . THR B 1 218 ? 16.281 12.742 -7.016 1 85.06 218 THR B C 1
ATOM 3627 O O . THR B 1 218 ? 16.953 13.742 -6.742 1 85.06 218 THR B O 1
ATOM 3630 N N . ASP B 1 219 ? 15.18 12.531 -6.484 1 87.38 219 ASP B N 1
ATOM 3631 C CA . ASP B 1 219 ? 14.727 13.328 -5.348 1 87.38 219 ASP B CA 1
ATOM 3632 C C . ASP B 1 219 ? 15.711 13.242 -4.184 1 87.38 219 ASP B C 1
ATOM 3634 O O . ASP B 1 219 ? 16.031 14.25 -3.564 1 87.38 219 ASP B O 1
ATOM 3638 N N . LEU B 1 220 ? 16.25 12.062 -3.986 1 88.81 220 LEU B N 1
ATOM 3639 C CA . LEU B 1 220 ? 17.266 11.906 -2.938 1 88.81 220 LEU B CA 1
ATOM 3640 C C . LEU B 1 220 ? 18.484 12.758 -3.236 1 88.81 220 LEU B C 1
ATOM 3642 O O . LEU B 1 220 ? 19.047 13.391 -2.336 1 88.81 220 LEU B O 1
ATOM 3646 N N . HIS B 1 221 ? 18.875 12.703 -4.465 1 89.94 221 HIS B N 1
ATOM 3647 C CA . HIS B 1 221 ? 20.016 13.508 -4.891 1 89.94 221 HIS B CA 1
ATOM 3648 C C . HIS B 1 221 ? 19.812 14.977 -4.523 1 89.94 221 HIS B C 1
ATOM 3650 O O . HIS B 1 221 ? 20.703 15.594 -3.92 1 89.94 221 HIS B O 1
ATOM 3656 N N . TYR B 1 222 ? 18.703 15.523 -4.781 1 92 222 TYR B N 1
ATOM 3657 C CA . TYR B 1 222 ? 18.453 16.938 -4.559 1 92 222 TYR B CA 1
ATOM 3658 C C . TYR B 1 222 ? 18.297 17.234 -3.07 1 92 222 TYR B C 1
ATOM 3660 O O . TYR B 1 222 ? 18.719 18.297 -2.59 1 92 222 TYR B O 1
ATOM 3668 N N . VAL B 1 223 ? 17.719 16.359 -2.367 1 94.19 223 VAL B N 1
ATOM 3669 C CA . VAL B 1 223 ? 17.625 16.562 -0.923 1 94.19 223 VAL B CA 1
ATOM 3670 C C . VAL B 1 223 ? 19.047 16.625 -0.334 1 94.19 223 VAL B C 1
ATOM 3672 O O . VAL B 1 223 ? 19.328 17.516 0.477 1 94.19 223 VAL B O 1
ATOM 3675 N N . ARG B 1 224 ? 19.891 15.789 -0.833 1 92.44 224 ARG B N 1
ATOM 3676 C CA . ARG B 1 224 ? 21.266 15.758 -0.345 1 92.44 224 ARG B CA 1
ATOM 3677 C C . ARG B 1 224 ? 22.016 17.031 -0.721 1 92.44 224 ARG B C 1
ATOM 3679 O O . ARG B 1 224 ? 22.938 17.453 -0.023 1 92.44 224 ARG B O 1
ATOM 3686 N N . GLN B 1 225 ? 21.547 17.641 -1.79 1 93.94 225 GLN B N 1
ATOM 3687 C CA . GLN B 1 225 ? 22.172 18.875 -2.248 1 93.94 225 GLN B CA 1
ATOM 3688 C C . GLN B 1 225 ? 21.609 20.078 -1.515 1 93.94 225 GLN B C 1
ATOM 3690 O O . GLN B 1 225 ? 22.031 21.219 -1.742 1 93.94 225 GLN B O 1
ATOM 3695 N N . GLY B 1 226 ? 20.547 19.875 -0.749 1 96.38 226 GLY B N 1
ATOM 3696 C CA . GLY B 1 226 ? 20.062 20.953 0.096 1 96.38 226 GLY B CA 1
ATOM 3697 C C . GLY B 1 226 ? 18.734 21.516 -0.365 1 96.38 226 GLY B C 1
ATOM 3698 O O . GLY B 1 226 ? 18.281 22.531 0.161 1 96.38 226 GLY B O 1
ATOM 3699 N N . TYR B 1 227 ? 18.125 20.844 -1.298 1 95.81 227 TYR B N 1
ATOM 3700 C CA . TYR B 1 227 ? 16.812 21.281 -1.78 1 95.81 227 TYR B CA 1
ATOM 3701 C C . TYR B 1 227 ? 15.688 20.625 -0.989 1 95.81 227 TYR B C 1
ATOM 3703 O O . TYR B 1 227 ? 15.828 19.5 -0.52 1 95.81 227 TYR B O 1
ATOM 3711 N N . ALA B 1 228 ? 14.602 21.312 -0.8 1 96.69 228 ALA B N 1
ATOM 3712 C CA . ALA B 1 228 ? 13.336 20.641 -0.525 1 96.69 228 ALA B CA 1
ATOM 3713 C C . ALA B 1 228 ? 12.695 20.125 -1.811 1 96.69 228 ALA B C 1
ATOM 3715 O O . ALA B 1 228 ? 12.5 20.891 -2.762 1 96.69 228 ALA B O 1
ATOM 3716 N N . THR B 1 229 ? 12.438 18.906 -1.83 1 93.19 229 THR B N 1
ATOM 3717 C CA . THR B 1 229 ? 11.875 18.328 -3.047 1 93.19 229 THR B CA 1
ATOM 3718 C C . THR B 1 229 ? 10.359 18.188 -2.924 1 93.19 229 THR B C 1
ATOM 3720 O O . THR B 1 229 ? 9.844 17.859 -1.849 1 93.19 229 THR B O 1
ATOM 3723 N N . LEU B 1 230 ? 9.648 18.484 -4.012 1 91.81 230 LEU B N 1
ATOM 3724 C CA . LEU B 1 230 ? 8.203 18.375 -4.152 1 91.81 230 LEU B CA 1
ATOM 3725 C C . LEU B 1 230 ? 7.844 17.422 -5.289 1 91.81 230 LEU B C 1
ATOM 3727 O O . LEU B 1 230 ? 8.219 17.656 -6.441 1 91.81 230 LEU B O 1
ATOM 3731 N N . SER B 1 231 ? 7.133 16.359 -4.922 1 88.19 231 SER B N 1
ATOM 3732 C CA . SER B 1 231 ? 6.719 15.391 -5.926 1 88.19 231 SER B CA 1
ATOM 3733 C C . SER B 1 231 ? 5.211 15.156 -5.879 1 88.19 231 SER B C 1
ATOM 3735 O O . SER B 1 231 ? 4.68 14.711 -4.863 1 88.19 231 SER B O 1
ATOM 3737 N N . PRO B 1 232 ? 4.52 15.5 -6.988 1 86.56 232 PRO B N 1
ATOM 3738 C CA . PRO B 1 232 ? 3.111 15.094 -7.027 1 86.56 232 PRO B CA 1
ATOM 3739 C C . PRO B 1 232 ? 2.936 13.594 -7.199 1 86.56 232 PRO B C 1
ATOM 3741 O O . PRO B 1 232 ? 3.689 12.961 -7.945 1 86.56 232 PRO B O 1
ATOM 3744 N 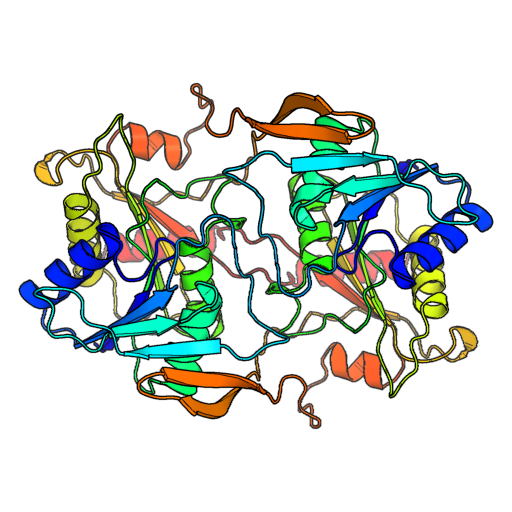N . LEU B 1 233 ? 2.062 13.039 -6.406 1 82.62 233 LEU B N 1
ATOM 3745 C CA . LEU B 1 233 ? 1.813 11.602 -6.48 1 82.62 233 LEU B CA 1
ATOM 3746 C C . LEU B 1 233 ? 0.398 11.32 -6.973 1 82.62 233 LEU B C 1
ATOM 3748 O O . LEU B 1 233 ? -0.54 12.039 -6.625 1 82.62 233 LEU B O 1
ATOM 3752 N N . SER B 1 234 ? 0.263 10.227 -7.883 1 71.94 234 SER B N 1
ATOM 3753 C CA . SER B 1 234 ? -1.05 9.797 -8.352 1 71.94 234 SER B CA 1
ATOM 3754 C C . SER B 1 234 ? -1.41 8.422 -7.785 1 71.94 234 SER B C 1
ATOM 3756 O O . SER B 1 234 ? -0.528 7.656 -7.391 1 71.94 234 SER B O 1
ATOM 3758 N N . GLN B 1 235 ? -2.717 8.141 -7.746 1 66.12 235 GLN B N 1
ATOM 3759 C CA . GLN B 1 235 ? -3.246 6.871 -7.25 1 66.12 235 GLN B CA 1
ATOM 3760 C C . GLN B 1 235 ? -2.965 5.738 -8.234 1 66.12 235 GLN B C 1
ATOM 3762 O O . GLN B 1 235 ? -2.682 5.984 -9.406 1 66.12 235 GLN B O 1
ATOM 3767 N N . ILE B 1 236 ? -2.82 4.578 -7.66 1 58.56 236 ILE B N 1
ATOM 3768 C CA . ILE B 1 236 ? -2.783 3.402 -8.523 1 58.56 236 ILE B CA 1
ATOM 3769 C C . ILE B 1 236 ? -4.047 3.352 -9.383 1 58.56 236 ILE B C 1
ATOM 3771 O O . ILE B 1 236 ? -5.164 3.428 -8.859 1 58.56 236 ILE B O 1
ATOM 3775 N N . VAL B 1 237 ? -3.967 3.592 -10.75 1 57.94 237 VAL B N 1
ATOM 3776 C CA . VAL B 1 237 ? -5.168 3.557 -11.57 1 57.94 237 VAL B CA 1
ATOM 3777 C C . VAL B 1 237 ? -4.961 2.6 -12.742 1 57.94 237 VAL B C 1
ATOM 3779 O O . VAL B 1 237 ? -3.824 2.277 -13.102 1 57.94 237 VAL B O 1
ATOM 3782 N N . SER B 1 238 ? -5.992 1.836 -13.016 1 55.53 238 SER B N 1
ATOM 3783 C CA . SER B 1 238 ? -5.988 1.161 -14.305 1 55.53 238 SER B CA 1
ATOM 3784 C C . SER B 1 238 ? -5.973 2.166 -15.453 1 55.53 238 SER B C 1
ATOM 3786 O O . SER B 1 238 ? -6.777 3.098 -15.484 1 55.53 238 SER B O 1
ATOM 3788 N N . SER B 1 239 ? -4.863 2.074 -16.156 1 59.91 239 SER B N 1
ATOM 3789 C CA . SER B 1 239 ? -4.824 2.99 -17.297 1 59.91 239 SER B CA 1
ATOM 3790 C C . SER B 1 239 ? -5.664 2.469 -18.453 1 59.91 239 SER B C 1
ATOM 3792 O O . SER B 1 239 ? -5.773 1.257 -18.656 1 59.91 239 SER B O 1
ATOM 3794 N N . GLU B 1 240 ? -6.469 3.297 -19.062 1 61.47 240 GLU B N 1
ATOM 3795 C CA . GLU B 1 240 ? -7.238 2.949 -20.25 1 61.47 240 GLU B CA 1
ATOM 3796 C C . GLU B 1 240 ? -6.375 2.209 -21.266 1 61.47 240 GLU B C 1
ATOM 3798 O O . GLU B 1 240 ? -6.836 1.255 -21.906 1 61.47 240 GLU B O 1
ATOM 3803 N N . ASP B 1 241 ? -5.137 2.607 -21.359 1 62.59 241 ASP B N 1
ATOM 3804 C CA . ASP B 1 241 ? -4.227 1.976 -22.312 1 62.59 241 ASP B CA 1
ATOM 3805 C C . ASP B 1 241 ? -3.949 0.524 -21.938 1 62.59 241 ASP B C 1
ATOM 3807 O O . ASP B 1 241 ? -3.902 -0.354 -22.797 1 62.59 241 ASP B O 1
ATOM 3811 N N . GLU B 1 242 ? -3.855 0.295 -20.719 1 60.72 242 GLU B N 1
ATOM 3812 C CA . GLU B 1 242 ? -3.6 -1.068 -20.266 1 60.72 242 GLU B CA 1
ATOM 3813 C C . GLU B 1 242 ? -4.828 -1.952 -20.453 1 60.72 242 GLU B C 1
ATOM 3815 O O . GLU B 1 242 ? -4.707 -3.146 -20.734 1 60.72 242 GLU B O 1
ATOM 3820 N N . MET B 1 243 ? -5.996 -1.381 -20.266 1 61.44 243 MET B N 1
ATOM 3821 C CA . MET B 1 243 ? -7.238 -2.121 -20.484 1 61.44 243 MET B CA 1
ATOM 3822 C C . MET B 1 243 ? -7.359 -2.561 -21.938 1 61.44 243 MET B C 1
ATOM 3824 O O . MET B 1 243 ? -7.691 -3.713 -22.219 1 61.44 243 MET B O 1
ATOM 3828 N N . LEU B 1 244 ? -7.121 -1.726 -22.859 1 65 244 LEU B N 1
ATOM 3829 C CA . LEU B 1 244 ? -7.211 -2.025 -24.281 1 65 244 LEU B CA 1
ATOM 3830 C C . LEU B 1 244 ? -6.195 -3.094 -24.672 1 65 244 LEU B C 1
ATOM 3832 O O . LEU B 1 244 ? -6.508 -3.992 -25.469 1 65 244 LEU B O 1
ATOM 3836 N N . LEU B 1 245 ? -5.008 -3.039 -24.141 1 65.44 245 LEU B N 1
ATOM 3837 C CA . LEU B 1 245 ? -3.973 -4.027 -24.422 1 65.44 245 LEU B CA 1
ATOM 3838 C C . LEU B 1 245 ? -4.398 -5.41 -23.938 1 65.44 245 LEU B C 1
ATOM 3840 O O . LEU B 1 245 ? -4.199 -6.406 -24.641 1 65.44 245 LEU B O 1
ATOM 3844 N N . LEU B 1 246 ? -4.969 -5.414 -22.781 1 64.69 246 LEU B N 1
ATOM 3845 C CA . LEU B 1 246 ? -5.418 -6.691 -22.25 1 64.69 246 LEU B CA 1
ATOM 3846 C C . LEU B 1 246 ? -6.523 -7.289 -23.109 1 64.69 246 LEU B C 1
ATOM 3848 O O . LEU B 1 246 ? -6.543 -8.492 -23.359 1 64.69 246 LEU B O 1
ATOM 3852 N N . GLU B 1 247 ? -7.449 -6.484 -23.484 1 69.25 247 GLU B N 1
ATOM 3853 C CA . GLU B 1 247 ? -8.516 -6.957 -24.359 1 69.25 247 GLU B CA 1
ATOM 3854 C C . GLU B 1 247 ? -7.949 -7.543 -25.656 1 69.25 247 GLU B C 1
ATOM 3856 O O . GLU B 1 247 ? -8.438 -8.562 -26.156 1 69.25 247 GLU B O 1
ATOM 3861 N N . GLU B 1 248 ? -6.926 -6.918 -26.219 1 68 248 GLU B N 1
ATOM 3862 C CA . GLU B 1 248 ? -6.262 -7.41 -27.422 1 68 248 GLU B CA 1
ATOM 3863 C C . GLU B 1 248 ? -5.602 -8.766 -27.172 1 68 248 GLU B C 1
ATOM 3865 O O . GLU B 1 248 ? -5.664 -9.656 -28.016 1 68 248 GLU B O 1
ATOM 3870 N N . TRP B 1 249 ? -4.98 -8.883 -26.031 1 65 249 TRP B N 1
ATOM 3871 C CA . TRP B 1 249 ? -4.312 -10.133 -25.688 1 65 249 TRP B CA 1
ATOM 3872 C C . TRP B 1 249 ? -5.312 -11.273 -25.594 1 65 249 TRP B C 1
ATOM 3874 O O . TRP B 1 249 ? -5.004 -12.414 -25.969 1 65 249 TRP B O 1
ATOM 3884 N N . LEU B 1 250 ? -6.52 -10.945 -25.141 1 67.69 250 LEU B N 1
ATOM 3885 C CA . LEU B 1 250 ? -7.508 -11.984 -24.891 1 67.69 250 LEU B CA 1
ATOM 3886 C C . LEU B 1 250 ? -8.234 -12.352 -26.188 1 67.69 250 LEU B C 1
ATOM 3888 O O . LEU B 1 250 ? -8.875 -13.406 -26.266 1 67.69 250 LEU B O 1
ATOM 3892 N N . GLN B 1 251 ? -8.273 -11.43 -27.062 1 59.91 251 GLN B N 1
ATOM 3893 C CA . GLN B 1 251 ? -8.891 -11.688 -28.359 1 59.91 251 GLN B CA 1
ATOM 3894 C C . GLN B 1 251 ? -7.938 -12.422 -29.297 1 59.91 251 GLN B C 1
ATOM 3896 O O . GLN B 1 251 ? -8.359 -12.992 -30.297 1 59.91 251 GLN B O 1
ATOM 3901 N N . SER B 1 252 ? -6.59 -12.445 -28.969 1 49.78 252 SER B N 1
ATOM 3902 C CA . SER B 1 252 ? -5.645 -13.125 -29.859 1 49.78 252 SER B CA 1
ATOM 3903 C C . SER B 1 252 ? -5.547 -14.609 -29.516 1 49.78 252 SER B C 1
ATOM 3905 O O . SER B 1 252 ? -5.75 -15.008 -28.375 1 49.78 252 SER B O 1
#

Organism: Peptococcus niger (NCBI:txid2741)

pLDDT: mean 89.29, std 10.75, range [49.78, 98.81]